Protein AF-A0A4R2JQ56-F1 (afdb_monomer)

Sequence (453 aa):
MMVLNYKTRNINIIDWEGIKMLSKKLISFILILTLTFNLNYVFAATRENGLLIKHDDTIAGQFDVSFNNKKIKIYYGTFKAHKNNAYVIIQNMGNSKIELYINGQKIYIPRDLDDENKDLKINIGPYVNEGENDIVVYSEKVPNKTRIIIPYLELRAGTPEEVGMLSETLNKIDKIVNDAINKGITPGAVVLVAKDGVIVKNTAYGYAQKYDMGKLLDEPRLMMTNTIFDLASVTKVMATTQAIMQLVSQGKLKVTDKVSKYIPDFAQNGKGDITIADLLTHTSGLSPWKPLYYHAKNADEVLEYICKLPLEYKTGTDRKYSDIGFMTLGFVIKAITGKDVDEYTRENIYSKLGMKDTMFNPLKDTRDLKWRIAATSWGNPFEYKMVAQPGWIYPIEEKLEDWNGWRNYTLVGEANDGNCFYANSGVAGHAGLFSTANDLAILGQAMLNGAFL

Secondary structure (DSSP, 8-state):
-----TT-S------TTGGGGS-HHHHHHHHHHHHHTT-TTGGGSSTTTT--EE-----TT-EEEE--S----EEEEEEEE-GGG-EEEEES-TT-EEEEEETTEEEP--S----TT--EEEE-GGGPPSEEEEEEEEEEE--TT-EEEE-----EE--TGGGT--HHHHHHHHHHHHHHHHTTS-SEEEEEEEETTEEEEEEEEEEEEEEETTEEEEEEEEP-TT-BEE-TTHHIIIIIHHHHHHHHHTTS--TTSBGGGT-GGGGTTTTTT-BHHHHHHT-S---S---GGGT-SSHHHHHHHHHHPPPSS-TTS-----HHHHHHHHHHHHHHHSS-HHHHHIIIIIHHHT-TT-EESGGGSTT--GGGBPEEEESSHHHHHHHHSTTSSS-----GGG------SEEESS-S-HIIIIISTT--SSS-EEE-HHHHHHHHHHHHTT---

Solvent-accessible surface area (backbone atoms only — not comparable to full-atom values): 25065 Å² total; per-residue (Å²): 139,87,84,87,68,96,83,58,102,70,82,79,86,78,71,78,74,67,63,80,76,57,54,74,69,55,52,54,50,50,49,53,50,39,64,63,65,74,54,91,78,65,78,74,73,27,74,84,73,57,40,47,72,51,75,66,91,55,33,33,15,26,41,78,50,74,40,74,86,63,83,59,38,38,36,49,51,62,32,38,36,41,44,93,64,28,51,38,37,35,32,39,48,55,91,41,47,73,46,42,26,32,68,72,42,76,57,89,72,86,85,86,56,91,50,57,83,54,72,44,75,43,82,41,23,92,51,49,45,76,44,72,33,44,40,37,43,35,38,88,48,75,51,75,62,23,33,44,31,30,61,60,69,63,77,38,82,54,56,31,62,83,69,76,40,58,59,76,64,59,56,51,51,58,54,56,54,51,51,36,37,76,71,64,76,38,64,42,50,66,51,66,43,70,52,96,48,27,33,48,38,77,45,48,38,60,23,31,32,48,57,52,71,88,38,75,46,96,76,52,40,65,35,47,62,74,35,27,33,75,42,44,63,53,18,29,65,74,39,38,47,47,50,52,51,25,35,36,71,70,66,75,46,55,55,81,38,39,48,28,80,65,40,62,66,40,30,39,62,84,38,46,79,37,26,45,44,27,33,77,68,22,16,45,21,53,52,40,65,74,78,48,49,82,75,14,77,33,54,67,45,43,51,54,51,60,23,67,44,61,57,80,46,65,62,74,77,55,74,49,77,30,45,54,36,27,37,49,52,21,52,46,47,20,63,76,67,78,34,53,59,56,60,45,35,40,64,71,43,30,59,74,71,64,29,85,62,51,42,48,48,48,72,77,43,93,83,67,46,68,92,42,32,27,53,77,41,60,28,42,62,67,61,51,47,45,43,67,37,60,54,76,83,46,79,64,88,71,56,53,87,82,56,85,84,72,54,88,47,58,33,58,50,57,41,72,54,55,48,21,33,56,11,25,75,18,57,41,17,31,23,20,33,28,30,22,60,63,45,53,47,51,55,50,47,39,52,75,46,51,37,56,88

Organism: NCBI:txid911092

Mean predicted aligned error: 10.95 Å

InterPro domains:
  IPR001466 Beta-lactamase-related [PF00144] (175-447)
  IPR012338 Beta-lactamase/transpeptidase-like [G3DSA:3.40.710.10] (150-453)
  IPR012338 Beta-lactamase/transpeptidase-like [SSF56601] (168-450)
  IPR050789 Diverse Enzymatic Activities [PTHR43283] (147-450)

Foldseek 3Di:
DDDDDPPDPDDDDDDPPVVVPDDPVVVVVVVLVCVLVVPPPPPPPCVVPQADADPPLDQAQKDKDADAVGPYFKYKDKHAAALVQWKKKKAQQAQWDKWKAKSSHTDDDDDPCNDSGDIDIGRCSVRDDHTMIMMMMGTPDGDHTIMIMTHHLAADEDALVVQPHDPVVVVVVVVVQVVCCVVVVDQWDWDWDDDRSYTNDTDITGALAQDKLPHGDPDTHGTDLLFKEFPFQVLLVLFLVLLVLLCVSVVLDDQQDQLCVLVVLLPPQPQRRAGNVLLNQQQRQAFQDALCLLQAQALVSLVVVNSHDHGNDHGPPDHHNHQSSQLSSQVSSCSSPVDGRQVSCVPPPCVSLVQPFKGFQCCPDPVNCQSRYGFDDQWQVPVLVCQCDAPPPHHYDDHSVSDPPTHRITDTSAKNDNCCVRRHVQGGRRTGMMHGPSSVVSVVSSVVSVRSD

Structure (mmCIF, N/CA/C/O backbone):
data_AF-A0A4R2JQ56-F1
#
_entry.id   AF-A0A4R2JQ56-F1
#
loop_
_atom_site.group_PDB
_atom_site.id
_atom_site.type_symbol
_atom_site.label_atom_id
_atom_site.label_alt_id
_atom_site.label_comp_id
_atom_site.label_asym_id
_atom_site.label_entity_id
_atom_site.label_seq_id
_atom_site.pdbx_PDB_ins_code
_atom_site.Cartn_x
_atom_site.Cartn_y
_atom_site.Cartn_z
_atom_site.occupancy
_atom_site.B_iso_or_equiv
_atom_site.auth_seq_id
_atom_site.auth_comp_id
_atom_site.auth_asym_id
_atom_site.auth_atom_id
_atom_site.pdbx_PDB_model_num
ATOM 1 N N . MET A 1 1 ? -45.608 -15.715 40.109 1.00 22.38 1 MET A N 1
ATOM 2 C CA . MET A 1 1 ? -44.630 -16.189 41.112 1.00 22.38 1 MET A CA 1
ATOM 3 C C . MET A 1 1 ? -43.729 -17.188 40.399 1.00 22.38 1 MET A C 1
ATOM 5 O O . MET A 1 1 ? -44.240 -18.198 39.940 1.00 22.38 1 MET A O 1
ATOM 9 N N . MET A 1 2 ? -42.461 -16.851 40.153 1.00 26.91 2 MET A N 1
ATOM 10 C CA . MET A 1 2 ? -41.539 -17.676 39.358 1.00 26.91 2 MET A CA 1
ATOM 11 C C . MET A 1 2 ? -40.592 -18.403 40.320 1.00 26.91 2 MET A C 1
ATOM 13 O O . MET A 1 2 ? -39.941 -17.746 41.128 1.00 26.91 2 MET A O 1
ATOM 17 N N . VAL A 1 3 ? -40.540 -19.736 40.264 1.00 22.28 3 VAL A N 1
ATOM 18 C CA . VAL A 1 3 ? -39.575 -20.545 41.025 1.00 22.28 3 VAL A CA 1
ATOM 19 C C . VAL A 1 3 ? -38.414 -20.884 40.091 1.00 22.28 3 VAL A C 1
ATOM 21 O O . VAL A 1 3 ? -38.584 -21.610 39.116 1.00 22.28 3 VAL A O 1
ATOM 24 N N . LEU A 1 4 ? -37.239 -20.324 40.380 1.00 26.25 4 LEU A N 1
ATOM 25 C CA . LEU A 1 4 ? -35.968 -20.660 39.738 1.00 26.25 4 LEU A CA 1
ATOM 26 C C . LEU A 1 4 ? -35.486 -22.018 40.259 1.00 26.25 4 LEU A C 1
ATOM 28 O O . LEU A 1 4 ? -35.210 -22.149 41.450 1.00 26.25 4 LEU A O 1
ATOM 32 N N . ASN A 1 5 ? -35.348 -23.015 39.382 1.00 23.47 5 ASN A N 1
ATOM 33 C CA . ASN A 1 5 ? -34.684 -24.271 39.727 1.00 23.47 5 ASN A CA 1
ATOM 34 C C . ASN A 1 5 ? -33.286 -24.312 39.089 1.00 23.47 5 ASN A C 1
ATOM 36 O O . ASN A 1 5 ? -33.139 -24.348 37.870 1.00 23.47 5 ASN A O 1
ATOM 40 N N . TYR A 1 6 ? -32.255 -24.272 39.932 1.00 29.08 6 TYR A N 1
ATOM 41 C CA . TYR A 1 6 ? -30.860 -23.966 39.583 1.00 29.08 6 TYR A CA 1
ATOM 42 C C . TYR A 1 6 ? -30.071 -25.107 38.905 1.00 29.08 6 TYR A C 1
ATOM 44 O O . TYR A 1 6 ? -28.856 -24.991 38.753 1.00 29.08 6 TYR A O 1
ATOM 52 N N . LYS A 1 7 ? -30.702 -26.225 38.512 1.00 27.39 7 LYS A N 1
ATOM 53 C CA . LYS A 1 7 ? -29.964 -27.445 38.113 1.00 27.39 7 LYS A CA 1
ATOM 54 C C . LYS A 1 7 ? -30.182 -27.978 36.697 1.00 27.39 7 LYS A C 1
ATOM 56 O O . LYS A 1 7 ? -29.499 -28.922 36.318 1.00 27.39 7 LYS A O 1
ATOM 61 N N . THR A 1 8 ? -31.021 -27.364 35.871 1.00 28.64 8 THR A N 1
ATOM 62 C CA . THR A 1 8 ? -31.179 -27.788 34.469 1.00 28.64 8 THR A CA 1
ATOM 63 C C . THR A 1 8 ? -31.259 -26.573 33.555 1.00 28.64 8 THR A C 1
ATOM 65 O O . THR A 1 8 ? -32.146 -25.744 33.721 1.00 28.64 8 THR A O 1
ATOM 68 N N . ARG A 1 9 ? -30.364 -26.478 32.561 1.00 30.66 9 ARG A N 1
ATOM 69 C CA . ARG A 1 9 ? -30.333 -25.441 31.502 1.00 30.66 9 ARG A CA 1
ATOM 70 C C . ARG A 1 9 ? -31.546 -25.466 30.545 1.00 30.66 9 ARG A C 1
ATOM 72 O O . ARG A 1 9 ? -31.453 -24.959 29.436 1.00 30.66 9 ARG A O 1
ATOM 79 N N . ASN A 1 10 ? -32.678 -26.029 30.956 1.00 26.44 10 ASN A N 1
ATOM 80 C CA . ASN A 1 10 ? -33.906 -26.046 30.171 1.00 26.44 10 ASN A CA 1
ATOM 81 C C . ASN A 1 10 ? -34.950 -25.182 30.875 1.00 26.44 10 ASN A C 1
ATOM 83 O O . ASN A 1 10 ? -35.425 -25.531 31.955 1.00 26.44 10 ASN A O 1
ATOM 87 N N . ILE A 1 11 ? -35.294 -24.052 30.257 1.00 33.69 11 ILE A N 1
ATOM 88 C CA . ILE A 1 11 ? -36.453 -23.246 30.639 1.00 33.69 11 ILE A CA 1
ATOM 89 C C . ILE A 1 11 ? -37.585 -23.612 29.679 1.00 33.69 11 ILE A C 1
ATOM 91 O O . ILE A 1 11 ? -37.430 -23.511 28.463 1.00 33.69 11 ILE A O 1
ATOM 95 N N . ASN A 1 12 ? -38.702 -24.073 30.244 1.00 27.39 12 ASN A N 1
ATOM 96 C CA . ASN A 1 12 ? -39.910 -24.414 29.502 1.00 27.39 12 ASN A CA 1
ATOM 97 C C . ASN A 1 12 ? -40.598 -23.165 28.932 1.00 27.39 12 ASN A C 1
ATOM 99 O O . ASN A 1 12 ? -40.564 -22.084 29.518 1.00 27.39 12 ASN A O 1
ATOM 103 N N . ILE A 1 13 ? -41.224 -23.391 27.778 1.00 28.61 13 ILE A N 1
ATOM 104 C CA . ILE A 1 13 ? -41.961 -22.467 26.910 1.00 28.61 13 ILE A CA 1
ATOM 105 C C . ILE A 1 13 ? -42.854 -21.515 27.720 1.00 28.61 13 ILE A C 1
ATOM 107 O O . ILE A 1 13 ? -43.688 -21.953 28.512 1.00 28.61 13 ILE A O 1
ATOM 111 N N . ILE A 1 14 ? -42.686 -20.209 27.492 1.00 32.97 14 ILE A N 1
ATOM 112 C CA . ILE A 1 14 ? -43.599 -19.175 27.987 1.00 32.97 14 ILE A CA 1
ATOM 113 C C . ILE A 1 14 ? -44.798 -19.111 27.037 1.00 32.97 14 ILE A C 1
ATOM 115 O O . ILE A 1 14 ? -44.630 -18.952 25.829 1.00 32.97 14 ILE A O 1
ATOM 119 N N . ASP A 1 15 ? -45.993 -19.241 27.607 1.00 30.52 15 ASP A N 1
ATOM 120 C CA . ASP A 1 15 ? -47.275 -19.077 26.927 1.00 30.52 15 ASP A CA 1
ATOM 121 C C . ASP A 1 15 ? -47.449 -17.629 26.421 1.00 30.52 15 ASP A C 1
ATOM 123 O O . ASP A 1 15 ? -47.256 -16.656 27.159 1.00 30.52 15 ASP A O 1
ATOM 127 N N . TRP A 1 16 ? -47.760 -17.492 25.130 1.00 36.62 16 TRP A N 1
ATOM 128 C CA . TRP A 1 16 ? -47.649 -16.254 24.348 1.00 36.62 16 TRP A CA 1
ATOM 129 C C . TRP A 1 16 ? -48.731 -15.212 24.663 1.00 36.62 16 TRP A C 1
ATOM 131 O O . TRP A 1 16 ? -48.540 -14.026 24.379 1.00 36.62 16 TRP A O 1
ATOM 141 N N . GLU A 1 17 ? -49.845 -15.597 25.287 1.00 32.56 17 GLU A N 1
ATOM 142 C CA . GLU A 1 17 ? -50.925 -14.651 25.602 1.00 32.56 17 GLU A CA 1
ATOM 143 C C . GLU A 1 17 ? -50.635 -13.768 26.829 1.00 32.56 17 GLU A C 1
ATOM 145 O O . GLU A 1 17 ? -51.102 -12.629 26.893 1.00 32.56 17 GLU A O 1
ATOM 150 N N . GLY A 1 18 ? -49.782 -14.211 27.759 1.00 34.03 18 GLY A N 1
ATOM 151 C CA . GLY A 1 18 ? -49.483 -13.473 28.996 1.00 34.03 18 GLY A CA 1
ATOM 152 C C . GLY A 1 18 ? -48.601 -12.226 28.821 1.00 34.03 18 GLY A C 1
ATOM 153 O O . GLY A 1 18 ? -48.622 -11.323 29.659 1.00 34.03 18 GLY A O 1
ATOM 154 N N . ILE A 1 19 ? -47.839 -12.130 27.725 1.00 38.41 19 ILE A N 1
ATOM 155 C CA . ILE A 1 19 ? -46.886 -11.027 27.483 1.00 38.41 19 ILE A CA 1
ATOM 156 C C . ILE A 1 19 ? -47.600 -9.738 27.036 1.00 38.41 19 ILE A C 1
ATOM 158 O O . ILE A 1 19 ? -47.110 -8.638 27.300 1.00 38.41 19 ILE A O 1
ATOM 162 N N . LYS A 1 20 ? -48.796 -9.840 26.437 1.00 36.47 20 LYS A N 1
ATOM 163 C CA . LYS A 1 20 ? -49.582 -8.677 25.976 1.00 36.47 20 LYS A CA 1
ATOM 164 C C . LYS A 1 20 ? -50.042 -7.748 27.108 1.00 36.47 20 LYS A C 1
ATOM 166 O O . LYS A 1 20 ? -50.362 -6.593 26.843 1.00 36.47 20 LYS A O 1
ATOM 171 N N . MET A 1 21 ? -50.043 -8.215 28.359 1.00 37.53 21 MET A N 1
ATOM 172 C CA . MET A 1 21 ? -50.443 -7.427 29.535 1.00 37.53 21 MET A CA 1
ATOM 173 C C . MET A 1 21 ? -49.285 -6.716 30.250 1.00 37.53 21 MET A C 1
ATOM 175 O O . MET A 1 21 ? -49.500 -6.051 31.265 1.00 37.53 21 MET A O 1
ATOM 179 N N . LEU A 1 22 ? -48.050 -6.829 29.757 1.00 40.28 22 LEU A N 1
ATOM 180 C CA . LEU A 1 22 ? -46.895 -6.241 30.429 1.00 40.28 22 LEU A CA 1
ATOM 181 C C . LEU A 1 22 ? -46.705 -4.768 30.043 1.00 40.28 22 LEU A C 1
ATOM 183 O O . LEU A 1 22 ? -46.738 -4.387 28.874 1.00 40.28 22 LEU A O 1
ATOM 187 N N . SER A 1 23 ? -46.474 -3.914 31.044 1.00 44.91 23 SER A N 1
ATOM 188 C CA . SER A 1 23 ? -46.180 -2.498 30.800 1.00 44.91 23 SER A CA 1
ATOM 189 C C . SER A 1 23 ? -44.890 -2.335 29.981 1.00 44.91 23 SER A C 1
ATOM 191 O O . SER A 1 23 ? -43.946 -3.114 30.128 1.00 44.91 23 SER A O 1
ATOM 193 N N . LYS A 1 24 ? -44.797 -1.274 29.165 1.00 45.09 24 LYS A N 1
ATOM 194 C CA . LYS A 1 24 ? -43.604 -0.973 28.343 1.00 45.09 24 LYS A CA 1
ATOM 195 C C . LYS A 1 24 ? -42.291 -0.982 29.143 1.00 45.09 24 LYS A C 1
ATOM 197 O O . LYS A 1 24 ? -41.271 -1.402 28.615 1.0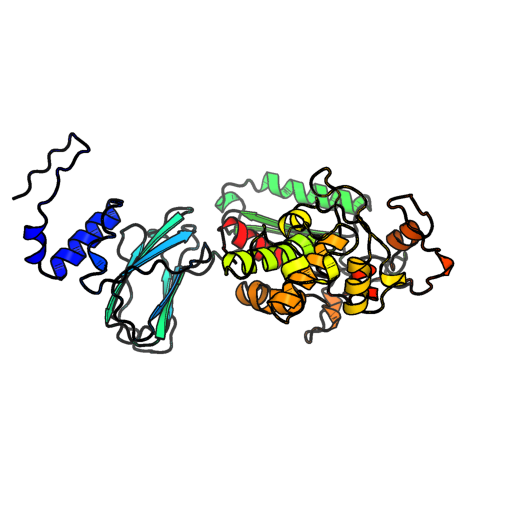0 45.09 24 LYS A O 1
ATOM 202 N N . LYS A 1 25 ? -42.322 -0.574 30.419 1.00 41.31 25 LYS A N 1
ATOM 203 C CA . LYS A 1 25 ? -41.155 -0.609 31.317 1.00 41.31 25 LYS A CA 1
ATOM 204 C C . LYS A 1 25 ? -40.703 -2.033 31.649 1.00 41.31 25 LYS A C 1
ATOM 206 O O . LYS A 1 25 ? -39.505 -2.274 31.731 1.00 41.31 25 LYS A O 1
ATOM 211 N N . LEU A 1 26 ? -41.640 -2.968 31.810 1.00 42.56 26 LEU A N 1
ATOM 212 C CA . LEU A 1 26 ? -41.326 -4.361 32.124 1.00 42.56 26 LEU A CA 1
ATOM 213 C C . LEU A 1 26 ? -40.769 -5.103 30.901 1.00 42.56 26 LEU A C 1
ATOM 215 O O . LEU A 1 26 ? -39.867 -5.915 31.051 1.00 42.56 26 LEU A O 1
ATOM 219 N N . ILE A 1 27 ? -41.232 -4.765 29.692 1.00 48.09 27 ILE A N 1
ATOM 220 C CA . ILE A 1 27 ? -40.682 -5.296 28.434 1.00 48.09 27 ILE A CA 1
ATOM 221 C C . ILE A 1 27 ? -39.241 -4.818 28.229 1.00 48.09 27 ILE A C 1
ATOM 223 O O . ILE A 1 27 ? -38.377 -5.638 27.938 1.00 48.09 27 ILE A O 1
ATOM 227 N N . SER A 1 28 ? -38.954 -3.528 28.445 1.00 44.47 28 SER A N 1
ATOM 228 C CA . SER A 1 28 ? -37.579 -3.009 28.405 1.00 44.47 28 SER A CA 1
ATOM 229 C C . SER A 1 28 ? -36.681 -3.684 29.445 1.00 44.47 28 SER A C 1
ATOM 231 O O . SER A 1 28 ? -35.545 -4.025 29.139 1.00 44.47 28 SER A O 1
ATOM 233 N N . PHE A 1 29 ? -37.194 -3.927 30.656 1.00 46.41 29 PHE A N 1
ATOM 234 C CA . PHE A 1 29 ? -36.453 -4.603 31.723 1.00 46.41 29 PHE A CA 1
ATOM 235 C C . PHE A 1 29 ? -36.164 -6.077 31.392 1.00 46.41 29 PHE A C 1
ATOM 237 O O . PHE A 1 29 ? -35.043 -6.538 31.581 1.00 46.41 29 PHE A O 1
ATOM 244 N N . ILE A 1 30 ? -37.143 -6.798 30.831 1.00 49.53 30 ILE A N 1
ATOM 245 C CA . ILE A 1 30 ? -36.976 -8.179 30.356 1.00 49.53 30 ILE A CA 1
ATOM 246 C C . ILE A 1 30 ? -35.988 -8.228 29.187 1.00 49.53 30 ILE A C 1
ATOM 248 O O . ILE A 1 30 ? -35.131 -9.104 29.197 1.00 49.53 30 ILE A O 1
ATOM 252 N N . LEU A 1 31 ? -36.040 -7.271 28.247 1.00 50.03 31 LEU A N 1
ATOM 253 C CA . LEU A 1 31 ? -35.093 -7.181 27.130 1.00 50.03 31 LEU A CA 1
ATOM 254 C C . LEU A 1 31 ? -33.654 -6.980 27.612 1.00 50.03 31 LEU A C 1
ATOM 256 O O . LEU A 1 31 ? -32.762 -7.700 27.167 1.00 50.03 31 LEU A O 1
ATOM 260 N N . ILE A 1 32 ? -33.450 -6.040 28.543 1.00 48.22 32 ILE A N 1
ATOM 261 C CA . ILE A 1 32 ? -32.152 -5.784 29.181 1.00 48.22 32 ILE A CA 1
ATOM 262 C C . ILE A 1 32 ? -31.657 -7.059 29.871 1.00 48.22 32 ILE A C 1
ATOM 264 O O . ILE A 1 32 ? -30.518 -7.456 29.645 1.00 48.22 32 ILE A O 1
ATOM 268 N N . LEU A 1 33 ? -32.513 -7.762 30.622 1.00 45.59 33 LEU A N 1
ATOM 269 C CA . LEU A 1 33 ? -32.165 -9.047 31.236 1.00 45.59 33 LEU A CA 1
ATOM 270 C C . LEU A 1 33 ? -31.778 -10.103 30.186 1.00 45.59 33 LEU A C 1
ATOM 272 O O . LEU A 1 33 ? -30.707 -10.688 30.291 1.00 45.59 33 LEU A O 1
ATOM 276 N N . THR A 1 34 ? -32.569 -10.324 29.136 1.00 50.53 34 THR A N 1
ATOM 277 C CA . THR A 1 34 ? -32.246 -11.317 28.090 1.00 50.53 34 THR A CA 1
ATOM 278 C C . THR A 1 34 ? -30.973 -10.998 27.306 1.00 50.53 34 THR A C 1
ATOM 280 O O . THR A 1 34 ? -30.250 -11.927 26.950 1.00 50.53 34 THR A O 1
ATOM 283 N N . LEU A 1 35 ? -30.674 -9.714 27.076 1.00 45.72 35 LEU A N 1
ATOM 284 C CA . LEU A 1 35 ? -29.434 -9.257 26.434 1.00 45.72 35 LEU A CA 1
ATOM 285 C C . LEU A 1 35 ? -28.225 -9.423 27.367 1.00 45.72 35 LEU A C 1
ATOM 287 O O . LEU A 1 35 ? -27.159 -9.817 26.915 1.00 45.72 35 LEU A O 1
ATOM 291 N N . THR A 1 36 ? -28.408 -9.228 28.678 1.00 42.56 36 THR A N 1
ATOM 292 C CA . THR A 1 36 ? -27.367 -9.477 29.697 1.00 42.56 36 THR A CA 1
ATOM 293 C C . THR A 1 36 ? -27.056 -10.976 29.853 1.00 42.56 36 THR A C 1
ATOM 295 O O . THR A 1 36 ? -25.958 -11.342 30.262 1.00 42.56 36 THR A O 1
ATOM 298 N N . PHE A 1 37 ? -28.004 -11.860 29.512 1.00 43.12 37 PHE A N 1
ATOM 299 C CA . PHE A 1 37 ? -27.881 -13.321 29.642 1.00 43.12 37 PHE A CA 1
ATOM 300 C C . PHE A 1 37 ? -27.670 -14.073 28.312 1.00 43.12 37 PHE A C 1
ATOM 302 O O . PHE A 1 37 ? -27.730 -15.302 28.301 1.00 43.12 37 PHE A O 1
ATOM 309 N N . ASN A 1 38 ? -27.381 -13.370 27.210 1.00 41.28 38 ASN A N 1
ATOM 310 C CA . ASN A 1 38 ? -27.013 -13.967 25.918 1.00 41.28 38 ASN A CA 1
ATOM 311 C C . ASN A 1 38 ? -28.074 -14.944 25.346 1.00 41.28 38 ASN A C 1
ATOM 313 O O . ASN A 1 38 ? -27.772 -16.041 24.869 1.00 41.28 38 ASN A O 1
ATOM 317 N N . LEU A 1 39 ? -29.359 -14.577 25.436 1.00 42.53 39 LEU A N 1
ATOM 318 C CA . LEU A 1 39 ? -30.475 -15.398 24.949 1.00 42.53 39 LEU A CA 1
ATOM 319 C C . LEU A 1 39 ? -30.858 -15.020 23.505 1.00 42.53 39 LEU A C 1
ATOM 321 O O . LEU A 1 39 ? -31.534 -14.022 23.271 1.00 42.53 39 LEU A O 1
ATOM 325 N N . ASN A 1 40 ? -30.505 -15.881 22.543 1.00 37.91 40 ASN A N 1
ATOM 326 C CA . ASN A 1 40 ? -30.739 -15.746 21.088 1.00 37.91 40 ASN A CA 1
ATOM 327 C C . ASN A 1 40 ? -32.213 -15.602 20.620 1.00 37.91 40 ASN A C 1
ATOM 329 O O . ASN A 1 40 ? -32.472 -15.529 19.421 1.00 37.91 40 ASN A O 1
ATOM 333 N N . TYR A 1 41 ? -33.204 -15.565 21.515 1.00 37.28 41 TYR A N 1
ATOM 334 C CA . TYR A 1 41 ? -34.622 -15.768 21.169 1.00 37.28 41 TYR A CA 1
ATOM 335 C C . TYR A 1 41 ? -35.487 -14.496 21.061 1.00 37.28 41 TYR A C 1
ATOM 337 O O . TYR A 1 41 ? -36.693 -14.588 20.848 1.00 37.28 41 TYR A O 1
ATOM 345 N N . VAL A 1 42 ? -34.915 -13.293 21.166 1.00 40.62 42 VAL A N 1
ATOM 346 C CA . VAL A 1 42 ? -35.708 -12.046 21.297 1.00 40.62 42 VAL A CA 1
ATOM 347 C C . VAL A 1 42 ? -36.102 -11.399 19.951 1.00 40.62 42 VAL A C 1
ATOM 349 O O . VAL A 1 42 ? -36.899 -10.462 19.907 1.00 40.62 42 VAL A O 1
ATOM 352 N N . PHE A 1 43 ? -35.628 -11.923 18.818 1.00 38.34 43 PHE A N 1
ATOM 353 C CA . PHE A 1 43 ? -35.766 -11.275 17.504 1.00 38.34 43 PHE A CA 1
ATOM 354 C C . PHE A 1 43 ? -37.203 -11.140 16.959 1.00 38.34 43 PHE A C 1
ATOM 356 O O . PHE A 1 43 ? -37.449 -10.264 16.131 1.00 38.34 43 PHE A O 1
ATOM 363 N N . ALA A 1 44 ? -38.166 -11.953 17.408 1.00 35.59 44 ALA A N 1
ATOM 364 C CA . ALA A 1 44 ? -39.518 -11.964 16.833 1.00 35.59 44 ALA A CA 1
ATOM 365 C C . ALA A 1 44 ? -40.478 -10.911 17.431 1.00 35.59 44 ALA A C 1
ATOM 367 O O . ALA A 1 44 ? -41.342 -10.397 16.724 1.00 35.59 44 ALA A O 1
ATOM 368 N N . ALA A 1 45 ? -40.320 -10.531 18.706 1.00 37.47 45 ALA A N 1
ATOM 369 C CA . ALA A 1 45 ? -41.290 -9.687 19.425 1.00 37.47 45 ALA A CA 1
ATOM 370 C C . ALA A 1 45 ? -41.180 -8.174 19.122 1.00 37.47 45 ALA A C 1
ATOM 372 O O . ALA A 1 45 ? -42.016 -7.370 19.545 1.00 37.47 45 ALA A O 1
ATOM 373 N N . THR A 1 46 ? -40.130 -7.757 18.416 1.00 41.25 46 THR A N 1
ATOM 374 C CA . THR A 1 46 ? -39.710 -6.352 18.310 1.00 41.25 46 THR A CA 1
ATOM 375 C C . THR A 1 46 ? -40.277 -5.638 17.072 1.00 41.25 46 THR A C 1
ATOM 377 O O . THR A 1 46 ? -40.514 -4.427 17.115 1.00 41.25 46 THR A O 1
ATOM 380 N N . ARG A 1 47 ? -40.630 -6.386 16.011 1.00 36.31 47 ARG A N 1
ATOM 381 C CA . ARG A 1 47 ? -41.263 -5.847 14.789 1.00 36.31 47 ARG A CA 1
ATOM 382 C C . ARG A 1 47 ? -42.693 -5.336 15.000 1.00 36.31 47 ARG A C 1
ATOM 384 O O . ARG A 1 47 ? -43.044 -4.322 14.404 1.00 36.31 47 ARG A O 1
ATOM 391 N N . GLU A 1 48 ? -43.493 -5.966 15.859 1.00 36.91 48 GLU A N 1
ATOM 392 C CA . GLU A 1 48 ? -44.906 -5.581 16.050 1.00 36.91 48 GLU A CA 1
ATOM 393 C C . GLU A 1 48 ? -45.105 -4.369 16.981 1.00 36.91 48 GLU A C 1
ATOM 395 O O . GLU A 1 48 ? -46.111 -3.674 16.877 1.00 36.91 48 GLU A O 1
ATOM 400 N N . ASN A 1 49 ? -44.127 -4.044 17.838 1.00 40.00 49 ASN A N 1
ATOM 401 C CA . ASN A 1 49 ? -44.230 -2.955 18.827 1.00 40.00 49 ASN A CA 1
ATOM 402 C C . ASN A 1 49 ? -43.398 -1.698 18.496 1.00 40.00 49 ASN A C 1
ATOM 404 O O . ASN A 1 49 ? -43.286 -0.787 19.323 1.00 40.00 49 ASN A O 1
ATOM 408 N N . GLY A 1 50 ? -42.799 -1.620 17.303 1.00 38.41 50 GLY A N 1
ATOM 409 C CA . GLY A 1 50 ? -41.979 -0.473 16.885 1.00 38.41 50 GLY A CA 1
ATOM 410 C C . GLY A 1 50 ? -40.608 -0.372 17.574 1.00 38.41 50 GLY A C 1
ATOM 411 O O . GLY A 1 50 ? -39.968 0.678 17.506 1.00 38.41 50 GLY A O 1
ATOM 412 N N . LEU A 1 51 ? -40.147 -1.445 18.223 1.00 43.78 51 LEU A N 1
ATOM 413 C CA . LEU A 1 51 ? -38.784 -1.590 18.739 1.00 43.78 51 LEU A CA 1
ATOM 414 C C . LEU A 1 51 ? -37.899 -2.090 17.593 1.00 43.78 51 LEU A C 1
ATOM 416 O O . LEU A 1 51 ? -37.721 -3.278 17.394 1.00 43.78 51 LEU A O 1
ATOM 420 N N . LEU A 1 52 ? -37.362 -1.192 16.776 1.00 45.75 52 LEU A N 1
ATOM 421 C CA . LEU A 1 52 ? -36.360 -1.591 15.786 1.00 45.75 52 LEU A CA 1
ATOM 422 C C . LEU A 1 52 ? -35.031 -1.866 16.502 1.00 45.75 52 LEU A C 1
ATOM 424 O O . LEU A 1 52 ? -34.454 -0.942 17.059 1.00 45.75 52 LEU A O 1
ATOM 428 N N . ILE A 1 53 ? -34.550 -3.109 16.477 1.00 49.94 53 ILE A N 1
ATOM 429 C CA . ILE A 1 53 ? -33.138 -3.420 16.733 1.00 49.94 53 ILE A CA 1
ATOM 430 C C . ILE A 1 53 ? -32.446 -3.261 15.383 1.00 49.94 53 ILE A C 1
ATOM 432 O O . ILE A 1 53 ? -32.643 -4.082 14.487 1.00 49.94 53 ILE A O 1
ATOM 436 N N . LYS A 1 54 ? -31.712 -2.162 15.196 1.00 47.78 54 LYS A N 1
ATOM 437 C CA . LYS A 1 54 ? -30.876 -1.985 14.009 1.00 47.78 54 LYS A CA 1
ATOM 438 C C . LYS A 1 54 ? -29.476 -2.484 14.350 1.00 47.78 54 LYS A C 1
ATOM 440 O O . LYS A 1 54 ? -28.809 -1.889 15.189 1.00 47.78 54 LYS A O 1
ATOM 445 N N . HIS A 1 55 ? -29.077 -3.575 13.708 1.00 47.88 55 HIS A N 1
ATOM 446 C CA . HIS A 1 55 ? -27.675 -3.929 13.549 1.00 47.88 55 HIS A CA 1
ATOM 447 C C . HIS A 1 55 ? -27.164 -3.013 12.433 1.00 47.88 55 HIS A C 1
ATOM 449 O O . HIS A 1 55 ? -27.485 -3.244 11.270 1.00 47.88 55 HIS A O 1
ATOM 455 N N . ASP A 1 56 ? -26.558 -1.877 12.785 1.00 44.31 56 ASP A N 1
ATOM 456 C CA . ASP A 1 56 ? -25.903 -1.048 11.770 1.00 44.31 56 ASP A CA 1
ATOM 457 C C . ASP A 1 56 ? -24.603 -1.731 11.349 1.00 44.31 56 ASP A C 1
ATOM 459 O O . ASP A 1 56 ? -23.980 -2.418 12.159 1.00 44.31 56 ASP A O 1
ATOM 463 N N . ASP A 1 57 ? -24.250 -1.577 10.076 1.00 40.91 57 ASP A N 1
ATOM 464 C CA . ASP A 1 57 ? -23.038 -2.116 9.464 1.00 40.91 57 ASP A CA 1
ATOM 465 C C . ASP A 1 57 ? -21.811 -1.502 10.157 1.00 40.91 57 ASP A C 1
ATOM 467 O O . ASP A 1 57 ? -21.297 -0.453 9.767 1.00 40.91 57 ASP A O 1
ATOM 471 N N . THR A 1 58 ? -21.388 -2.111 11.263 1.00 42.31 58 THR A N 1
ATOM 472 C CA . THR A 1 58 ? -20.211 -1.704 12.017 1.00 42.31 58 THR A CA 1
ATOM 473 C C . THR A 1 58 ? -18.971 -2.068 11.216 1.00 42.31 58 THR A C 1
ATOM 475 O O . THR A 1 58 ? -18.660 -3.235 10.979 1.00 42.31 58 THR A O 1
ATOM 478 N N . ILE A 1 59 ? -18.208 -1.049 10.830 1.00 45.81 59 ILE A N 1
ATOM 479 C CA . ILE A 1 59 ? -16.801 -1.235 10.497 1.00 45.81 59 ILE A CA 1
ATOM 480 C C . ILE A 1 59 ? -16.136 -1.704 11.795 1.00 45.81 59 ILE A C 1
ATOM 482 O O . ILE A 1 59 ? -16.167 -0.970 12.783 1.00 45.81 59 ILE A O 1
ATOM 486 N N . ALA A 1 60 ? -15.621 -2.939 11.868 1.00 44.09 60 ALA A N 1
ATOM 487 C CA . ALA A 1 60 ? -15.235 -3.473 13.175 1.00 44.09 60 ALA A CA 1
ATOM 488 C C . ALA A 1 60 ? -14.199 -2.588 13.894 1.00 44.09 60 ALA A C 1
ATOM 490 O O . ALA A 1 60 ? -13.209 -2.130 13.321 1.00 44.09 60 ALA A O 1
ATOM 491 N N . GLY A 1 61 ? -14.473 -2.318 15.169 1.00 50.47 61 GLY A N 1
ATOM 492 C CA . GLY A 1 61 ? -13.727 -1.343 15.964 1.00 50.47 61 GLY A CA 1
ATOM 493 C C . GLY A 1 61 ? -14.340 0.059 15.992 1.00 50.47 61 GLY A C 1
ATOM 494 O O . GLY A 1 61 ? -13.872 0.865 16.785 1.00 50.47 61 GLY A O 1
ATOM 495 N N . GLN A 1 62 ? -15.395 0.340 15.219 1.00 61.19 62 GLN A N 1
ATOM 496 C CA . GLN A 1 62 ? -16.188 1.562 15.334 1.00 61.19 62 GLN A CA 1
ATOM 497 C C . GLN A 1 62 ? -17.677 1.232 15.515 1.00 61.19 62 GLN A C 1
ATOM 499 O O . GLN A 1 62 ? -18.240 0.400 14.809 1.00 61.19 62 GLN A O 1
ATOM 504 N N . PHE A 1 63 ? -18.335 1.915 16.449 1.00 65.50 63 PHE A N 1
ATOM 505 C CA . PHE A 1 63 ? -19.797 1.945 16.560 1.00 65.50 63 PHE A CA 1
ATOM 506 C C . PHE A 1 63 ? -20.234 3.372 16.272 1.00 65.50 63 PHE A C 1
ATOM 508 O O . PHE A 1 63 ? -19.791 4.258 16.984 1.00 65.50 63 PHE A O 1
ATOM 515 N N . ASP A 1 64 ? -21.048 3.618 15.248 1.00 69.12 64 ASP A N 1
ATOM 516 C CA . ASP A 1 64 ? -21.498 4.967 14.884 1.00 69.12 64 ASP A CA 1
ATOM 517 C C . ASP A 1 64 ? -22.991 4.950 14.583 1.00 69.12 64 ASP A C 1
ATOM 519 O O . ASP A 1 64 ? -23.436 4.470 13.540 1.00 69.12 64 ASP A O 1
ATOM 523 N N . VAL A 1 65 ? -23.779 5.457 15.524 1.00 70.94 65 VAL A N 1
ATOM 524 C CA . VAL A 1 65 ? -25.232 5.513 15.383 1.00 70.94 65 VAL A CA 1
ATOM 525 C C . VAL A 1 65 ? -25.677 6.959 15.330 1.00 70.94 65 VAL A C 1
ATOM 527 O O . VAL A 1 65 ? -25.478 7.715 16.279 1.00 70.94 65 VAL A O 1
ATOM 530 N N . SER A 1 66 ? -26.330 7.319 14.223 1.00 68.31 66 SER A N 1
ATOM 531 C CA . SER A 1 66 ? -26.939 8.633 14.005 1.00 68.31 66 SER A CA 1
ATOM 532 C C . SER A 1 66 ? -28.462 8.556 14.101 1.00 68.31 66 SER A C 1
ATOM 534 O O . SER A 1 66 ? -29.112 7.739 13.439 1.00 68.31 66 SER A O 1
ATOM 536 N N . PHE A 1 67 ? -29.060 9.452 14.882 1.00 66.06 67 PHE A N 1
ATOM 537 C CA . PHE A 1 67 ? -30.508 9.500 15.080 1.00 66.06 67 PHE A CA 1
ATOM 538 C C . PHE A 1 67 ? -31.161 10.541 14.145 1.00 66.06 67 PHE A C 1
ATOM 540 O O . PHE A 1 67 ? -31.111 11.744 14.396 1.00 66.06 67 PHE A O 1
ATOM 547 N N . ASN A 1 68 ? -31.796 10.077 13.054 1.00 55.62 68 ASN A N 1
ATOM 548 C CA . ASN A 1 68 ? -32.418 10.930 12.019 1.00 55.62 68 ASN A CA 1
ATOM 549 C C . ASN A 1 68 ? -33.958 10.848 12.014 1.00 55.62 68 ASN A C 1
ATOM 551 O O . ASN A 1 68 ? -34.530 10.215 11.128 1.00 55.62 68 ASN A O 1
ATOM 555 N N . ASN A 1 69 ? -34.650 11.464 12.980 1.00 52.16 69 ASN A N 1
ATOM 556 C CA . ASN A 1 69 ? -36.127 11.522 13.064 1.00 52.16 69 ASN A CA 1
ATOM 557 C C . ASN A 1 69 ? -36.845 10.147 13.075 1.00 52.16 69 ASN A C 1
ATOM 559 O O . ASN A 1 69 ? -38.061 10.059 12.891 1.00 52.16 69 ASN A O 1
ATOM 563 N N . LYS A 1 70 ? -36.107 9.048 13.288 1.00 51.16 70 LYS A N 1
ATOM 564 C CA . LYS A 1 70 ? -36.639 7.677 13.323 1.00 51.16 70 LYS A CA 1
ATOM 565 C C . LYS A 1 70 ? -37.093 7.315 14.743 1.00 51.16 70 LYS A C 1
ATOM 567 O O . LYS A 1 70 ? -36.435 7.661 15.715 1.00 51.16 70 LYS A O 1
ATOM 572 N N . LYS A 1 71 ? -38.177 6.537 14.864 1.00 52.75 71 LYS A N 1
ATOM 573 C CA . LYS A 1 71 ? -38.787 6.062 16.133 1.00 52.75 71 LYS A CA 1
ATOM 574 C C . LYS A 1 71 ? -37.912 5.111 16.996 1.00 52.75 71 LYS A C 1
ATOM 576 O O . LYS A 1 71 ? -38.440 4.505 17.922 1.00 52.75 71 LYS A O 1
ATOM 581 N N . ILE A 1 72 ? -36.630 4.902 16.688 1.00 53.56 72 ILE A N 1
ATOM 582 C CA . ILE A 1 72 ? -35.856 3.721 17.130 1.00 53.56 72 ILE A CA 1
ATOM 583 C C . ILE A 1 72 ? -35.441 3.819 18.608 1.00 53.56 72 ILE A C 1
ATOM 585 O O . ILE A 1 72 ? -34.919 4.849 19.027 1.00 53.56 72 ILE A O 1
ATOM 589 N N . LYS A 1 73 ? -35.663 2.742 19.383 1.00 68.56 73 LYS A N 1
ATOM 590 C CA . LYS A 1 73 ? -35.511 2.733 20.850 1.00 68.56 73 LYS A CA 1
ATOM 591 C C . LYS A 1 73 ? -34.452 1.802 21.440 1.00 68.56 73 LYS A C 1
ATOM 593 O O . LYS A 1 73 ? -34.218 1.947 22.628 1.00 68.56 73 LYS A O 1
ATOM 598 N N . ILE A 1 74 ? -33.785 0.915 20.698 1.00 68.81 74 ILE A N 1
ATOM 599 C CA . ILE A 1 74 ? -32.612 0.164 21.199 1.00 68.81 74 ILE A CA 1
ATOM 600 C C . ILE A 1 74 ? -31.671 -0.130 20.026 1.00 68.81 74 ILE A C 1
ATOM 602 O O . ILE A 1 74 ? -32.110 -0.687 19.024 1.00 68.81 74 ILE A O 1
ATOM 606 N N . TYR A 1 75 ? -30.391 0.203 20.160 1.00 73.62 75 TYR A N 1
ATOM 607 C CA . TYR A 1 75 ? -29.321 -0.256 19.275 1.00 73.62 75 TYR A CA 1
ATOM 608 C C . TYR A 1 75 ? -28.442 -1.234 20.032 1.00 73.62 75 TYR A C 1
ATOM 610 O O . TYR A 1 75 ? -28.174 -1.030 21.214 1.00 73.62 75 TYR A O 1
ATOM 618 N N . TYR A 1 76 ? -28.001 -2.271 19.336 1.00 73.56 76 TYR A N 1
ATOM 619 C CA . TYR A 1 76 ? -27.037 -3.239 19.828 1.00 73.56 76 TYR A CA 1
ATOM 620 C C . TYR A 1 76 ? -25.952 -3.400 18.769 1.00 73.56 76 TYR A C 1
ATOM 622 O O . TYR A 1 76 ? -26.254 -3.405 17.574 1.00 73.56 76 TYR A O 1
ATOM 630 N N . GLY A 1 77 ? -24.712 -3.525 19.210 1.00 73.88 77 GLY A N 1
ATOM 631 C CA . GLY A 1 77 ? -23.589 -3.871 18.356 1.00 73.88 77 GLY A CA 1
ATOM 632 C C . GLY A 1 77 ? -22.438 -4.413 19.184 1.00 73.88 77 GLY A C 1
ATOM 633 O O . GLY A 1 77 ? -22.480 -4.380 20.415 1.00 73.88 77 GLY A O 1
ATOM 634 N N . THR A 1 78 ? -21.399 -4.870 18.495 1.00 74.94 78 THR A N 1
ATOM 635 C CA . THR A 1 78 ? -20.127 -5.220 19.118 1.00 74.94 78 THR A CA 1
ATOM 636 C C . THR A 1 78 ? -19.020 -4.293 18.629 1.00 74.94 78 THR A C 1
ATOM 638 O O . THR A 1 78 ? -19.091 -3.712 17.543 1.00 74.94 78 THR A O 1
ATOM 641 N N . PHE A 1 79 ? -18.000 -4.103 19.456 1.00 76.38 79 PHE A N 1
ATOM 642 C CA . PHE A 1 79 ? -16.808 -3.329 19.124 1.00 76.38 79 PHE A CA 1
ATOM 643 C C . PHE A 1 79 ? -15.579 -3.954 19.775 1.00 76.38 79 PHE A C 1
ATOM 645 O O . PHE A 1 79 ? -15.690 -4.670 20.769 1.00 76.38 79 PHE A O 1
ATOM 652 N N . LYS A 1 80 ? -14.392 -3.669 19.230 1.00 75.06 80 LYS A N 1
ATOM 653 C CA . LYS A 1 80 ? -13.138 -4.046 19.883 1.00 75.06 80 LYS A CA 1
ATOM 654 C C . LYS A 1 80 ? -12.577 -2.894 20.703 1.00 75.06 80 LYS A C 1
ATOM 656 O O . LYS A 1 80 ? -12.580 -1.759 20.236 1.00 75.06 80 LYS A O 1
ATOM 661 N N . ALA A 1 81 ? -12.070 -3.189 21.893 1.00 77.94 81 ALA A N 1
ATOM 662 C CA . ALA A 1 81 ? -11.420 -2.207 22.748 1.00 77.94 81 ALA A CA 1
ATOM 663 C C . ALA A 1 81 ? -10.323 -2.827 23.618 1.00 77.94 81 ALA A C 1
ATOM 665 O O . ALA A 1 81 ? -10.310 -4.028 23.879 1.00 77.94 81 ALA A O 1
ATOM 666 N N . HIS A 1 82 ? -9.426 -1.961 24.084 1.00 76.25 82 HIS A N 1
ATOM 667 C CA . HIS A 1 82 ? -8.454 -2.258 25.133 1.00 76.25 82 HIS A CA 1
ATOM 668 C C . HIS A 1 82 ? -8.760 -1.372 26.335 1.00 76.25 82 HIS A C 1
ATOM 670 O O . HIS A 1 82 ? -9.045 -0.180 26.164 1.00 76.25 82 HIS A O 1
ATOM 676 N N . LYS A 1 83 ? -8.673 -1.911 27.554 1.00 76.56 83 LYS A N 1
ATOM 677 C CA . LYS A 1 83 ? -9.093 -1.212 28.785 1.00 76.56 83 LYS A CA 1
ATOM 678 C C . LYS A 1 83 ? -8.424 0.147 28.964 1.00 76.56 83 LYS A C 1
ATOM 680 O O . LYS A 1 83 ? -9.044 1.086 29.455 1.00 76.56 83 LYS A O 1
ATOM 685 N N . ASN A 1 84 ? -7.177 0.264 28.521 1.00 69.81 84 ASN A N 1
ATOM 686 C CA . ASN A 1 84 ? -6.367 1.467 28.696 1.00 69.81 84 ASN A CA 1
ATOM 687 C C . ASN A 1 84 ? -6.659 2.572 27.665 1.00 69.81 84 ASN A C 1
ATOM 689 O O . ASN A 1 84 ? -6.124 3.670 27.801 1.00 69.81 84 ASN A O 1
ATOM 693 N N . ASN A 1 85 ? -7.466 2.307 26.630 1.00 71.50 85 ASN A N 1
ATOM 694 C CA . ASN A 1 85 ? -7.752 3.273 25.565 1.00 71.50 85 ASN A CA 1
ATOM 695 C C . ASN A 1 85 ? -9.161 3.094 24.970 1.00 71.50 85 ASN A C 1
ATOM 697 O O . ASN A 1 85 ? -9.332 3.033 23.755 1.00 71.50 85 ASN A O 1
ATOM 701 N N . ALA A 1 86 ? -10.178 2.979 25.827 1.00 82.44 86 ALA A N 1
ATOM 702 C CA . ALA A 1 86 ? -11.564 2.813 25.398 1.00 82.44 86 ALA A CA 1
ATOM 703 C C . ALA A 1 86 ? -12.410 4.025 25.792 1.00 82.44 86 ALA A C 1
ATOM 705 O O . ALA A 1 86 ? -12.517 4.373 26.971 1.00 82.44 86 ALA A O 1
ATOM 706 N N . TYR A 1 87 ? -13.042 4.665 24.811 1.00 85.56 87 TYR A N 1
ATOM 707 C CA . TYR A 1 87 ? -13.925 5.800 25.044 1.00 85.56 87 TYR A CA 1
ATOM 708 C C . TYR A 1 87 ? -15.114 5.817 24.082 1.00 85.56 87 TYR A C 1
ATOM 710 O O . TYR A 1 87 ? -15.054 5.279 22.981 1.00 85.56 87 TYR A O 1
ATOM 718 N N . VAL A 1 88 ? -16.195 6.458 24.515 1.00 88.19 88 VAL A N 1
ATOM 719 C CA . VAL A 1 88 ? -17.375 6.764 23.699 1.00 88.19 88 VAL A CA 1
ATOM 720 C C . VAL A 1 88 ? -17.457 8.274 23.538 1.00 88.19 88 VAL A C 1
ATOM 722 O O . VAL A 1 88 ? -17.306 9.009 24.512 1.00 88.19 88 VAL A O 1
ATOM 725 N N . ILE A 1 89 ? -17.698 8.741 22.320 1.00 85.94 89 ILE A N 1
ATOM 726 C CA . ILE A 1 89 ? -17.998 10.131 21.994 1.00 85.94 89 ILE A CA 1
ATOM 727 C C . ILE A 1 89 ? -19.502 10.247 21.749 1.00 85.94 89 ILE A C 1
ATOM 729 O O . ILE A 1 89 ? -20.069 9.502 20.951 1.00 85.94 89 ILE A O 1
ATOM 733 N N . ILE A 1 90 ? -20.152 11.197 22.411 1.00 83.38 90 ILE A N 1
ATOM 734 C CA . ILE A 1 90 ? -21.544 11.563 22.159 1.00 83.38 90 ILE A CA 1
ATOM 735 C C . ILE A 1 90 ? -21.554 12.978 21.583 1.00 83.38 90 ILE A C 1
ATOM 737 O O . ILE A 1 90 ? -21.165 13.923 22.267 1.00 83.38 90 ILE A O 1
ATOM 741 N N . GLN A 1 91 ? -21.990 13.122 20.332 1.00 82.19 91 GLN A N 1
ATOM 742 C CA . GLN A 1 91 ? -22.078 14.411 19.635 1.00 82.19 91 GLN A CA 1
ATOM 743 C C . GLN A 1 91 ? -23.527 14.897 19.589 1.00 82.19 91 GLN A C 1
ATOM 745 O O . GLN A 1 91 ? -24.444 14.082 19.439 1.00 82.19 91 GLN A O 1
ATOM 750 N N . ASN A 1 92 ? -23.737 16.216 19.650 1.00 76.19 92 ASN A N 1
ATOM 751 C CA . ASN A 1 92 ? -25.056 16.863 19.568 1.00 76.19 92 ASN A CA 1
ATOM 752 C C . ASN A 1 92 ? -26.072 16.259 20.560 1.00 76.19 92 ASN A C 1
ATOM 754 O O . ASN A 1 92 ? -27.181 15.864 20.182 1.00 76.19 92 ASN A O 1
ATOM 758 N N . MET A 1 93 ? -25.668 16.096 21.825 1.00 70.94 93 MET A N 1
ATOM 759 C CA . MET A 1 93 ? -26.496 15.431 22.835 1.00 70.94 93 MET A CA 1
ATOM 760 C C . MET A 1 93 ? -27.765 16.237 23.145 1.00 70.94 93 MET A C 1
ATOM 762 O O . MET A 1 93 ? -28.833 15.637 23.268 1.00 70.94 93 MET A O 1
ATOM 766 N N . GLY A 1 94 ? -27.681 17.572 23.216 1.00 68.88 94 GLY A N 1
ATOM 767 C CA . GLY A 1 94 ? -28.810 18.444 23.568 1.00 68.88 94 GLY A CA 1
ATOM 768 C C . GLY A 1 94 ? -29.605 17.899 24.765 1.00 68.88 94 GLY A C 1
ATOM 769 O O . GLY A 1 94 ? -29.037 17.373 25.716 1.00 68.88 94 GLY A O 1
ATOM 770 N N . ASN A 1 95 ? -30.939 17.899 24.668 1.00 66.50 95 ASN A N 1
ATOM 771 C CA . ASN A 1 95 ? -31.843 17.338 25.689 1.00 66.50 95 ASN A CA 1
ATOM 772 C C . ASN A 1 95 ? -32.109 15.817 25.553 1.00 66.50 95 ASN A C 1
ATOM 774 O O . ASN A 1 95 ? -33.176 15.326 25.947 1.00 66.50 95 ASN A O 1
ATOM 778 N N . SER A 1 96 ? -31.188 15.059 24.950 1.00 67.25 96 SER A N 1
ATOM 779 C CA . SER A 1 96 ? -31.318 13.602 24.803 1.00 67.25 96 SER A CA 1
ATOM 780 C C . SER A 1 96 ? -31.428 12.890 26.143 1.00 67.25 96 SER A C 1
ATOM 782 O O . SER A 1 96 ? -30.638 13.121 27.054 1.00 67.25 96 SER A O 1
ATOM 784 N N . LYS A 1 97 ? -32.325 11.902 26.227 1.00 74.00 97 LYS A N 1
ATOM 785 C CA . LYS A 1 97 ? -32.278 10.882 27.287 1.00 74.00 97 LYS A CA 1
ATOM 786 C C . LYS A 1 97 ? -31.713 9.593 26.715 1.00 74.00 97 LYS A C 1
ATOM 788 O O . LYS A 1 97 ? -32.475 8.744 26.250 1.00 74.00 97 LYS A O 1
ATOM 793 N N . ILE A 1 98 ? -30.388 9.487 26.701 1.00 78.19 98 ILE A N 1
ATOM 794 C CA . ILE A 1 98 ? -29.663 8.286 26.277 1.00 78.19 98 ILE A CA 1
ATOM 795 C C . ILE A 1 98 ? -29.271 7.475 27.510 1.00 78.19 98 ILE A C 1
ATOM 797 O O . ILE A 1 98 ? -28.808 8.020 28.510 1.00 78.19 98 ILE A O 1
ATOM 801 N N . GLU A 1 99 ? -29.439 6.164 27.418 1.00 84.75 99 GLU A N 1
ATOM 802 C CA . GLU A 1 99 ? -28.787 5.204 28.292 1.00 84.75 99 GLU A CA 1
ATOM 803 C C . GLU A 1 99 ? -27.828 4.362 27.460 1.00 84.75 99 GLU A C 1
ATOM 805 O O . GLU A 1 99 ? -28.191 3.848 26.402 1.00 84.75 99 GLU A O 1
ATOM 810 N N . LEU A 1 100 ? -26.604 4.230 27.950 1.00 86.44 100 LEU A N 1
ATOM 811 C CA . LEU A 1 100 ? -25.546 3.472 27.310 1.00 86.44 100 LEU A CA 1
ATOM 812 C C . LEU A 1 100 ? -25.148 2.329 28.236 1.00 86.44 100 LEU A C 1
ATOM 814 O O . LEU A 1 100 ? -24.952 2.550 29.431 1.00 86.44 100 LEU A O 1
ATOM 818 N N . TYR A 1 101 ? -25.023 1.131 27.684 1.00 88.19 101 TYR A N 1
ATOM 819 C CA . TYR A 1 101 ? -24.540 -0.043 28.394 1.00 88.19 101 TYR A CA 1
ATOM 820 C C . TYR A 1 101 ? -23.382 -0.656 27.616 1.00 88.19 101 TYR A C 1
ATOM 822 O O . TYR A 1 101 ? -23.478 -0.810 26.400 1.00 88.19 101 TYR A O 1
ATOM 830 N N . ILE A 1 102 ? -22.315 -1.022 28.319 1.00 87.62 102 ILE A N 1
ATOM 831 C CA . ILE A 1 102 ? -21.170 -1.749 27.768 1.00 87.62 102 ILE A CA 1
ATOM 832 C C . ILE A 1 102 ? -21.038 -3.052 28.549 1.00 87.62 102 ILE A C 1
ATOM 834 O O . ILE A 1 102 ? -21.001 -3.017 29.779 1.00 87.62 102 ILE A O 1
ATOM 838 N N . ASN A 1 103 ? -21.037 -4.196 27.861 1.00 85.81 103 ASN A N 1
ATOM 839 C CA . ASN A 1 103 ? -21.036 -5.530 28.483 1.00 85.81 103 ASN A CA 1
ATOM 840 C C . ASN A 1 103 ? -22.089 -5.674 29.606 1.00 85.81 103 ASN A C 1
ATOM 842 O O . ASN A 1 103 ? -21.815 -6.186 30.692 1.00 85.81 103 ASN A O 1
ATOM 846 N N . GLY A 1 104 ? -23.290 -5.129 29.377 1.00 82.50 104 GLY A N 1
ATOM 847 C CA . GLY A 1 104 ? -24.396 -5.117 30.344 1.00 82.50 104 GLY A CA 1
ATOM 848 C C . GLY A 1 104 ? -24.276 -4.091 31.482 1.00 82.50 104 GLY A C 1
ATOM 849 O O . GLY A 1 104 ? -25.230 -3.908 32.239 1.00 82.50 104 GLY A O 1
ATOM 850 N N . GLN A 1 105 ? -23.157 -3.374 31.605 1.00 88.62 105 GLN A N 1
ATOM 851 C CA . GLN A 1 105 ? -22.946 -2.365 32.644 1.00 88.62 105 GLN A CA 1
ATOM 852 C C . GLN A 1 105 ? -23.359 -0.971 32.166 1.00 88.62 105 GLN A C 1
ATOM 854 O O . GLN A 1 105 ? -22.928 -0.516 31.108 1.00 88.62 105 GLN A O 1
ATOM 859 N N . LYS A 1 106 ? -24.185 -0.272 32.955 1.00 89.62 106 LYS A N 1
ATOM 860 C CA . LYS A 1 106 ? -24.675 1.074 32.623 1.00 89.62 106 LYS A CA 1
ATOM 861 C C . LYS A 1 106 ? -23.565 2.116 32.755 1.00 89.62 106 LYS A C 1
ATOM 863 O O . LYS A 1 106 ? -22.977 2.260 33.824 1.00 89.62 106 LYS A O 1
ATOM 868 N N . ILE A 1 107 ? -23.351 2.893 31.699 1.00 90.00 107 ILE A N 1
ATOM 869 C CA . ILE A 1 107 ? -22.391 3.994 31.661 1.00 90.00 107 ILE A CA 1
ATOM 870 C C . ILE A 1 107 ? -23.043 5.271 32.186 1.00 90.00 107 ILE A C 1
ATOM 872 O O . ILE A 1 107 ? -24.155 5.637 31.795 1.00 90.00 107 ILE A O 1
ATOM 876 N N . TYR A 1 108 ? -22.330 5.969 33.067 1.00 86.94 108 TYR A N 1
ATOM 877 C CA . TYR A 1 108 ? -22.736 7.290 33.525 1.00 86.94 108 TYR A CA 1
ATOM 878 C C . TYR A 1 108 ? -22.469 8.342 32.441 1.00 86.94 108 TYR A C 1
ATOM 880 O O . TYR A 1 108 ? -21.336 8.518 32.000 1.00 86.94 108 TYR A O 1
ATOM 888 N N . ILE A 1 109 ? -23.521 9.058 32.045 1.00 83.12 109 ILE A N 1
ATOM 889 C CA . ILE A 1 109 ? -23.460 10.186 31.113 1.00 83.12 109 ILE A CA 1
ATOM 890 C C . ILE A 1 109 ? -23.752 11.459 31.926 1.00 83.12 109 ILE A C 1
ATOM 892 O O . ILE A 1 109 ? -24.870 11.589 32.439 1.00 83.12 109 ILE A O 1
ATOM 896 N N . PRO A 1 110 ? -22.779 12.377 32.087 1.00 76.50 110 PRO A N 1
ATOM 897 C CA . PRO A 1 110 ? -22.997 13.663 32.749 1.00 76.50 110 PRO A CA 1
ATOM 898 C C . PRO A 1 110 ? -24.149 14.445 32.097 1.00 76.50 110 PRO A C 1
ATOM 900 O O . PRO A 1 110 ? -24.221 14.524 30.873 1.00 76.50 110 PRO A O 1
ATOM 903 N N . ARG A 1 111 ? -25.056 15.008 32.910 1.00 62.53 111 ARG A N 1
ATOM 904 C CA . ARG A 1 111 ? -26.299 15.651 32.436 1.00 62.53 111 ARG A CA 1
ATOM 905 C C . ARG A 1 111 ? -26.200 17.162 32.197 1.00 62.53 111 ARG A C 1
ATOM 907 O O . ARG A 1 111 ? -27.100 17.703 31.570 1.00 62.53 111 ARG A O 1
ATOM 914 N N . ASP A 1 112 ? -25.119 17.810 32.625 1.00 56.97 112 ASP A N 1
ATOM 915 C CA . ASP A 1 112 ? -25.022 19.279 32.683 1.00 56.97 112 ASP A CA 1
ATOM 916 C C . ASP A 1 112 ? -24.251 19.889 31.499 1.00 56.97 112 ASP A C 1
ATOM 918 O O . ASP A 1 112 ? -23.433 20.793 31.664 1.00 56.97 112 ASP A O 1
ATOM 922 N N . LEU A 1 113 ? -24.469 19.379 30.287 1.00 53.53 113 LEU A N 1
ATOM 923 C CA . LEU A 1 113 ? -23.889 19.964 29.077 1.00 53.53 113 LEU A CA 1
ATOM 924 C C . LEU A 1 113 ? -24.976 20.736 28.333 1.00 53.53 113 LEU A C 1
ATOM 926 O O . LEU A 1 113 ? -25.518 20.260 27.341 1.00 53.53 113 LEU A O 1
ATOM 930 N N . ASP A 1 114 ? -25.263 21.943 28.819 1.00 49.97 114 ASP A N 1
ATOM 931 C CA . ASP A 1 114 ? -26.125 22.952 28.173 1.00 49.97 114 ASP A CA 1
ATOM 932 C C . ASP A 1 114 ? -25.547 23.496 26.845 1.00 49.97 114 ASP A C 1
ATOM 934 O O . ASP A 1 114 ? -26.054 24.462 26.278 1.00 49.97 114 ASP A O 1
ATOM 938 N N . ASP A 1 115 ? -24.482 22.887 26.324 1.00 55.06 115 ASP A N 1
ATOM 939 C CA . ASP A 1 115 ? -23.819 23.314 25.100 1.00 55.06 115 ASP A CA 1
ATOM 940 C C . ASP A 1 115 ? -24.125 22.314 23.980 1.00 55.06 115 ASP A C 1
ATOM 942 O O . ASP A 1 115 ? -23.504 21.251 23.876 1.00 55.06 115 ASP A O 1
ATOM 946 N N . GLU A 1 116 ? -25.110 22.648 23.138 1.00 54.06 116 GLU A N 1
ATOM 947 C CA . GLU A 1 116 ? -25.543 21.831 21.993 1.00 54.06 116 GLU A CA 1
ATOM 948 C C . GLU A 1 116 ? -24.395 21.485 21.019 1.00 54.06 116 GLU A C 1
ATOM 950 O O . GLU A 1 116 ? -24.553 20.572 20.208 1.00 54.06 116 GLU A O 1
ATOM 955 N N . ASN A 1 117 ? -23.234 22.145 21.132 1.00 54.31 117 ASN A N 1
ATOM 956 C CA . ASN A 1 117 ? -22.098 22.013 20.219 1.00 54.31 117 ASN A CA 1
ATOM 957 C C . ASN A 1 117 ? -20.860 21.298 20.792 1.00 54.31 117 ASN A C 1
ATOM 959 O O . ASN A 1 117 ? -19.843 21.234 20.098 1.00 54.31 117 ASN A O 1
ATOM 963 N N . LYS A 1 118 ? -20.887 20.766 22.024 1.00 67.44 118 LYS A N 1
ATOM 964 C CA . LYS A 1 118 ? -19.698 20.128 22.619 1.00 67.44 118 LYS A CA 1
ATOM 965 C C . LYS A 1 118 ? -19.779 18.601 22.618 1.00 67.44 118 LYS A C 1
ATOM 967 O O . LYS A 1 118 ? -20.642 18.008 23.261 1.00 67.44 118 LYS A O 1
ATOM 972 N N . ASP A 1 119 ? -18.823 17.967 21.943 1.00 78.81 119 ASP A N 1
ATOM 973 C CA . ASP A 1 119 ? -18.636 16.516 21.964 1.00 78.81 119 ASP A CA 1
ATOM 974 C C . ASP A 1 119 ? -18.304 16.025 23.383 1.00 78.81 119 ASP A C 1
ATOM 976 O O . ASP A 1 119 ? -17.329 16.458 24.006 1.00 78.81 119 ASP A O 1
ATOM 980 N N . LEU A 1 120 ? -19.099 15.086 23.895 1.00 84.06 120 LEU A N 1
ATOM 981 C CA . LEU A 1 120 ? -18.878 14.454 25.191 1.00 84.06 120 LEU A CA 1
ATOM 982 C C . LEU A 1 120 ? -18.064 13.170 25.017 1.00 84.06 120 LEU A C 1
ATOM 984 O O . LEU A 1 120 ? -18.581 12.167 24.534 1.00 84.06 120 LEU A O 1
ATOM 988 N N . LYS A 1 121 ? -16.804 13.184 25.459 1.00 86.81 121 LYS A N 1
ATOM 989 C CA . LYS A 1 121 ? -15.915 12.012 25.475 1.00 86.81 121 LYS A CA 1
ATOM 990 C C . LYS A 1 121 ? -15.937 11.340 26.854 1.00 86.81 121 LYS A C 1
ATOM 992 O O . LYS A 1 121 ? -15.518 11.940 27.841 1.00 86.81 121 LYS A O 1
ATOM 997 N N . ILE A 1 122 ? -16.406 10.096 26.921 1.00 88.44 122 ILE A N 1
ATOM 998 C CA . ILE A 1 122 ? -16.554 9.298 28.149 1.00 88.44 122 ILE A CA 1
ATOM 999 C C . ILE A 1 122 ? -15.560 8.138 28.122 1.00 88.44 122 ILE A C 1
ATOM 1001 O O . ILE A 1 122 ? -15.577 7.343 27.187 1.00 88.44 122 ILE A O 1
ATOM 1005 N N . ASN A 1 123 ? -14.723 8.009 29.155 1.00 88.31 123 ASN A N 1
ATOM 1006 C CA . ASN A 1 123 ? -13.856 6.842 29.331 1.00 88.31 123 ASN A CA 1
ATOM 1007 C C . ASN A 1 123 ? -14.703 5.611 29.701 1.00 88.31 123 ASN A C 1
ATOM 1009 O O . ASN A 1 123 ? -15.363 5.606 30.742 1.00 88.31 123 ASN A O 1
ATOM 1013 N N . ILE A 1 124 ? -14.666 4.577 28.860 1.00 90.19 124 ILE A N 1
ATOM 1014 C CA . ILE A 1 124 ? -15.357 3.299 29.083 1.00 90.19 124 ILE A CA 1
ATOM 1015 C C . ILE A 1 124 ? -14.395 2.150 29.425 1.00 90.19 124 ILE A C 1
ATOM 1017 O O . ILE A 1 124 ? -14.836 1.015 29.569 1.00 90.19 124 ILE A O 1
ATOM 1021 N N . GLY A 1 125 ? -13.105 2.436 29.620 1.00 88.25 125 GLY A N 1
ATOM 1022 C CA . GLY A 1 125 ? -12.068 1.480 30.027 1.00 88.25 125 GLY A CA 1
ATOM 1023 C C . GLY A 1 125 ? -12.459 0.536 31.175 1.00 88.25 125 GLY A C 1
ATOM 1024 O O . GLY A 1 125 ? -12.254 -0.670 31.051 1.00 88.25 125 GLY A O 1
ATOM 1025 N N . PRO A 1 126 ? -13.089 1.026 32.261 1.00 91.56 126 PRO A N 1
ATOM 1026 C CA . PRO A 1 126 ? -13.547 0.168 33.359 1.00 91.56 126 PRO A CA 1
ATOM 1027 C C . PRO A 1 126 ? -14.651 -0.837 32.992 1.00 91.56 126 PRO A C 1
ATOM 1029 O O . PRO A 1 126 ? -14.872 -1.786 33.740 1.00 91.56 126 PRO A O 1
ATOM 1032 N N . TYR A 1 127 ? -15.349 -0.628 31.873 1.00 90.12 127 TYR A N 1
ATOM 1033 C CA . TYR A 1 127 ? -16.534 -1.390 31.469 1.00 90.12 127 TYR A CA 1
ATOM 1034 C C . TYR A 1 127 ? -16.256 -2.359 30.308 1.00 90.12 127 TYR A C 1
ATOM 1036 O O . TYR A 1 127 ? -17.113 -3.180 29.978 1.00 90.12 127 TYR A O 1
ATOM 1044 N N . VAL A 1 128 ? -15.072 -2.281 29.688 1.00 87.69 128 VAL A N 1
ATOM 1045 C CA . VAL A 1 128 ? -14.679 -3.129 28.553 1.00 87.69 128 VAL A CA 1
ATOM 1046 C C . VAL A 1 128 ? -13.812 -4.320 28.974 1.00 87.69 128 VAL A C 1
ATOM 1048 O O . VAL A 1 128 ? -13.037 -4.263 29.929 1.00 87.69 128 VAL A O 1
ATOM 1051 N N . ASN A 1 129 ? -13.922 -5.406 28.221 1.00 84.69 129 ASN A N 1
ATOM 1052 C CA . ASN A 1 129 ? -12.974 -6.503 28.142 1.00 84.69 129 ASN A CA 1
ATOM 1053 C C . ASN A 1 129 ? -11.908 -6.192 27.082 1.00 84.69 129 ASN A C 1
ATOM 1055 O O . ASN A 1 129 ? -12.137 -5.394 26.174 1.00 84.69 129 ASN A O 1
ATOM 1059 N N . GLU A 1 130 ? -10.757 -6.854 27.183 1.00 80.69 130 GLU A N 1
ATOM 1060 C CA . GLU A 1 130 ? -9.785 -6.864 26.087 1.00 80.69 130 GLU A CA 1
ATOM 1061 C C . GLU A 1 130 ? -10.384 -7.598 24.880 1.00 80.69 130 GLU A C 1
ATOM 1063 O O . GLU A 1 130 ? -10.886 -8.716 25.020 1.00 80.69 130 GLU A O 1
ATOM 1068 N N . GLY A 1 131 ? -10.326 -6.986 23.697 1.00 76.25 131 GLY A N 1
ATOM 1069 C CA . GLY A 1 131 ? -10.906 -7.556 22.483 1.00 76.25 131 GLY A CA 1
ATOM 1070 C C . GLY A 1 131 ? -12.373 -7.173 22.316 1.00 76.25 131 GLY A C 1
ATOM 1071 O O . GLY A 1 131 ? -12.691 -5.989 22.328 1.00 76.25 131 GLY A O 1
ATOM 1072 N N . GLU A 1 132 ? -13.251 -8.146 22.076 1.00 79.38 132 GLU A N 1
ATOM 1073 C CA . GLU A 1 132 ? -14.653 -7.904 21.707 1.00 79.38 132 GLU A CA 1
ATOM 1074 C C . GLU A 1 132 ? -15.535 -7.525 22.908 1.00 79.38 132 GLU A C 1
ATOM 1076 O O . GLU A 1 132 ? -15.407 -8.068 24.007 1.00 79.38 132 GLU A O 1
ATOM 1081 N N . ASN A 1 133 ? -16.423 -6.560 22.684 1.00 81.81 133 ASN A N 1
ATOM 1082 C CA . ASN A 1 133 ? -17.289 -5.941 23.676 1.00 81.81 133 ASN A CA 1
ATOM 1083 C C . ASN A 1 133 ? -18.676 -5.691 23.098 1.00 81.81 133 ASN A C 1
ATOM 1085 O O . ASN A 1 133 ? -18.794 -5.268 21.950 1.00 81.81 133 ASN A O 1
ATOM 1089 N N . ASP A 1 134 ? -19.704 -5.848 23.924 1.00 83.62 134 ASP A N 1
ATOM 1090 C CA . ASP A 1 134 ? -21.077 -5.495 23.579 1.00 83.62 134 ASP A CA 1
ATOM 1091 C C . ASP A 1 134 ? -21.364 -4.031 23.921 1.00 83.62 134 ASP A C 1
ATOM 1093 O O . ASP A 1 134 ? -21.013 -3.554 25.005 1.00 83.62 134 ASP A O 1
ATOM 1097 N N . ILE A 1 135 ? -22.078 -3.333 23.042 1.00 82.62 135 ILE A N 1
ATOM 1098 C CA . ILE A 1 135 ? -22.664 -2.016 23.303 1.00 82.62 135 ILE A CA 1
ATOM 1099 C C . ILE A 1 135 ? -24.175 -2.069 23.092 1.00 82.62 135 ILE A C 1
ATOM 1101 O O . ILE A 1 135 ? -24.666 -2.549 22.072 1.00 82.62 135 ILE A O 1
ATOM 1105 N N . VAL A 1 136 ? -24.923 -1.515 24.047 1.00 83.31 136 VAL A N 1
ATOM 1106 C CA . VAL A 1 136 ? -26.354 -1.238 23.910 1.00 83.31 136 VAL A CA 1
ATOM 1107 C C . VAL A 1 136 ? -26.602 0.245 24.125 1.00 83.31 136 VAL A C 1
ATOM 1109 O O . VAL A 1 136 ? -26.228 0.811 25.152 1.00 83.31 136 VAL A O 1
ATOM 1112 N N . VAL A 1 137 ? -27.299 0.865 23.180 1.00 80.00 137 VAL A N 1
ATOM 1113 C CA . VAL A 1 137 ? -27.784 2.239 23.301 1.00 80.00 137 VAL A CA 1
ATOM 1114 C C . VAL A 1 137 ? -29.301 2.225 23.343 1.00 80.00 137 VAL A C 1
ATOM 1116 O O . VAL A 1 137 ? -29.958 1.843 22.376 1.00 80.00 137 VAL A O 1
ATOM 1119 N N . TYR A 1 138 ? -29.872 2.709 24.436 1.00 78.25 138 TYR A N 1
ATOM 1120 C CA . TYR A 1 138 ? -31.301 2.953 24.578 1.00 78.25 138 TYR A CA 1
ATOM 1121 C C . TYR A 1 138 ? -31.575 4.453 24.582 1.00 78.25 138 TYR A C 1
ATOM 1123 O O . TYR A 1 138 ? -30.825 5.236 25.163 1.00 78.25 138 TYR A O 1
ATOM 1131 N N . SER A 1 139 ? -32.685 4.871 23.975 1.00 71.75 139 SER A N 1
ATOM 1132 C CA . SER A 1 139 ? -33.173 6.228 24.190 1.00 71.75 139 SER A CA 1
ATOM 1133 C C . SER A 1 139 ? -34.690 6.341 24.139 1.00 71.75 139 SER A C 1
ATOM 1135 O O . SER A 1 139 ? -35.363 5.774 23.278 1.00 71.75 139 SER A O 1
ATOM 1137 N N . GLU A 1 140 ? -35.236 7.127 25.070 1.00 63.28 140 GLU A N 1
ATOM 1138 C CA . GLU A 1 140 ? -36.663 7.455 25.115 1.00 63.28 140 GLU A CA 1
ATOM 1139 C C . GLU A 1 140 ? -37.045 8.595 24.171 1.00 63.28 140 GLU A C 1
ATOM 1141 O O . GLU A 1 140 ? -38.170 8.602 23.658 1.00 63.28 140 GLU A O 1
ATOM 1146 N N . LYS A 1 141 ? -36.125 9.547 23.972 1.00 62.66 141 LYS A N 1
ATOM 1147 C CA . LYS A 1 141 ? -36.293 10.772 23.187 1.00 62.66 141 LYS A CA 1
ATOM 1148 C C . LYS A 1 141 ? -34.909 11.244 22.735 1.00 62.66 141 LYS A C 1
ATOM 1150 O O . LYS A 1 141 ? -34.100 11.634 23.579 1.00 62.66 141 LYS A O 1
ATOM 1155 N N . VAL A 1 142 ? -34.667 11.212 21.426 1.00 59.47 142 VAL A N 1
ATOM 1156 C CA . VAL A 1 142 ? -33.408 11.665 20.823 1.00 59.47 142 VAL A CA 1
ATOM 1157 C C . VAL A 1 142 ? -33.702 12.879 19.941 1.00 59.47 142 VAL A C 1
ATOM 1159 O O . VAL A 1 142 ? -34.596 12.790 19.094 1.00 59.47 142 VAL A O 1
ATOM 1162 N N . PRO A 1 143 ? -33.023 14.017 20.137 1.00 58.16 143 PRO A N 1
ATOM 1163 C CA . PRO A 1 143 ? -32.974 15.108 19.183 1.00 58.16 143 PRO A CA 1
ATOM 1164 C C . PRO A 1 143 ? -32.532 14.611 17.808 1.00 58.16 143 PRO A C 1
ATOM 1166 O O . PRO A 1 143 ? -31.775 13.650 17.669 1.00 58.16 143 PRO A O 1
ATOM 1169 N N . ASN A 1 144 ? -32.976 15.307 16.769 1.00 59.72 144 ASN A N 1
ATOM 1170 C CA . ASN A 1 144 ? -32.422 15.090 15.443 1.00 59.72 144 ASN A CA 1
ATOM 1171 C C . ASN A 1 144 ? -30.940 15.456 15.470 1.00 59.72 144 ASN A C 1
ATOM 1173 O O . ASN A 1 144 ? -30.630 16.589 15.827 1.00 59.72 144 ASN A O 1
ATOM 1177 N N . LYS A 1 145 ? -30.074 14.531 15.030 1.00 68.69 145 LYS A N 1
ATOM 1178 C CA . LYS A 1 145 ? -28.609 14.674 14.861 1.00 68.69 145 LYS A CA 1
ATOM 1179 C C . LYS A 1 145 ? -27.713 14.223 16.020 1.00 68.69 145 LYS A C 1
ATOM 1181 O O . LYS A 1 145 ? -26.496 14.362 15.884 1.00 68.69 145 LYS A O 1
ATOM 1186 N N . THR A 1 146 ? -28.236 13.660 17.112 1.00 74.44 146 THR A N 1
ATOM 1187 C CA . THR A 1 146 ? -27.345 13.039 18.110 1.00 74.44 146 THR A CA 1
ATOM 1188 C C . THR A 1 146 ? -26.579 11.881 17.472 1.00 74.44 146 THR A C 1
ATOM 1190 O O . THR A 1 146 ? -27.139 11.142 16.653 1.00 74.44 146 THR A O 1
ATOM 1193 N N . ARG A 1 147 ? -25.299 11.735 17.823 1.00 78.69 147 ARG A N 1
ATOM 1194 C CA . ARG A 1 147 ? -24.452 10.618 17.386 1.00 78.69 147 ARG A CA 1
ATOM 1195 C C . ARG A 1 147 ? -23.755 9.985 18.570 1.00 78.69 147 ARG A C 1
ATOM 1197 O O . ARG A 1 147 ? -23.286 10.700 19.450 1.00 78.69 147 ARG A O 1
ATOM 1204 N N . ILE A 1 148 ? -23.678 8.661 18.578 1.00 80.56 148 ILE A N 1
ATOM 1205 C CA . ILE A 1 148 ? -22.875 7.910 19.544 1.00 80.56 148 ILE A CA 1
ATOM 1206 C C . ILE A 1 148 ? -21.812 7.165 18.771 1.00 80.56 148 ILE A C 1
ATOM 1208 O O . ILE A 1 148 ? -22.138 6.372 17.890 1.00 80.56 148 ILE A O 1
ATOM 1212 N N . ILE A 1 149 ? -20.564 7.459 19.114 1.00 80.69 149 ILE A N 1
ATOM 1213 C CA . ILE A 1 149 ? -19.387 7.025 18.385 1.00 80.69 149 ILE A CA 1
ATOM 1214 C C . ILE A 1 149 ? -18.453 6.303 19.357 1.00 80.69 149 ILE A C 1
ATOM 1216 O O . ILE A 1 149 ? -17.942 6.911 20.291 1.00 80.69 149 ILE A O 1
ATOM 1220 N N . ILE A 1 150 ? -18.192 5.021 19.139 1.00 79.56 150 ILE A N 1
ATOM 1221 C CA . ILE A 1 150 ? -16.960 4.384 19.613 1.00 79.56 150 ILE A CA 1
ATOM 1222 C C . ILE A 1 150 ? -15.979 4.524 18.462 1.00 79.56 150 ILE A C 1
ATOM 1224 O O . ILE A 1 150 ? -16.269 3.966 17.408 1.00 79.56 150 ILE A O 1
ATOM 1228 N N . PRO A 1 151 ? -14.891 5.292 18.595 1.00 73.06 151 PRO A N 1
ATOM 1229 C CA . PRO A 1 151 ? -13.907 5.399 17.533 1.00 73.06 151 PRO A CA 1
ATOM 1230 C C . PRO A 1 151 ? -13.061 4.133 17.461 1.00 73.06 151 PRO A C 1
ATOM 1232 O O . PRO A 1 151 ? -12.999 3.358 18.415 1.00 73.06 151 PRO A O 1
ATOM 1235 N N . TYR A 1 152 ? -12.350 3.977 16.346 1.00 69.56 152 TYR A N 1
ATOM 1236 C CA . TYR A 1 152 ? -11.287 2.986 16.266 1.00 69.56 152 TYR A CA 1
ATOM 1237 C C . TYR A 1 152 ? -10.296 3.176 17.404 1.00 69.56 152 TYR A C 1
ATOM 1239 O O . TYR A 1 152 ? -9.999 4.299 17.814 1.00 69.56 152 TYR A O 1
ATOM 1247 N N . LEU A 1 153 ? -9.738 2.062 17.866 1.00 68.94 153 LEU A N 1
ATOM 1248 C CA . LEU A 1 153 ? -8.574 2.103 18.726 1.00 68.94 153 LEU A CA 1
ATOM 1249 C C . LEU A 1 153 ? -7.448 2.861 18.012 1.00 68.94 153 LEU A C 1
ATOM 1251 O O . LEU A 1 153 ? -6.889 2.386 17.021 1.00 68.94 153 LEU A O 1
ATOM 1255 N N . GLU A 1 154 ? -7.124 4.036 18.535 1.00 75.31 154 GLU A N 1
ATOM 1256 C CA . GLU A 1 154 ? -6.014 4.843 18.053 1.00 75.31 154 GLU A CA 1
ATOM 1257 C C . GLU A 1 154 ? -4.694 4.300 18.598 1.00 75.31 154 GLU A C 1
ATOM 1259 O O . GLU A 1 154 ? -4.604 3.863 19.751 1.00 75.31 154 GLU A O 1
ATOM 1264 N N . LEU A 1 155 ? -3.654 4.364 17.767 1.00 86.81 155 LEU A N 1
ATOM 1265 C CA . LEU A 1 155 ? -2.301 4.067 18.205 1.00 86.81 155 LEU A CA 1
ATOM 1266 C C . LEU A 1 155 ? -1.809 5.151 19.169 1.00 86.81 155 LEU A C 1
ATOM 1268 O O . LEU A 1 155 ? -1.893 6.343 18.873 1.00 86.81 155 LEU A O 1
ATOM 1272 N N . ARG A 1 156 ? -1.231 4.736 20.296 1.00 89.25 156 ARG A N 1
ATOM 1273 C CA . ARG A 1 156 ? -0.554 5.628 21.250 1.00 89.25 156 ARG A CA 1
ATOM 1274 C C . ARG A 1 156 ? 0.867 5.163 21.521 1.00 89.25 156 ARG A C 1
ATOM 1276 O O . ARG A 1 156 ? 1.151 3.976 21.436 1.00 89.25 156 ARG A O 1
ATOM 1283 N N . ALA A 1 157 ? 1.751 6.073 21.909 1.00 93.19 157 ALA A N 1
ATOM 1284 C CA . ALA A 1 157 ? 3.051 5.681 22.447 1.00 93.19 157 ALA A CA 1
ATOM 1285 C C . ALA A 1 157 ? 2.899 5.024 23.834 1.00 93.19 157 ALA A C 1
ATOM 1287 O O . ALA A 1 157 ? 1.982 5.360 24.594 1.00 93.19 157 ALA A O 1
ATOM 1288 N N . GLY A 1 158 ? 3.803 4.105 24.164 1.00 92.69 158 GLY A N 1
ATOM 1289 C CA . GLY A 1 158 ? 3.902 3.476 25.482 1.00 92.69 158 GLY A CA 1
ATOM 1290 C C . GLY A 1 158 ? 5.155 2.614 25.600 1.00 92.69 158 GLY A C 1
ATOM 1291 O O . GLY A 1 158 ? 6.020 2.646 24.719 1.00 92.69 158 GLY A O 1
ATOM 1292 N N . THR A 1 159 ? 5.269 1.858 26.689 1.00 94.44 159 THR A N 1
ATOM 1293 C CA . THR A 1 159 ? 6.417 0.966 26.905 1.00 94.44 159 THR A CA 1
ATOM 1294 C C . THR A 1 159 ? 6.147 -0.466 26.434 1.00 94.44 159 THR A C 1
ATOM 1296 O O . THR A 1 159 ? 4.995 -0.904 26.391 1.00 94.44 159 THR A O 1
ATOM 1299 N N . PRO A 1 160 ? 7.197 -1.241 26.106 1.00 95.56 160 PRO A N 1
ATOM 1300 C CA . PRO A 1 160 ? 7.068 -2.673 25.839 1.00 95.56 160 PRO A CA 1
ATOM 1301 C C . PRO A 1 160 ? 6.353 -3.435 26.964 1.00 95.56 160 PRO A C 1
ATOM 1303 O O . PRO A 1 160 ? 5.506 -4.290 26.695 1.00 95.56 160 PRO A O 1
ATOM 1306 N N . GLU A 1 161 ? 6.647 -3.099 28.219 1.00 95.81 161 GLU A N 1
ATOM 1307 C CA . GLU A 1 161 ? 6.124 -3.789 29.399 1.00 95.81 161 GLU A CA 1
ATOM 1308 C C . GLU A 1 161 ? 4.607 -3.614 29.555 1.00 95.81 161 GLU A C 1
ATOM 1310 O O . GLU A 1 161 ? 3.937 -4.553 29.987 1.00 95.81 161 GLU A O 1
ATOM 1315 N N . GLU A 1 162 ? 4.043 -2.470 29.144 1.00 90.00 162 GLU A N 1
ATOM 1316 C CA . GLU A 1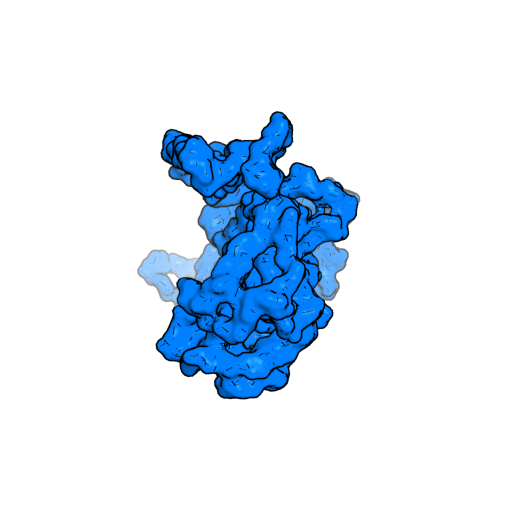 162 ? 2.590 -2.217 29.169 1.00 90.00 162 GLU A CA 1
ATOM 1317 C C . GLU A 1 162 ? 1.787 -3.263 28.388 1.00 90.00 162 GLU A C 1
ATOM 1319 O O . GLU A 1 162 ? 0.638 -3.544 28.725 1.00 90.00 162 GLU A O 1
ATOM 1324 N N . VAL A 1 163 ? 2.390 -3.839 27.349 1.00 89.69 163 VAL A N 1
ATOM 1325 C CA . VAL A 1 163 ? 1.763 -4.834 26.468 1.00 89.69 163 VAL A CA 1
ATOM 1326 C C . VAL A 1 163 ? 2.417 -6.208 26.602 1.00 89.69 163 VAL A C 1
ATOM 1328 O O . VAL A 1 163 ? 2.305 -7.058 25.716 1.00 89.69 163 VAL A O 1
ATOM 1331 N N . GLY A 1 164 ? 3.119 -6.454 27.711 1.00 93.00 164 GLY A N 1
ATOM 1332 C CA . GLY A 1 164 ? 3.742 -7.745 28.011 1.00 93.00 164 GLY A CA 1
ATOM 1333 C C . GLY A 1 164 ? 4.883 -8.121 27.062 1.00 93.00 164 GLY A C 1
ATOM 1334 O O . GLY A 1 164 ? 5.119 -9.306 26.825 1.00 93.00 164 GLY A O 1
ATOM 1335 N N . MET A 1 165 ? 5.561 -7.135 26.475 1.00 95.31 165 MET A N 1
ATOM 1336 C CA . MET A 1 165 ? 6.790 -7.321 25.704 1.00 95.31 165 MET A CA 1
ATOM 1337 C C . MET A 1 165 ? 8.015 -6.961 26.552 1.00 95.31 165 MET A C 1
ATOM 1339 O O . MET A 1 165 ? 7.932 -6.178 27.493 1.00 95.31 165 MET A O 1
ATOM 1343 N N . LEU A 1 166 ? 9.170 -7.533 26.209 1.00 96.12 166 LEU A N 1
ATOM 1344 C CA . LEU A 1 166 ? 10.431 -7.281 26.910 1.00 96.12 166 LEU A CA 1
ATOM 1345 C C . LEU A 1 166 ? 11.257 -6.233 26.160 1.00 96.12 166 LEU A C 1
ATOM 1347 O O . LEU A 1 166 ? 11.685 -6.497 25.028 1.00 96.12 166 LEU A O 1
ATOM 1351 N N . SER A 1 167 ? 11.556 -5.098 26.801 1.00 94.62 167 SER A N 1
ATOM 1352 C CA . SER A 1 167 ? 12.430 -4.056 26.233 1.00 94.62 167 SER A CA 1
ATOM 1353 C C . SER A 1 167 ? 13.772 -4.608 25.744 1.00 94.62 167 SER A C 1
ATOM 1355 O O . SER A 1 167 ? 14.214 -4.287 24.643 1.00 94.62 167 SER A O 1
ATOM 1357 N N . GLU A 1 168 ? 14.391 -5.522 26.500 1.00 94.12 168 GLU A N 1
ATOM 1358 C CA . GLU A 1 168 ? 15.669 -6.147 26.127 1.00 94.12 168 GLU A CA 1
ATOM 1359 C C . GLU A 1 168 ? 15.601 -6.872 24.771 1.00 94.12 168 GLU A C 1
ATOM 1361 O O . GLU A 1 168 ? 16.547 -6.830 23.985 1.00 94.12 168 GLU A O 1
ATOM 1366 N N . THR A 1 169 ? 14.469 -7.512 24.459 1.00 93.94 169 THR A N 1
ATOM 1367 C CA . THR A 1 169 ? 14.292 -8.197 23.171 1.00 93.94 169 THR A CA 1
ATOM 1368 C C . THR A 1 169 ? 14.135 -7.195 22.033 1.00 93.94 169 THR A C 1
ATOM 1370 O O . THR A 1 169 ? 14.750 -7.374 20.983 1.00 93.94 169 THR A O 1
ATOM 1373 N N . LEU A 1 170 ? 13.372 -6.118 22.238 1.00 93.50 170 LEU A N 1
ATOM 1374 C CA . LEU A 1 170 ? 13.191 -5.075 21.224 1.00 93.50 170 LEU A CA 1
ATOM 1375 C C . LEU A 1 170 ? 14.485 -4.309 20.934 1.00 93.50 170 LEU A C 1
ATOM 1377 O O . LEU A 1 170 ? 14.741 -3.977 19.778 1.00 93.50 170 LEU A O 1
ATOM 1381 N N . ASN A 1 171 ? 15.346 -4.112 21.932 1.00 92.69 171 ASN A N 1
ATOM 1382 C CA . ASN A 1 171 ? 16.649 -3.464 21.750 1.00 92.69 171 ASN A CA 1
ATOM 1383 C C . ASN A 1 171 ? 17.583 -4.257 20.813 1.00 92.69 171 ASN A C 1
ATOM 1385 O O . ASN A 1 171 ? 18.463 -3.679 20.177 1.00 92.69 171 ASN A O 1
ATOM 1389 N N . LYS A 1 172 ? 17.375 -5.573 20.638 1.00 96.81 172 LYS A N 1
ATOM 1390 C CA . LYS A 1 172 ? 18.148 -6.379 19.668 1.00 96.81 172 LYS A CA 1
ATOM 1391 C C . LYS A 1 172 ? 17.900 -5.950 18.218 1.00 96.81 172 LYS A C 1
ATOM 1393 O O . LYS A 1 172 ? 18.780 -6.134 17.378 1.00 96.81 172 LYS A O 1
ATOM 1398 N N . ILE A 1 173 ? 16.745 -5.346 17.926 1.00 97.12 173 ILE A N 1
ATOM 1399 C CA . ILE A 1 173 ? 16.416 -4.809 16.598 1.00 97.12 173 ILE A CA 1
ATOM 1400 C C . ILE A 1 173 ? 17.406 -3.707 16.208 1.00 97.12 173 ILE A C 1
ATOM 1402 O O . ILE A 1 173 ? 17.866 -3.689 15.068 1.00 97.12 173 ILE A O 1
ATOM 1406 N N . ASP A 1 174 ? 17.794 -2.843 17.152 1.00 96.81 174 ASP A N 1
ATOM 1407 C CA . ASP A 1 174 ? 18.729 -1.739 16.893 1.00 96.81 174 ASP A CA 1
ATOM 1408 C C . ASP A 1 174 ? 20.051 -2.259 16.343 1.00 96.81 174 ASP A C 1
ATOM 1410 O O . ASP A 1 174 ? 20.587 -1.726 15.373 1.00 96.81 174 ASP A O 1
ATOM 1414 N N . LYS A 1 175 ? 20.558 -3.344 16.935 1.00 96.50 175 LYS A N 1
ATOM 1415 C CA . LYS A 1 175 ? 21.786 -3.982 16.474 1.00 96.50 175 LYS A CA 1
ATOM 1416 C C . LYS A 1 175 ? 21.637 -4.539 15.060 1.00 96.50 175 LYS A C 1
ATOM 1418 O O . LYS A 1 175 ? 22.514 -4.304 14.238 1.00 96.50 175 LYS A O 1
ATOM 1423 N N . ILE A 1 176 ? 20.542 -5.240 14.763 1.00 97.81 176 ILE A N 1
ATOM 1424 C CA . ILE A 1 176 ? 20.307 -5.832 13.434 1.00 97.81 176 ILE A CA 1
ATOM 1425 C C . ILE A 1 176 ? 20.262 -4.743 12.355 1.00 97.81 176 ILE A C 1
ATOM 1427 O O . ILE A 1 176 ? 20.915 -4.877 11.319 1.00 97.81 176 ILE A O 1
ATOM 1431 N N . VAL A 1 177 ? 19.528 -3.654 12.604 1.00 98.12 177 VAL A N 1
ATOM 1432 C CA . VAL A 1 177 ? 19.394 -2.548 11.646 1.00 98.12 177 VAL A CA 1
ATOM 1433 C C . VAL A 1 177 ? 20.726 -1.821 11.459 1.00 98.12 177 VAL A C 1
ATOM 1435 O O . VAL A 1 177 ? 21.154 -1.616 10.323 1.00 98.12 177 VAL A O 1
ATOM 1438 N N . ASN A 1 178 ? 21.424 -1.489 12.549 1.00 98.12 178 ASN A N 1
ATOM 1439 C CA . ASN A 1 178 ? 22.728 -0.830 12.466 1.00 98.12 178 ASN A CA 1
ATOM 1440 C C . ASN A 1 178 ? 23.782 -1.716 11.787 1.00 98.12 178 ASN A C 1
ATOM 1442 O O . ASN A 1 178 ? 24.560 -1.218 10.978 1.00 98.12 178 ASN A O 1
ATOM 1446 N N . ASP A 1 179 ? 23.786 -3.028 12.037 1.00 98.12 179 ASP A N 1
ATOM 1447 C CA . ASP A 1 179 ? 24.689 -3.963 11.359 1.00 98.12 179 ASP A CA 1
ATOM 1448 C C . ASP A 1 179 ? 24.409 -4.010 9.844 1.00 98.12 179 ASP A C 1
ATOM 1450 O O . ASP A 1 179 ? 25.352 -4.060 9.052 1.00 98.12 179 ASP A O 1
ATOM 1454 N N . ALA A 1 180 ? 23.140 -3.957 9.417 1.00 98.00 180 ALA A N 1
ATOM 1455 C CA . ALA A 1 180 ? 22.778 -3.891 7.998 1.00 98.00 180 ALA A CA 1
ATOM 1456 C C . ALA A 1 180 ? 23.238 -2.579 7.338 1.00 98.00 180 ALA A C 1
ATOM 1458 O O . ALA A 1 180 ? 23.766 -2.607 6.223 1.00 98.00 180 ALA A O 1
ATOM 1459 N N . ILE A 1 181 ? 23.101 -1.448 8.038 1.00 98.12 181 ILE A N 1
ATOM 1460 C CA . ILE A 1 181 ? 23.576 -0.135 7.572 1.00 98.12 181 ILE A CA 1
ATOM 1461 C C . ILE A 1 181 ? 25.106 -0.113 7.469 1.00 98.12 181 ILE A C 1
ATOM 1463 O O . ILE A 1 181 ? 25.651 0.290 6.441 1.00 98.12 181 ILE A O 1
ATOM 1467 N N . ASN A 1 182 ? 25.808 -0.606 8.493 1.00 97.62 182 ASN A N 1
ATOM 1468 C CA . ASN A 1 182 ? 27.272 -0.662 8.532 1.00 97.62 182 ASN A CA 1
ATOM 1469 C C . ASN A 1 182 ? 27.851 -1.561 7.430 1.00 97.62 182 ASN A C 1
ATOM 1471 O O . ASN A 1 182 ? 28.912 -1.266 6.887 1.00 97.62 182 ASN A O 1
ATOM 1475 N N . LYS A 1 183 ? 27.140 -2.635 7.065 1.00 97.69 183 LYS A N 1
ATOM 1476 C CA . LYS A 1 183 ? 27.493 -3.522 5.943 1.00 97.69 183 LYS A CA 1
ATOM 1477 C C . LYS A 1 183 ? 27.103 -2.966 4.568 1.00 97.69 183 LYS A C 1
ATOM 1479 O O . LYS A 1 183 ? 27.385 -3.612 3.565 1.00 97.69 183 LYS A O 1
ATOM 1484 N N . GLY A 1 184 ? 26.445 -1.807 4.505 1.00 94.50 184 GLY A N 1
ATOM 1485 C CA . GLY A 1 184 ? 26.015 -1.186 3.251 1.00 94.50 184 GLY A CA 1
ATOM 1486 C C . GLY A 1 184 ? 24.823 -1.867 2.572 1.00 94.50 184 GLY A C 1
ATOM 1487 O O . GLY A 1 184 ? 24.602 -1.633 1.390 1.00 94.50 184 GLY A O 1
ATOM 1488 N N . ILE A 1 185 ? 24.050 -2.691 3.292 1.00 95.56 185 ILE A N 1
ATOM 1489 C CA . ILE A 1 185 ? 22.861 -3.377 2.747 1.00 95.56 185 ILE A CA 1
ATOM 1490 C C . ILE A 1 185 ? 21.728 -2.375 2.479 1.00 95.56 185 ILE A C 1
ATOM 1492 O O . ILE A 1 185 ? 21.010 -2.491 1.492 1.00 95.56 185 ILE A O 1
ATOM 1496 N N . THR A 1 186 ? 21.571 -1.384 3.357 1.00 94.81 186 THR A N 1
ATOM 1497 C CA . THR A 1 186 ? 20.607 -0.284 3.219 1.00 94.81 186 THR A CA 1
ATOM 1498 C C . THR A 1 186 ? 21.211 1.012 3.773 1.00 94.81 186 THR A C 1
ATOM 1500 O O . THR A 1 186 ? 21.972 0.946 4.741 1.00 94.81 186 THR A O 1
ATOM 1503 N N . PRO A 1 187 ? 20.916 2.202 3.212 1.00 96.38 187 PRO A N 1
ATOM 1504 C CA . PRO A 1 187 ? 21.400 3.470 3.765 1.00 96.38 187 PRO A CA 1
ATOM 1505 C C . PRO A 1 187 ? 20.715 3.869 5.081 1.00 96.38 187 PRO A C 1
ATOM 1507 O O . PRO A 1 187 ? 21.278 4.660 5.840 1.00 96.38 187 PRO A O 1
ATOM 1510 N N . GLY A 1 188 ? 19.518 3.349 5.355 1.00 97.75 188 GLY A N 1
ATOM 1511 C CA . GLY A 1 188 ? 18.724 3.708 6.525 1.00 97.75 188 GLY A CA 1
ATOM 1512 C C . GLY A 1 188 ? 17.406 2.942 6.596 1.00 97.75 188 GLY A C 1
ATOM 1513 O O . GLY A 1 188 ? 17.050 2.202 5.679 1.00 97.75 188 GLY A O 1
ATOM 1514 N N . ALA A 1 189 ? 16.687 3.105 7.702 1.00 98.31 189 ALA A N 1
ATOM 1515 C CA . ALA A 1 189 ? 15.387 2.477 7.923 1.00 98.31 189 ALA A CA 1
ATOM 1516 C C . ALA A 1 189 ? 14.575 3.232 8.982 1.00 98.31 189 ALA A C 1
ATOM 1518 O O . ALA A 1 189 ? 15.139 3.907 9.842 1.00 98.31 189 ALA A O 1
ATOM 1519 N N . VAL A 1 190 ? 13.257 3.048 8.969 1.00 98.62 190 VAL A N 1
ATOM 1520 C CA . VAL A 1 190 ? 12.382 3.346 10.110 1.00 98.62 190 VAL A CA 1
ATOM 1521 C C . VAL A 1 190 ? 11.760 2.034 10.564 1.00 98.62 190 VAL A C 1
ATOM 1523 O O . VAL A 1 190 ? 11.215 1.297 9.744 1.00 98.62 190 VAL A O 1
ATOM 1526 N N . VAL A 1 191 ? 11.847 1.733 11.859 1.00 98.31 191 VAL A N 1
ATOM 1527 C CA . VAL A 1 191 ? 11.217 0.550 12.453 1.00 98.31 191 VAL A CA 1
ATOM 1528 C C . VAL A 1 191 ? 10.175 0.983 13.467 1.00 98.31 191 VAL A C 1
ATOM 1530 O O . VAL A 1 191 ? 10.500 1.650 14.452 1.00 98.31 191 VAL A O 1
ATOM 1533 N N . LEU A 1 192 ? 8.937 0.548 13.236 1.00 98.06 192 LEU A N 1
ATOM 1534 C CA . LEU A 1 192 ? 7.817 0.722 14.147 1.00 98.06 192 LEU A CA 1
ATOM 1535 C C . LEU A 1 192 ? 7.302 -0.649 14.593 1.00 98.06 192 LEU A C 1
ATOM 1537 O O . LEU A 1 192 ? 7.069 -1.527 13.765 1.00 98.06 192 LEU A O 1
ATOM 1541 N N . VAL A 1 193 ? 7.130 -0.827 15.902 1.00 97.38 193 VAL A N 1
ATOM 1542 C CA . VAL A 1 193 ? 6.489 -2.005 16.496 1.00 97.38 193 VAL A CA 1
ATOM 1543 C C . VAL A 1 193 ? 5.323 -1.528 17.344 1.00 97.38 193 VAL A C 1
ATOM 1545 O O . VAL A 1 193 ? 5.506 -0.705 18.244 1.00 97.38 193 VAL A O 1
ATOM 1548 N N . ALA A 1 194 ? 4.137 -2.053 17.053 1.00 94.00 194 ALA A N 1
ATOM 1549 C CA . ALA A 1 194 ? 2.934 -1.807 17.826 1.00 94.00 194 ALA A CA 1
ATOM 1550 C C . ALA A 1 194 ? 2.278 -3.129 18.228 1.00 94.00 194 ALA A C 1
ATOM 1552 O O . ALA A 1 194 ? 2.303 -4.101 17.470 1.00 94.00 194 ALA A O 1
ATOM 1553 N N . LYS A 1 195 ? 1.698 -3.154 19.423 1.00 89.31 195 LYS A N 1
ATOM 1554 C CA . LYS A 1 195 ? 0.904 -4.266 19.945 1.00 89.31 195 LYS A CA 1
ATOM 1555 C C . LYS A 1 195 ? -0.230 -3.686 20.782 1.00 89.31 195 LYS A C 1
ATOM 1557 O O . LYS A 1 195 ? 0.002 -2.740 21.524 1.00 89.31 195 LYS A O 1
ATOM 1562 N N . ASP A 1 196 ? -1.439 -4.228 20.647 1.00 81.69 196 ASP A N 1
ATOM 1563 C CA . ASP A 1 196 ? -2.608 -3.836 21.451 1.00 81.69 196 ASP A CA 1
ATOM 1564 C C . ASP A 1 196 ? -2.872 -2.311 21.451 1.00 81.69 196 ASP A C 1
ATOM 1566 O O . ASP A 1 196 ? -3.175 -1.700 22.475 1.00 81.69 196 ASP A O 1
ATOM 1570 N N . GLY A 1 197 ? -2.684 -1.660 20.294 1.00 84.44 197 GLY A N 1
ATOM 1571 C CA . GLY A 1 197 ? -2.827 -0.207 20.151 1.00 84.44 197 GLY A CA 1
ATOM 1572 C C . GLY A 1 197 ? -1.671 0.631 20.712 1.00 84.44 197 GLY A C 1
ATOM 1573 O O . GLY A 1 197 ? -1.729 1.859 20.664 1.00 84.44 197 GLY A O 1
ATOM 1574 N N . VAL A 1 198 ? -0.618 0.008 21.242 1.00 89.94 198 VAL A N 1
ATOM 1575 C CA . VAL A 1 198 ? 0.541 0.691 21.826 1.00 89.94 198 VAL A CA 1
ATOM 1576 C C . VAL A 1 198 ? 1.747 0.550 20.907 1.00 89.94 198 VAL A C 1
ATOM 1578 O O . VAL A 1 198 ? 2.232 -0.551 20.658 1.00 89.94 198 VAL A O 1
ATOM 1581 N N . ILE A 1 199 ? 2.256 1.676 20.416 1.00 95.88 199 ILE A N 1
ATOM 1582 C CA . ILE A 1 199 ? 3.549 1.779 19.745 1.00 95.88 199 ILE A CA 1
ATOM 1583 C C . ILE A 1 199 ? 4.631 1.689 20.821 1.00 95.88 199 ILE A C 1
ATOM 1585 O O . ILE A 1 199 ? 4.849 2.634 21.581 1.00 95.88 199 ILE A O 1
ATOM 1589 N N . VAL A 1 200 ? 5.312 0.548 20.858 1.00 96.81 200 VAL A N 1
ATOM 1590 C CA . VAL A 1 200 ? 6.381 0.234 21.820 1.00 96.81 200 VAL A CA 1
ATOM 1591 C C . VAL A 1 200 ? 7.776 0.502 21.259 1.00 96.81 200 VAL A C 1
ATOM 1593 O O . VAL A 1 200 ? 8.766 0.490 21.987 1.00 96.81 200 VAL A O 1
ATOM 1596 N N . LYS A 1 201 ? 7.869 0.737 19.945 1.00 97.12 201 LYS A N 1
ATOM 1597 C CA . LYS A 1 201 ? 9.081 1.184 19.260 1.00 97.12 201 LYS A CA 1
ATOM 1598 C C . LYS A 1 201 ? 8.708 2.018 18.043 1.00 97.12 201 LYS A C 1
ATOM 1600 O O . LYS A 1 201 ? 7.863 1.600 17.261 1.00 97.12 201 LYS A O 1
ATOM 1605 N N . ASN A 1 202 ? 9.373 3.153 17.863 1.00 97.38 202 ASN A N 1
ATOM 1606 C CA . ASN A 1 202 ? 9.352 3.944 16.634 1.00 97.38 202 ASN A CA 1
ATOM 1607 C C . ASN A 1 202 ? 10.708 4.646 16.502 1.00 97.38 202 ASN A C 1
ATOM 1609 O O . ASN A 1 202 ? 10.965 5.644 17.174 1.00 97.38 202 ASN A O 1
ATOM 1613 N N . THR A 1 203 ? 11.614 4.070 15.718 1.00 97.94 203 THR A N 1
ATOM 1614 C CA . THR A 1 203 ? 13.014 4.508 15.652 1.00 97.94 203 THR A CA 1
ATOM 1615 C C . THR A 1 203 ? 13.457 4.648 14.202 1.00 97.94 203 THR A C 1
ATOM 1617 O O . THR A 1 203 ? 13.184 3.775 13.380 1.00 97.94 203 THR A O 1
ATOM 1620 N N . ALA A 1 204 ? 14.153 5.744 13.900 1.00 98.56 204 ALA A N 1
ATOM 1621 C CA . ALA A 1 204 ? 14.789 5.993 12.614 1.00 98.56 204 ALA A CA 1
ATOM 1622 C C . ALA A 1 204 ? 16.302 5.749 12.707 1.00 98.56 204 ALA A C 1
ATOM 1624 O O . ALA A 1 204 ? 16.927 6.088 13.712 1.00 98.56 204 ALA A O 1
ATOM 1625 N N . TYR A 1 205 ? 16.880 5.176 11.654 1.00 98.69 205 TYR A N 1
ATOM 1626 C CA . TYR A 1 205 ? 18.288 4.797 11.570 1.00 98.69 205 TYR A CA 1
ATOM 1627 C C . TYR A 1 205 ? 18.877 5.249 10.237 1.00 98.69 205 TYR A C 1
ATOM 1629 O O . TYR A 1 205 ? 18.224 5.141 9.196 1.00 98.69 205 TYR A O 1
ATOM 1637 N N . GLY A 1 206 ? 20.138 5.677 10.254 1.00 98.38 206 GLY A N 1
ATOM 1638 C CA . GLY A 1 206 ? 20.879 6.030 9.046 1.00 98.38 206 GLY A CA 1
ATOM 1639 C C . GLY A 1 206 ? 20.284 7.229 8.307 1.00 98.38 206 GLY A C 1
ATOM 1640 O O . GLY A 1 206 ? 19.945 8.248 8.911 1.00 98.38 206 GLY A O 1
ATOM 1641 N N . TYR A 1 207 ? 20.184 7.113 6.985 1.00 98.31 207 TYR A N 1
ATOM 1642 C CA . TYR A 1 207 ? 19.936 8.241 6.091 1.00 98.31 207 TYR A CA 1
ATOM 1643 C C . TYR A 1 207 ? 18.720 8.010 5.195 1.00 98.31 207 TYR A C 1
ATOM 1645 O O . TYR A 1 207 ? 18.596 6.959 4.568 1.00 98.31 207 TYR A O 1
ATOM 1653 N N . ALA A 1 208 ? 17.868 9.030 5.074 1.00 98.06 208 ALA A N 1
ATOM 1654 C CA . ALA A 1 208 ? 16.828 9.105 4.050 1.00 98.06 208 ALA A CA 1
ATOM 1655 C C . ALA A 1 208 ? 17.427 9.347 2.655 1.00 98.06 208 ALA A C 1
ATOM 1657 O O . ALA A 1 208 ? 16.828 8.971 1.651 1.00 98.06 208 ALA A O 1
ATOM 1658 N N . GLN A 1 209 ? 18.611 9.965 2.582 1.00 97.38 209 GLN A N 1
ATOM 1659 C CA . GLN A 1 209 ? 19.379 10.099 1.348 1.00 97.38 209 GLN A CA 1
ATOM 1660 C C . GLN A 1 209 ? 20.868 10.213 1.667 1.00 97.38 209 GLN A C 1
ATOM 1662 O O . GLN A 1 209 ? 21.337 11.237 2.158 1.00 97.38 209 GLN A O 1
ATOM 1667 N N . LYS A 1 210 ? 21.611 9.142 1.383 1.00 96.62 210 LYS A N 1
ATOM 1668 C CA . LYS A 1 210 ? 23.065 9.084 1.591 1.00 96.62 210 LYS A CA 1
ATOM 1669 C C . LYS A 1 210 ? 23.862 9.430 0.334 1.00 96.62 210 LYS A C 1
ATOM 1671 O O . LYS A 1 210 ? 24.960 9.970 0.426 1.00 96.62 210 LYS A O 1
ATOM 1676 N N . TYR A 1 211 ? 23.301 9.109 -0.826 1.00 95.44 211 TYR A N 1
ATOM 1677 C CA . TYR A 1 211 ? 23.969 9.218 -2.113 1.00 95.44 211 TYR A CA 1
ATOM 1678 C C . TYR A 1 211 ? 23.117 10.018 -3.093 1.00 95.44 211 TYR A C 1
ATOM 1680 O O . TYR A 1 211 ? 21.886 9.996 -3.007 1.00 95.44 211 TYR A O 1
ATOM 1688 N N . ASP A 1 212 ? 23.780 10.645 -4.056 1.00 95.44 212 ASP A N 1
ATOM 1689 C CA . ASP A 1 212 ? 23.175 11.156 -5.278 1.00 95.44 212 ASP A CA 1
ATOM 1690 C C . ASP A 1 212 ? 23.924 10.576 -6.480 1.00 95.44 212 ASP A C 1
ATOM 1692 O O . ASP A 1 212 ? 25.134 10.761 -6.613 1.00 95.44 212 ASP A O 1
ATOM 1696 N N . MET A 1 213 ? 23.222 9.795 -7.305 1.00 93.69 213 MET A N 1
ATOM 1697 C CA . MET A 1 213 ? 23.779 9.141 -8.495 1.00 93.69 213 MET A CA 1
ATOM 1698 C C . MET A 1 213 ? 25.098 8.389 -8.236 1.00 93.69 213 MET A C 1
ATOM 1700 O O . MET A 1 213 ? 26.054 8.481 -9.000 1.00 93.69 213 MET A O 1
ATOM 1704 N N . GLY A 1 214 ? 25.182 7.654 -7.127 1.00 88.69 214 GLY A N 1
ATOM 1705 C CA . GLY A 1 214 ? 26.383 6.893 -6.759 1.00 88.69 214 GLY A CA 1
ATOM 1706 C C . GLY A 1 214 ? 27.415 7.650 -5.955 1.00 88.69 214 GLY A C 1
ATOM 1707 O O . GLY A 1 214 ? 28.245 7.027 -5.291 1.00 88.69 214 GLY A O 1
ATOM 1708 N N . LYS A 1 215 ? 27.338 8.976 -5.933 1.00 95.25 215 LYS A N 1
ATOM 1709 C CA . LYS A 1 215 ? 28.266 9.812 -5.187 1.00 95.25 215 LYS A CA 1
ATOM 1710 C C . LYS A 1 215 ? 27.764 10.016 -3.762 1.00 95.25 215 LYS A C 1
ATOM 1712 O O . LYS A 1 215 ? 26.589 10.298 -3.545 1.00 95.25 215 LYS A O 1
ATOM 1717 N N . LEU A 1 216 ? 28.658 9.871 -2.784 1.00 96.44 216 LEU A N 1
ATOM 1718 C CA . LEU A 1 216 ? 28.371 10.246 -1.400 1.00 96.44 216 LEU A CA 1
ATOM 1719 C C . LEU A 1 216 ? 28.106 11.757 -1.333 1.00 96.44 216 LEU A C 1
ATOM 1721 O O . LEU A 1 216 ? 28.863 12.536 -1.910 1.00 96.44 216 LEU A O 1
ATOM 1725 N N . LEU A 1 217 ? 27.030 12.149 -0.653 1.00 97.06 217 LEU A N 1
ATOM 1726 C CA . LEU A 1 217 ? 26.718 13.557 -0.422 1.00 97.06 217 LEU A CA 1
ATOM 1727 C C . LEU A 1 217 ? 27.662 14.161 0.622 1.00 97.06 217 LEU A C 1
ATOM 1729 O O . LEU A 1 217 ? 28.003 13.488 1.594 1.00 97.06 217 LEU A O 1
ATOM 1733 N N . ASP A 1 218 ? 28.009 15.438 0.448 1.00 97.31 218 ASP A N 1
ATOM 1734 C CA . ASP A 1 218 ? 28.750 16.204 1.460 1.00 97.31 218 ASP A CA 1
ATOM 1735 C C . ASP A 1 218 ? 27.908 16.362 2.739 1.00 97.31 218 ASP A C 1
ATOM 1737 O O . ASP A 1 218 ? 28.415 16.227 3.851 1.00 97.31 218 ASP A O 1
ATOM 1741 N N . GLU A 1 219 ? 26.591 16.533 2.570 1.00 96.50 219 GLU A N 1
ATOM 1742 C CA . GLU A 1 219 ? 25.603 16.593 3.649 1.00 96.50 219 GLU A CA 1
ATOM 1743 C C . GLU A 1 219 ? 24.491 15.543 3.440 1.00 96.50 219 GLU A C 1
ATOM 1745 O O . GLU A 1 219 ? 23.425 15.839 2.890 1.00 96.50 219 GLU A O 1
ATOM 1750 N N . PRO A 1 220 ? 24.715 14.278 3.843 1.00 96.81 220 PRO A N 1
ATOM 1751 C CA . PRO A 1 220 ? 23.690 13.240 3.786 1.00 96.81 220 PRO A CA 1
ATOM 1752 C C . PRO A 1 220 ? 22.462 13.586 4.638 1.00 96.81 220 PRO A C 1
ATOM 1754 O O . PRO A 1 220 ? 22.580 13.956 5.808 1.00 96.81 220 PRO A O 1
ATOM 1757 N N . ARG A 1 221 ? 21.257 13.375 4.097 1.00 97.12 221 ARG A N 1
ATOM 1758 C CA . ARG A 1 221 ? 20.011 13.638 4.829 1.00 97.12 221 ARG A CA 1
ATOM 1759 C C . ARG A 1 221 ? 19.678 12.483 5.764 1.00 97.12 221 ARG A C 1
ATOM 1761 O O . ARG A 1 221 ? 19.464 11.354 5.312 1.00 97.12 221 ARG A O 1
ATOM 1768 N N . LEU A 1 222 ? 19.598 12.780 7.058 1.00 98.06 222 LEU A N 1
ATOM 1769 C CA . LEU A 1 222 ? 19.253 11.814 8.100 1.00 98.06 222 LEU A CA 1
ATOM 1770 C C . LEU A 1 222 ? 17.834 11.264 7.934 1.00 98.06 222 LEU A C 1
ATOM 1772 O O . LEU A 1 222 ? 16.929 11.942 7.446 1.00 98.06 222 LEU A O 1
ATOM 1776 N N . MET A 1 223 ? 17.659 10.011 8.345 1.00 98.38 223 MET A N 1
ATOM 1777 C CA . MET A 1 223 ? 16.350 9.378 8.435 1.00 98.38 223 MET A CA 1
ATOM 1778 C C . MET A 1 223 ? 15.560 9.955 9.613 1.00 98.38 223 MET A C 1
ATOM 1780 O O . MET A 1 223 ? 16.114 10.161 10.692 1.00 98.38 223 MET A O 1
ATOM 1784 N N . MET A 1 224 ? 14.256 10.161 9.436 1.00 98.38 224 MET A N 1
ATOM 1785 C CA . MET A 1 224 ? 13.338 10.577 10.499 1.00 98.38 224 MET A CA 1
ATOM 1786 C C . MET A 1 224 ? 12.168 9.597 10.598 1.00 98.38 224 MET A C 1
ATOM 1788 O O . MET A 1 224 ? 11.811 8.934 9.629 1.00 98.38 224 MET A O 1
ATOM 1792 N N . THR A 1 225 ? 11.527 9.499 11.764 1.00 98.12 225 THR A N 1
ATOM 1793 C CA . THR A 1 225 ? 10.382 8.585 11.963 1.00 98.12 225 THR A CA 1
ATOM 1794 C C . THR A 1 225 ? 9.165 8.957 11.111 1.00 98.12 225 THR A C 1
ATOM 1796 O O . THR A 1 225 ? 8.308 8.117 10.854 1.00 98.12 225 THR A O 1
ATOM 1799 N N . ASN A 1 226 ? 9.108 10.202 10.636 1.00 97.31 226 ASN A N 1
ATOM 1800 C CA . ASN A 1 226 ? 8.097 10.717 9.717 1.00 97.31 226 ASN A CA 1
ATOM 1801 C C . ASN A 1 226 ? 8.580 10.782 8.253 1.00 97.31 226 ASN A C 1
ATOM 1803 O O . ASN A 1 226 ? 7.945 11.476 7.447 1.00 97.31 226 ASN A O 1
ATOM 1807 N N . THR A 1 227 ? 9.697 10.122 7.920 1.00 98.62 227 THR A N 1
ATOM 1808 C CA . THR A 1 227 ? 10.160 9.977 6.537 1.00 98.62 227 THR A CA 1
ATOM 1809 C C . THR A 1 227 ? 9.136 9.180 5.731 1.00 98.62 227 THR A C 1
ATOM 1811 O O . THR A 1 227 ? 8.650 8.137 6.169 1.00 98.62 227 THR A O 1
ATOM 1814 N N . ILE A 1 228 ? 8.806 9.703 4.554 1.00 98.75 228 ILE A N 1
ATOM 1815 C CA . ILE A 1 228 ? 7.872 9.124 3.594 1.00 98.75 228 ILE A CA 1
ATOM 1816 C C . ILE A 1 228 ? 8.670 8.264 2.608 1.00 98.75 228 ILE A C 1
ATOM 1818 O O . ILE A 1 228 ? 9.694 8.704 2.087 1.00 98.75 228 ILE A O 1
ATOM 1822 N N . PHE A 1 229 ? 8.206 7.053 2.333 1.00 98.69 229 PHE A N 1
ATOM 1823 C CA . PHE A 1 229 ? 8.863 6.095 1.445 1.00 98.69 229 PHE A CA 1
ATOM 1824 C C . PHE A 1 229 ? 7.970 5.768 0.256 1.00 98.69 229 PHE A C 1
ATOM 1826 O O . PHE A 1 229 ? 6.757 5.669 0.426 1.00 98.69 229 PHE A O 1
ATOM 1833 N N . ASP A 1 230 ? 8.576 5.550 -0.913 1.00 98.44 230 ASP A N 1
ATOM 1834 C CA . ASP A 1 230 ? 7.928 4.804 -1.995 1.00 98.44 230 ASP A CA 1
ATOM 1835 C C . ASP A 1 230 ? 7.690 3.371 -1.508 1.00 98.44 230 ASP A C 1
ATOM 1837 O O . ASP A 1 230 ? 8.624 2.683 -1.090 1.00 98.44 230 ASP A O 1
ATOM 1841 N N . LEU A 1 231 ? 6.435 2.932 -1.515 1.00 98.44 231 LEU A N 1
ATOM 1842 C CA . LEU A 1 231 ? 6.049 1.627 -0.993 1.00 98.44 231 LEU A CA 1
ATOM 1843 C C . LEU A 1 231 ? 6.189 0.499 -2.013 1.00 98.44 231 LEU A C 1
ATOM 1845 O O . LEU A 1 231 ? 6.009 -0.669 -1.646 1.00 98.44 231 LEU A O 1
ATOM 1849 N N . ALA A 1 232 ? 6.467 0.811 -3.282 1.00 97.50 232 ALA A N 1
ATOM 1850 C CA . ALA A 1 232 ? 6.495 -0.165 -4.364 1.00 97.50 232 ALA A CA 1
ATOM 1851 C C . ALA A 1 232 ? 5.278 -1.114 -4.273 1.00 97.50 232 ALA A C 1
ATOM 1853 O O . ALA A 1 232 ? 4.131 -0.676 -4.154 1.00 97.50 232 ALA A O 1
ATOM 1854 N N . SER A 1 233 ? 5.513 -2.426 -4.247 1.00 97.94 233 SER A N 1
ATOM 1855 C CA . SER A 1 233 ? 4.466 -3.451 -4.208 1.00 97.94 233 SER A CA 1
ATOM 1856 C C . SER A 1 233 ? 3.627 -3.512 -2.925 1.00 97.94 233 SER A C 1
ATOM 1858 O O . SER A 1 233 ? 2.562 -4.131 -2.944 1.00 97.94 233 SER A O 1
ATOM 1860 N N . VAL A 1 234 ? 4.021 -2.853 -1.829 1.00 98.50 234 VAL A N 1
ATOM 1861 C CA . VAL A 1 234 ? 3.147 -2.721 -0.645 1.00 98.50 234 VAL A CA 1
ATOM 1862 C C . VAL A 1 234 ? 1.871 -1.931 -0.996 1.00 98.50 234 VAL A C 1
ATOM 1864 O O . VAL A 1 234 ? 0.827 -2.159 -0.386 1.00 98.50 234 VAL A O 1
ATOM 1867 N N . THR A 1 235 ? 1.895 -1.126 -2.069 1.00 98.81 235 THR A N 1
ATOM 1868 C CA . THR A 1 235 ? 0.708 -0.499 -2.686 1.00 98.81 235 THR A CA 1
ATOM 1869 C C . THR A 1 235 ? -0.428 -1.492 -2.931 1.00 98.81 235 THR A C 1
ATOM 1871 O O . THR A 1 235 ? -1.583 -1.183 -2.648 1.00 98.81 235 THR A O 1
ATOM 1874 N N . LYS A 1 236 ? -0.124 -2.714 -3.390 1.00 98.75 236 LYS A N 1
ATOM 1875 C CA . LYS A 1 236 ? -1.136 -3.752 -3.644 1.00 98.75 236 LYS A CA 1
ATOM 1876 C C . LYS A 1 236 ? -2.000 -4.004 -2.417 1.00 98.75 236 LYS A C 1
ATOM 1878 O O . LYS A 1 236 ? -3.221 -4.011 -2.510 1.00 98.75 236 LYS A O 1
ATOM 1883 N N . VAL A 1 237 ? -1.357 -4.174 -1.264 1.00 96.75 237 VAL A N 1
ATOM 1884 C CA . VAL A 1 237 ? -2.030 -4.520 -0.009 1.00 96.75 237 VAL A CA 1
ATOM 1885 C C . VAL A 1 237 ? -2.635 -3.291 0.658 1.00 96.75 237 VAL A C 1
ATOM 1887 O O . VAL A 1 237 ? -3.716 -3.404 1.223 1.00 96.75 237 VAL A O 1
ATOM 1890 N N . MET A 1 238 ? -1.974 -2.133 0.585 1.00 97.00 238 MET A N 1
ATOM 1891 C CA . MET A 1 238 ? -2.367 -0.931 1.336 1.00 97.00 238 MET A CA 1
ATOM 1892 C C . MET A 1 238 ? -3.311 0.005 0.572 1.00 97.00 238 MET A C 1
ATOM 1894 O O . MET A 1 238 ? -3.958 0.845 1.194 1.00 97.00 238 MET A O 1
ATOM 1898 N N . ALA A 1 239 ? -3.421 -0.135 -0.751 1.00 98.44 239 ALA A N 1
ATOM 1899 C CA . ALA A 1 239 ? -4.363 0.606 -1.591 1.00 98.44 239 ALA A CA 1
ATOM 1900 C C . ALA A 1 239 ? -5.372 -0.338 -2.246 1.00 98.44 239 ALA A C 1
ATOM 1902 O O . ALA A 1 239 ? -6.533 -0.395 -1.846 1.00 98.44 239 ALA A O 1
ATOM 1903 N N . THR A 1 240 ? -4.926 -1.107 -3.236 1.00 98.69 240 THR A N 1
ATOM 1904 C CA . THR A 1 240 ? -5.818 -1.794 -4.180 1.00 98.69 240 THR A CA 1
ATOM 1905 C C . THR A 1 240 ? -6.640 -2.890 -3.523 1.00 98.69 240 THR A C 1
ATOM 1907 O O . THR A 1 240 ? -7.857 -2.918 -3.689 1.00 98.69 240 THR A O 1
ATOM 1910 N N . THR A 1 241 ? -6.021 -3.756 -2.720 1.00 98.19 241 THR A N 1
ATOM 1911 C CA . THR A 1 241 ? -6.747 -4.784 -1.966 1.00 98.19 241 THR A CA 1
ATOM 1912 C C . THR A 1 241 ? -7.741 -4.147 -1.003 1.00 98.19 241 THR A C 1
ATOM 1914 O O . THR A 1 241 ? -8.876 -4.608 -0.939 1.00 98.19 241 THR A O 1
ATOM 1917 N N . GLN A 1 242 ? -7.368 -3.069 -0.303 1.00 95.81 242 GLN A N 1
ATOM 1918 C CA . GLN A 1 242 ? -8.296 -2.396 0.613 1.00 95.81 242 GLN A CA 1
ATOM 1919 C C . GLN A 1 242 ? -9.493 -1.810 -0.134 1.00 95.81 242 GLN A C 1
ATOM 1921 O O . GLN A 1 242 ? -10.628 -2.021 0.275 1.00 95.81 242 GLN A O 1
ATOM 1926 N N . ALA A 1 243 ? -9.259 -1.139 -1.262 1.00 97.94 243 ALA A N 1
ATOM 1927 C CA . ALA A 1 243 ? -10.324 -0.577 -2.082 1.00 97.94 243 ALA A CA 1
ATOM 1928 C C . ALA A 1 243 ? -11.262 -1.659 -2.638 1.00 97.94 243 ALA A C 1
ATOM 1930 O O . ALA A 1 243 ? -12.481 -1.525 -2.551 1.00 97.94 243 ALA A O 1
ATOM 1931 N N . ILE A 1 244 ? -10.715 -2.764 -3.155 1.00 98.56 244 ILE A N 1
ATOM 193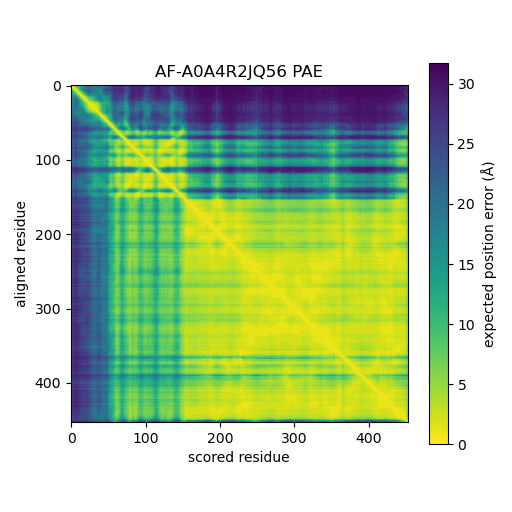2 C CA . ILE A 1 244 ? -11.516 -3.894 -3.641 1.00 98.56 244 ILE A CA 1
ATOM 1933 C C . ILE A 1 244 ? -12.338 -4.503 -2.503 1.00 98.56 244 ILE A C 1
ATOM 1935 O O . ILE A 1 244 ? -13.543 -4.691 -2.662 1.00 98.56 244 ILE A O 1
ATOM 1939 N N . MET A 1 245 ? -11.725 -4.773 -1.349 1.00 95.75 245 MET A N 1
ATOM 1940 C CA . MET A 1 245 ? -12.427 -5.374 -0.211 1.00 95.75 245 MET A CA 1
ATOM 1941 C C . MET A 1 245 ? -13.467 -4.430 0.404 1.00 95.75 245 MET A C 1
ATOM 1943 O O . MET A 1 245 ? -14.517 -4.904 0.832 1.00 95.75 245 MET A O 1
ATOM 1947 N N . GLN A 1 246 ? -13.247 -3.116 0.354 1.00 93.12 246 GLN A N 1
ATOM 1948 C CA . GLN A 1 246 ? -14.242 -2.113 0.734 1.00 93.12 246 GLN A CA 1
ATOM 1949 C C . GLN A 1 246 ? -15.425 -2.074 -0.244 1.00 93.12 246 GLN A C 1
ATOM 1951 O O . GLN A 1 246 ? -16.585 -1.956 0.146 1.00 93.12 246 GLN A O 1
ATOM 1956 N N . LEU A 1 247 ? -15.187 -2.224 -1.545 1.00 95.75 247 LEU A N 1
ATOM 1957 C CA . LEU A 1 247 ? -16.287 -2.349 -2.503 1.00 95.75 247 LEU A CA 1
ATOM 1958 C C . LEU A 1 247 ? -17.051 -3.677 -2.337 1.00 95.75 247 LEU A C 1
ATOM 1960 O O . LEU A 1 247 ? -18.259 -3.711 -2.587 1.00 95.75 247 LEU A O 1
ATOM 1964 N N . VAL A 1 248 ? -16.381 -4.747 -1.888 1.00 95.06 248 VAL A N 1
ATOM 1965 C CA . VAL A 1 248 ? -17.026 -6.018 -1.510 1.00 95.06 248 VAL A CA 1
ATOM 1966 C C . VAL A 1 248 ? -17.897 -5.846 -0.271 1.00 95.06 248 VAL A C 1
ATOM 1968 O O . VAL A 1 248 ? -19.052 -6.272 -0.295 1.00 95.06 248 VAL A O 1
ATOM 1971 N N . SER A 1 249 ? -17.387 -5.202 0.785 1.00 85.19 249 SER A N 1
ATOM 1972 C CA . SER A 1 249 ? -18.143 -4.944 2.021 1.00 85.19 249 SER A CA 1
ATOM 1973 C C . SER A 1 249 ? -19.403 -4.114 1.740 1.00 85.19 249 SER A C 1
ATOM 1975 O O . SER A 1 249 ? -20.472 -4.398 2.271 1.00 85.19 249 SER A O 1
ATOM 1977 N N . GLN A 1 250 ? -19.314 -3.169 0.800 1.00 86.25 250 GLN A N 1
ATOM 1978 C CA . GLN A 1 250 ? -20.431 -2.343 0.325 1.00 86.25 250 GLN A CA 1
ATOM 1979 C C . GLN A 1 250 ? -21.388 -3.065 -0.642 1.00 86.25 250 GLN A C 1
ATOM 1981 O O . GLN A 1 250 ? -22.339 -2.452 -1.131 1.00 86.25 250 GLN A O 1
ATOM 1986 N N . GLY A 1 251 ? -21.129 -4.329 -0.990 1.00 91.31 251 GLY A N 1
ATOM 1987 C CA . GLY A 1 251 ? -21.936 -5.102 -1.938 1.00 91.31 251 GLY A CA 1
ATOM 1988 C C . GLY A 1 251 ? -21.879 -4.606 -3.389 1.00 91.31 251 GLY A C 1
ATOM 1989 O O . GLY A 1 251 ? -22.702 -5.022 -4.205 1.00 91.31 251 GLY A O 1
ATOM 1990 N N . LYS A 1 252 ? -20.928 -3.727 -3.734 1.00 95.19 252 LYS A N 1
ATOM 1991 C CA . LYS A 1 252 ? -20.759 -3.168 -5.091 1.00 95.19 252 LYS A CA 1
ATOM 1992 C C . LYS A 1 252 ? -20.053 -4.130 -6.045 1.00 95.19 252 LYS A C 1
ATOM 1994 O O . LYS A 1 252 ? -20.245 -4.050 -7.260 1.00 95.19 252 LYS A O 1
ATOM 1999 N N . LEU A 1 253 ? -19.255 -5.048 -5.507 1.00 96.31 253 LEU A N 1
ATOM 2000 C CA . LEU A 1 253 ? -18.660 -6.148 -6.260 1.00 96.31 253 LEU A CA 1
ATOM 2001 C C . LEU A 1 253 ? -18.583 -7.418 -5.420 1.00 96.31 253 LEU A C 1
ATOM 2003 O O . LEU A 1 253 ? -18.602 -7.372 -4.193 1.00 96.31 253 LEU A O 1
ATOM 2007 N N . LYS A 1 254 ? -18.487 -8.566 -6.082 1.00 98.38 254 LYS A N 1
ATOM 2008 C CA . LYS A 1 254 ? -18.162 -9.848 -5.452 1.00 98.38 254 LYS A CA 1
ATOM 2009 C C . LYS A 1 254 ? -16.796 -10.302 -5.932 1.00 98.38 254 LYS A C 1
ATOM 2011 O O . LYS A 1 254 ? -16.461 -10.134 -7.098 1.00 98.38 254 LYS A O 1
ATOM 2016 N N . VAL A 1 255 ? -16.030 -10.962 -5.066 1.00 98.50 255 VAL A N 1
ATOM 2017 C CA . VAL A 1 255 ? -14.740 -11.548 -5.478 1.00 98.50 255 VAL A CA 1
ATOM 2018 C C . VAL A 1 255 ? -14.905 -12.622 -6.566 1.00 98.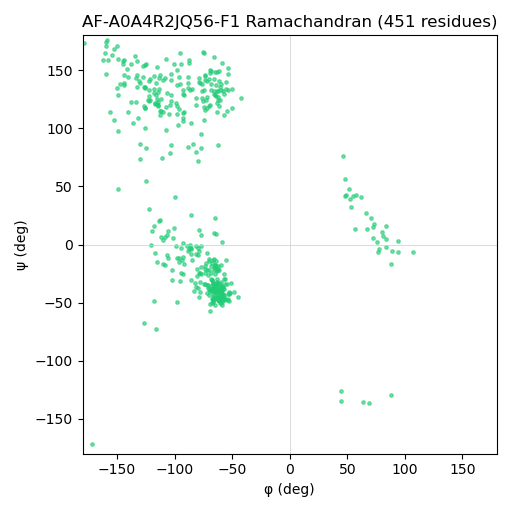50 255 VAL A C 1
ATOM 2020 O O . VAL A 1 255 ? -13.978 -12.881 -7.321 1.00 98.50 255 VAL A O 1
ATOM 2023 N N . THR A 1 256 ? -16.097 -13.211 -6.686 1.00 98.62 256 THR A N 1
ATOM 2024 C CA . THR A 1 256 ? -16.456 -14.176 -7.735 1.00 98.62 256 THR A CA 1
ATOM 2025 C C . THR A 1 256 ? -16.982 -13.533 -9.018 1.00 98.62 256 THR A C 1
ATOM 2027 O O . THR A 1 256 ? -17.264 -14.248 -9.978 1.00 98.62 256 THR A O 1
ATOM 2030 N N . ASP A 1 257 ? -17.147 -12.207 -9.057 1.00 98.81 257 ASP A N 1
ATOM 2031 C CA . ASP A 1 257 ? -17.514 -11.531 -10.296 1.00 98.81 257 ASP A CA 1
ATOM 2032 C C . ASP A 1 257 ? -16.380 -11.666 -11.316 1.00 98.81 257 ASP A C 1
ATOM 2034 O O . ASP A 1 257 ? -15.196 -11.598 -10.976 1.00 98.81 257 ASP A O 1
ATOM 2038 N N . LYS A 1 258 ? -16.756 -11.832 -12.585 1.00 98.88 258 LYS A N 1
ATOM 2039 C CA . LYS A 1 258 ? -15.814 -11.801 -13.704 1.00 98.88 258 LYS A CA 1
ATOM 2040 C C . LYS A 1 258 ? -15.304 -10.378 -13.905 1.00 98.88 258 LYS A C 1
ATOM 2042 O O . LYS A 1 258 ? -16.087 -9.433 -13.837 1.00 98.88 258 LYS A O 1
ATOM 2047 N N . VAL A 1 259 ? -14.029 -10.217 -14.243 1.00 98.88 259 VAL A N 1
ATOM 2048 C CA . VAL A 1 259 ? -13.450 -8.902 -14.583 1.00 98.88 259 VAL A CA 1
ATOM 2049 C C . VAL A 1 259 ? -14.186 -8.278 -15.776 1.00 98.88 259 VAL A C 1
ATOM 2051 O O . VAL A 1 259 ? -14.507 -7.090 -15.767 1.00 98.88 259 VAL A O 1
ATOM 2054 N N . SER A 1 260 ? -14.552 -9.111 -16.755 1.00 98.75 260 SER A N 1
ATOM 2055 C CA . SER A 1 260 ? -15.294 -8.733 -17.966 1.00 98.75 260 SER A CA 1
ATOM 2056 C C . SER A 1 260 ? -16.676 -8.122 -17.704 1.00 98.75 260 SER A C 1
ATOM 2058 O O . SER A 1 260 ? -17.216 -7.431 -18.563 1.00 98.75 260 SER A O 1
ATOM 2060 N N . LYS A 1 261 ? -17.241 -8.310 -16.505 1.00 98.69 261 LYS A N 1
ATOM 2061 C CA . LYS A 1 261 ? -18.466 -7.624 -16.065 1.00 98.69 261 LYS A CA 1
ATOM 2062 C C . LYS A 1 261 ? -18.273 -6.108 -15.964 1.00 98.69 261 LYS A C 1
ATOM 2064 O O . LYS A 1 261 ? -19.219 -5.363 -16.196 1.00 98.69 261 LYS A O 1
ATOM 2069 N N . TYR A 1 262 ? -17.076 -5.671 -15.579 1.00 98.69 262 TYR A N 1
ATOM 2070 C CA . TYR A 1 262 ? -16.735 -4.264 -15.348 1.00 98.69 262 TYR A CA 1
ATOM 2071 C C . TYR A 1 262 ? -15.938 -3.666 -16.506 1.00 98.69 262 TYR A C 1
ATOM 2073 O O . TYR A 1 262 ? -16.053 -2.477 -16.781 1.00 98.69 262 TYR A O 1
ATOM 2081 N N . ILE A 1 263 ? -15.148 -4.495 -17.190 1.00 98.69 263 ILE A N 1
ATOM 2082 C CA . ILE A 1 263 ? -14.307 -4.109 -18.324 1.00 98.69 263 ILE A CA 1
ATOM 2083 C C . ILE A 1 263 ? -14.574 -5.108 -19.462 1.00 98.69 263 ILE A C 1
ATOM 2085 O O . ILE A 1 263 ? -13.868 -6.113 -19.552 1.00 98.69 263 ILE A O 1
ATOM 2089 N N . PRO A 1 264 ? -15.595 -4.896 -20.314 1.00 98.50 264 PRO A N 1
ATOM 2090 C CA . PRO A 1 264 ? -16.016 -5.885 -21.315 1.00 98.50 264 PRO A CA 1
ATOM 2091 C C . PRO A 1 264 ? -14.893 -6.379 -22.236 1.00 98.50 264 PRO A C 1
ATOM 2093 O O . PRO A 1 264 ? -14.751 -7.587 -22.443 1.00 98.50 264 PRO A O 1
ATOM 2096 N N . ASP A 1 265 ? -14.032 -5.471 -22.702 1.00 98.31 265 ASP A N 1
ATOM 2097 C CA . ASP A 1 265 ? -12.911 -5.792 -23.594 1.00 98.31 265 ASP A CA 1
ATOM 2098 C C . ASP A 1 265 ? -11.849 -6.688 -22.947 1.00 98.31 265 ASP A C 1
ATOM 2100 O O . ASP A 1 265 ? -11.097 -7.367 -23.649 1.00 98.31 265 ASP A O 1
ATOM 2104 N N . PHE A 1 266 ? -11.834 -6.793 -21.616 1.00 98.62 266 PHE A N 1
ATOM 2105 C CA . PHE A 1 266 ? -10.948 -7.715 -20.918 1.00 98.62 266 PHE A CA 1
ATOM 2106 C C . PHE A 1 266 ? -11.231 -9.178 -21.281 1.00 98.62 266 PHE A C 1
ATOM 2108 O O . PHE A 1 266 ? -10.342 -10.005 -21.133 1.00 98.62 266 PHE A O 1
ATOM 2115 N N . ALA A 1 267 ? -12.421 -9.527 -21.787 1.00 98.19 267 ALA A N 1
ATOM 2116 C CA . ALA A 1 267 ? -12.770 -10.909 -22.132 1.00 98.19 267 ALA A CA 1
ATOM 2117 C C . ALA A 1 267 ? -11.963 -11.509 -23.302 1.00 98.19 267 ALA A C 1
ATOM 2119 O O . ALA A 1 267 ? -12.002 -12.725 -23.517 1.00 98.19 267 ALA A O 1
ATOM 2120 N N . GLN A 1 268 ? -11.230 -10.682 -24.049 1.00 97.31 268 GLN A N 1
ATOM 2121 C CA . GLN A 1 268 ? -10.411 -11.102 -25.183 1.00 97.31 268 GLN A CA 1
ATOM 2122 C C . GLN A 1 268 ? -9.334 -12.128 -24.780 1.00 97.31 268 GLN A C 1
ATOM 2124 O O . GLN A 1 268 ? -8.888 -12.190 -23.633 1.00 97.31 268 GLN A O 1
ATOM 2129 N N . ASN A 1 269 ? -8.872 -12.930 -25.742 1.00 96.56 269 ASN A N 1
ATOM 2130 C CA . ASN A 1 269 ? -7.724 -13.840 -25.592 1.00 96.56 269 ASN A CA 1
ATOM 2131 C C . ASN A 1 269 ? -7.827 -14.822 -24.408 1.00 96.56 269 ASN A C 1
ATOM 2133 O O . ASN A 1 269 ? -6.857 -15.054 -23.690 1.00 96.56 269 ASN A O 1
ATOM 2137 N N . GLY A 1 270 ? -9.019 -15.394 -24.198 1.00 94.88 270 GLY A N 1
ATOM 2138 C CA . GLY A 1 270 ? -9.254 -16.440 -23.193 1.00 94.88 270 GLY A CA 1
ATOM 2139 C C . GLY A 1 270 ? -9.438 -15.934 -21.759 1.00 94.88 270 GLY A C 1
ATOM 2140 O O . GLY A 1 270 ? -9.530 -16.741 -20.840 1.00 94.88 270 GLY A O 1
ATOM 2141 N N . LYS A 1 271 ? -9.527 -14.615 -21.556 1.00 97.94 271 LYS A N 1
ATOM 2142 C CA . LYS A 1 271 ? -9.628 -13.981 -20.231 1.00 97.94 271 LYS A CA 1
ATOM 2143 C C . LYS A 1 271 ? -11.063 -13.808 -19.711 1.00 97.94 271 LYS A C 1
ATOM 2145 O O . LYS A 1 271 ? -11.263 -13.312 -18.605 1.00 97.94 271 LYS A O 1
ATOM 2150 N N . GLY A 1 272 ? -12.068 -14.216 -20.491 1.00 97.50 272 GLY A N 1
ATOM 2151 C CA . GLY A 1 272 ? -13.490 -13.980 -20.210 1.00 97.50 272 GLY A CA 1
ATOM 2152 C C . GLY A 1 272 ? -14.000 -14.499 -18.866 1.00 97.50 272 GLY A C 1
ATOM 2153 O O . GLY A 1 272 ? -14.906 -13.883 -18.307 1.00 97.50 272 GLY A O 1
ATOM 2154 N N . ASP A 1 273 ? -13.413 -15.578 -18.342 1.00 97.75 273 ASP A N 1
ATOM 2155 C CA . ASP A 1 273 ? -13.845 -16.236 -17.101 1.00 97.75 273 ASP A CA 1
ATOM 2156 C C . ASP A 1 273 ? -13.025 -15.856 -15.861 1.00 97.75 273 ASP A C 1
ATOM 2158 O O . ASP A 1 273 ? -13.345 -16.311 -14.765 1.00 97.75 273 ASP A O 1
ATOM 2162 N N . ILE A 1 274 ? -12.007 -15.003 -16.006 1.00 98.75 274 ILE A N 1
ATOM 2163 C CA . ILE A 1 274 ? -11.169 -14.563 -14.885 1.00 98.75 274 ILE A CA 1
ATOM 2164 C C . ILE A 1 274 ? -12.008 -13.749 -13.907 1.00 98.75 274 ILE A C 1
ATOM 2166 O O . ILE A 1 274 ? -12.680 -12.780 -14.284 1.00 98.75 274 ILE A O 1
ATOM 2170 N N . THR A 1 275 ? -11.931 -14.123 -12.638 1.00 98.88 275 THR A N 1
ATOM 2171 C CA . THR A 1 275 ? -12.621 -13.458 -11.538 1.00 98.88 275 THR A CA 1
ATOM 2172 C C . THR A 1 275 ? -11.737 -12.429 -10.841 1.00 98.88 275 THR A C 1
ATOM 2174 O O . THR A 1 275 ? -10.509 -12.426 -10.966 1.00 98.88 275 THR A O 1
ATOM 2177 N N . ILE A 1 276 ? -12.359 -11.557 -10.047 1.00 98.88 276 ILE A N 1
ATOM 2178 C CA . ILE A 1 276 ? -11.642 -10.643 -9.147 1.00 98.88 276 ILE A CA 1
ATOM 2179 C C . ILE A 1 276 ? -10.735 -11.422 -8.175 1.00 98.88 276 ILE A C 1
ATOM 2181 O O . ILE A 1 276 ? -9.606 -11.001 -7.917 1.00 98.88 276 ILE A O 1
ATOM 2185 N N . ALA A 1 277 ? -11.184 -12.577 -7.671 1.00 98.75 277 ALA A N 1
ATOM 2186 C CA . ALA A 1 277 ? -10.398 -13.447 -6.798 1.00 98.75 277 ALA A CA 1
ATOM 2187 C C . ALA A 1 277 ? -9.134 -13.981 -7.487 1.00 98.75 277 ALA A C 1
ATOM 2189 O O . ALA A 1 277 ? -8.076 -14.035 -6.858 1.00 98.75 277 ALA A O 1
ATOM 2190 N N . ASP A 1 278 ? -9.208 -14.321 -8.775 1.00 98.81 278 ASP A N 1
ATOM 2191 C CA . ASP A 1 278 ? -8.045 -14.809 -9.523 1.00 98.81 278 ASP A CA 1
ATOM 2192 C C . ASP A 1 278 ? -6.963 -13.725 -9.651 1.00 98.81 278 ASP A C 1
ATOM 2194 O O . ASP A 1 278 ? -5.767 -14.009 -9.543 1.00 98.81 278 ASP A O 1
ATOM 2198 N N . LEU A 1 279 ? -7.367 -12.458 -9.815 1.00 98.81 279 LEU A N 1
ATOM 2199 C CA . LEU A 1 279 ? -6.443 -11.319 -9.799 1.00 98.81 279 LEU A CA 1
ATOM 2200 C C . LEU A 1 279 ? -5.829 -11.107 -8.406 1.00 98.81 279 LEU A C 1
ATOM 2202 O O . LEU A 1 279 ? -4.605 -11.035 -8.286 1.00 98.81 279 LEU A O 1
ATOM 2206 N N . LEU A 1 280 ? -6.656 -11.061 -7.353 1.00 98.75 280 LEU A N 1
ATOM 2207 C CA . LEU A 1 280 ? -6.215 -10.851 -5.963 1.00 98.75 280 LEU A CA 1
ATOM 2208 C C . LEU A 1 280 ? -5.253 -11.942 -5.473 1.00 98.75 280 LEU A C 1
ATOM 2210 O O . LEU A 1 280 ? -4.357 -11.675 -4.674 1.00 98.75 280 LEU A O 1
ATOM 2214 N N . THR A 1 281 ? -5.445 -13.179 -5.933 1.00 98.44 281 THR A N 1
ATOM 2215 C CA . THR A 1 281 ? -4.657 -14.345 -5.503 1.00 98.44 281 THR A CA 1
ATOM 2216 C C . THR A 1 281 ? -3.471 -14.654 -6.414 1.00 98.44 281 THR A C 1
ATOM 2218 O O . THR A 1 281 ? -2.671 -15.535 -6.080 1.00 98.44 281 THR A O 1
ATOM 2221 N N . HIS A 1 282 ? -3.305 -13.895 -7.504 1.00 98.56 282 HIS A N 1
ATOM 2222 C CA . HIS A 1 282 ? -2.267 -14.090 -8.517 1.00 98.56 282 HIS A CA 1
ATOM 2223 C C . HIS A 1 282 ? -2.358 -15.440 -9.252 1.00 98.56 282 HIS A C 1
ATOM 2225 O O . HIS A 1 282 ? -1.343 -16.085 -9.504 1.00 98.56 282 HIS A O 1
ATOM 2231 N N . THR A 1 283 ? -3.574 -15.873 -9.587 1.00 98.62 283 THR A N 1
ATOM 2232 C CA . THR A 1 283 ? -3.867 -17.151 -10.269 1.00 98.62 283 THR A CA 1
ATOM 2233 C C . THR A 1 283 ? -4.562 -16.956 -11.623 1.00 98.62 283 THR A C 1
ATOM 2235 O O . THR A 1 283 ? -5.048 -17.904 -12.238 1.00 98.62 283 THR A O 1
ATOM 2238 N N . SER A 1 284 ? -4.596 -15.719 -12.126 1.00 98.31 284 SER A N 1
ATOM 2239 C CA . SER A 1 284 ? -5.349 -15.337 -13.324 1.00 98.31 284 SER A CA 1
ATOM 2240 C C . SER A 1 284 ? -4.804 -15.885 -14.642 1.00 98.31 284 SER A C 1
ATOM 2242 O O . SER A 1 284 ? -5.559 -15.967 -15.608 1.00 98.31 284 SER A O 1
ATOM 2244 N N . GLY A 1 285 ? -3.523 -16.254 -14.705 1.00 98.00 285 GLY A N 1
ATOM 2245 C CA . GLY A 1 285 ? -2.843 -16.562 -15.967 1.00 98.00 285 GLY A CA 1
ATOM 2246 C C . GLY A 1 285 ? -2.187 -15.353 -16.643 1.00 98.00 285 GLY A C 1
ATOM 2247 O O . GLY A 1 285 ? -1.501 -15.527 -17.649 1.00 98.00 285 GLY A O 1
ATOM 2248 N N . LEU A 1 286 ? -2.382 -14.135 -16.119 1.00 97.81 286 LEU A N 1
ATOM 2249 C CA . LEU A 1 286 ? -1.756 -12.920 -16.653 1.00 97.81 286 LEU A CA 1
ATOM 2250 C C . LEU A 1 286 ? -0.242 -12.927 -16.428 1.00 97.81 286 LEU A C 1
ATOM 2252 O O . LEU A 1 286 ? 0.242 -13.447 -15.417 1.00 97.81 286 LEU A O 1
ATOM 2256 N N . SER A 1 287 ? 0.492 -12.284 -17.340 1.00 96.00 287 SER A N 1
ATOM 2257 C CA . SER A 1 287 ? 1.938 -12.128 -17.205 1.00 96.00 287 SER A CA 1
ATOM 2258 C C . SER A 1 287 ? 2.315 -11.470 -15.872 1.00 96.00 287 SER A C 1
ATOM 2260 O O . SER A 1 287 ? 1.653 -10.514 -15.443 1.00 96.00 287 SER A O 1
ATOM 2262 N N . PRO A 1 288 ? 3.387 -11.943 -15.211 1.00 96.44 288 PRO A N 1
ATOM 2263 C CA . PRO A 1 288 ? 3.920 -11.314 -14.011 1.00 96.44 288 PRO A CA 1
ATOM 2264 C C . PRO A 1 288 ? 4.222 -9.826 -14.204 1.00 96.44 288 PRO A C 1
ATOM 2266 O O . PRO A 1 288 ? 3.822 -8.988 -13.399 1.00 96.44 288 PRO A O 1
ATOM 2269 N N . TRP A 1 289 ? 4.886 -9.509 -15.316 1.00 96.94 289 TRP A N 1
ATOM 2270 C CA . TRP A 1 289 ? 5.342 -8.174 -15.668 1.00 96.94 289 TRP A CA 1
ATOM 2271 C C . TRP A 1 289 ? 5.607 -8.086 -17.176 1.00 96.94 289 TRP A C 1
ATOM 2273 O O . TRP A 1 289 ? 6.048 -9.055 -17.798 1.00 96.94 289 TRP A O 1
ATOM 2283 N N . LYS A 1 290 ? 5.358 -6.908 -17.746 1.00 96.19 290 LYS A N 1
ATOM 2284 C CA . LYS A 1 290 ? 5.746 -6.482 -19.099 1.00 96.19 290 LYS A CA 1
ATOM 2285 C C . LYS A 1 290 ? 6.163 -5.007 -19.027 1.00 96.19 290 LYS A C 1
ATOM 2287 O O . LYS A 1 290 ? 5.629 -4.304 -18.164 1.00 96.19 290 LYS A O 1
ATOM 2292 N N . PRO A 1 291 ? 7.067 -4.512 -19.888 1.00 96.81 291 PRO A N 1
ATOM 2293 C CA . PRO A 1 291 ? 7.456 -3.105 -19.903 1.00 96.81 291 PRO A CA 1
ATOM 2294 C C . PRO A 1 291 ? 6.398 -2.272 -20.650 1.00 96.81 291 PRO A C 1
ATOM 2296 O O . PRO A 1 291 ? 6.602 -1.815 -21.770 1.00 96.81 291 PRO A O 1
ATOM 2299 N N . LE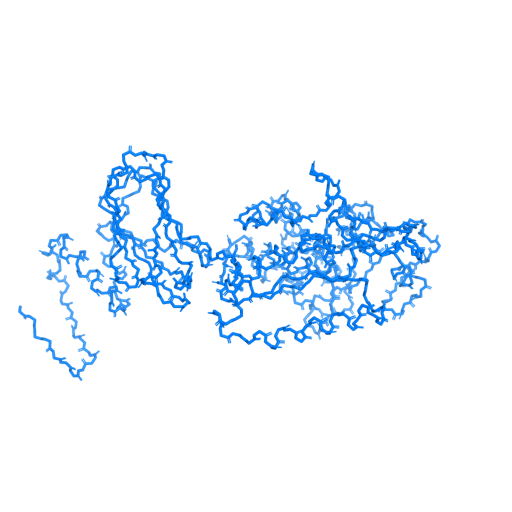U A 1 292 ? 5.227 -2.088 -20.035 1.00 97.25 292 LEU A N 1
ATOM 2300 C CA . LEU A 1 292 ? 4.045 -1.447 -20.630 1.00 97.25 292 LEU A CA 1
ATOM 2301 C C . LEU A 1 292 ? 4.314 -0.028 -21.139 1.00 97.25 292 LEU A C 1
ATOM 2303 O O . LEU A 1 292 ? 3.651 0.417 -22.068 1.00 97.25 292 LEU A O 1
ATOM 2307 N N . TYR A 1 293 ? 5.303 0.666 -20.578 1.00 97.19 293 TYR A N 1
ATOM 2308 C CA . TYR A 1 293 ? 5.723 1.994 -21.031 1.00 97.19 293 TYR A CA 1
ATOM 2309 C C . TYR A 1 293 ? 6.296 2.028 -22.458 1.00 97.19 293 TYR A C 1
ATOM 2311 O O . TYR A 1 293 ? 6.362 3.102 -23.046 1.00 97.19 293 TYR A O 1
ATOM 2319 N N . TYR A 1 294 ? 6.637 0.880 -23.054 1.00 97.50 294 TYR A N 1
ATOM 2320 C CA . TYR A 1 294 ? 6.938 0.787 -24.491 1.00 97.50 294 TYR A CA 1
ATOM 2321 C C . TYR A 1 294 ? 5.685 0.889 -25.368 1.00 97.50 294 TYR A C 1
ATOM 2323 O O . TYR A 1 294 ? 5.775 1.266 -26.534 1.00 97.50 294 TYR A O 1
ATOM 2331 N N . HIS A 1 295 ? 4.518 0.553 -24.817 1.00 97.25 295 HIS A N 1
ATOM 2332 C CA . HIS A 1 295 ? 3.272 0.383 -25.570 1.00 97.25 295 HIS A CA 1
ATOM 2333 C C . HIS A 1 295 ? 2.195 1.396 -25.207 1.00 97.25 295 HIS A C 1
ATOM 2335 O O . HIS A 1 295 ? 1.214 1.518 -25.935 1.00 97.25 295 HIS A O 1
ATOM 2341 N N . ALA A 1 296 ? 2.360 2.095 -24.086 1.00 97.44 296 ALA A N 1
ATOM 2342 C CA . ALA A 1 296 ? 1.350 2.977 -23.532 1.00 97.44 296 ALA A CA 1
ATOM 2343 C C . ALA A 1 296 ? 1.967 4.219 -22.885 1.00 97.44 296 ALA A C 1
ATOM 2345 O O . ALA A 1 296 ? 2.957 4.147 -22.153 1.00 97.44 296 ALA A O 1
ATOM 2346 N N . LYS A 1 297 ? 1.328 5.364 -23.120 1.00 95.44 297 LYS A N 1
ATOM 2347 C CA . LYS A 1 297 ? 1.700 6.684 -22.587 1.00 95.44 297 LYS A CA 1
ATOM 2348 C C . LYS A 1 297 ? 0.772 7.163 -21.473 1.00 95.44 297 LYS A C 1
ATOM 2350 O O . LYS A 1 297 ? 1.047 8.177 -20.838 1.00 95.44 297 LYS A O 1
ATOM 2355 N N . ASN A 1 298 ? -0.355 6.488 -21.283 1.00 97.31 298 ASN A N 1
ATOM 2356 C CA . ASN A 1 298 ? -1.368 6.824 -20.293 1.00 97.31 298 ASN A CA 1
ATOM 2357 C C . ASN A 1 298 ? -2.143 5.566 -19.867 1.00 97.31 298 ASN A C 1
ATOM 2359 O O . ASN A 1 298 ? -2.034 4.506 -20.485 1.00 97.31 298 ASN A O 1
ATOM 2363 N N . ALA A 1 299 ? -2.931 5.702 -18.800 1.00 97.44 299 ALA A N 1
ATOM 2364 C CA . ALA A 1 299 ? -3.641 4.589 -18.182 1.00 97.44 299 ALA A CA 1
ATOM 2365 C C . ALA A 1 299 ? -4.680 3.935 -19.118 1.00 97.44 299 ALA A C 1
ATOM 2367 O O . ALA A 1 299 ? -4.900 2.728 -19.029 1.00 97.44 299 ALA A O 1
ATOM 2368 N N . ASP A 1 300 ? -5.276 4.693 -20.043 1.00 97.88 300 ASP A N 1
ATOM 2369 C CA . ASP A 1 300 ? -6.247 4.150 -21.000 1.00 97.88 300 ASP A CA 1
ATOM 2370 C C . ASP A 1 300 ? -5.551 3.242 -22.029 1.00 97.88 300 ASP A C 1
ATOM 2372 O O . ASP A 1 300 ? -5.996 2.120 -22.270 1.00 97.88 300 ASP A O 1
ATOM 2376 N N . GLU A 1 301 ? -4.397 3.666 -22.555 1.00 98.56 301 GLU A N 1
ATOM 2377 C CA . GLU A 1 301 ? -3.551 2.838 -23.430 1.00 98.56 301 GLU A CA 1
ATOM 2378 C C . GLU A 1 301 ? -3.001 1.603 -22.693 1.00 98.56 301 GLU A C 1
ATOM 2380 O O . GLU A 1 301 ? -2.905 0.517 -23.271 1.00 98.56 301 GLU A O 1
ATOM 2385 N N . VAL A 1 302 ? -2.690 1.727 -21.395 1.00 98.62 302 VAL A N 1
ATOM 2386 C CA . VAL A 1 302 ? -2.307 0.581 -20.553 1.00 98.62 302 VAL A CA 1
ATOM 2387 C C . VAL A 1 302 ? -3.447 -0.430 -20.485 1.00 98.62 302 VAL A C 1
ATOM 2389 O O . VAL A 1 302 ? -3.218 -1.623 -20.691 1.00 98.62 302 VAL A O 1
ATOM 2392 N N . LEU A 1 303 ? -4.671 0.021 -20.207 1.00 98.69 303 LEU A N 1
ATOM 2393 C CA . LEU A 1 303 ? -5.835 -0.856 -20.147 1.00 98.69 303 LEU A CA 1
ATOM 2394 C C . LEU A 1 303 ? -6.079 -1.552 -21.492 1.00 98.69 303 LEU A C 1
ATOM 2396 O O . LEU A 1 303 ? -6.305 -2.766 -21.518 1.00 98.69 303 LEU A O 1
ATOM 2400 N N . GLU A 1 304 ? -5.987 -0.815 -22.599 1.00 98.56 304 GLU A N 1
ATOM 2401 C CA . GLU A 1 304 ? -6.121 -1.367 -23.949 1.00 98.56 304 GLU A CA 1
ATOM 2402 C C . GLU A 1 304 ? -5.089 -2.474 -24.207 1.00 98.56 304 GLU A C 1
ATOM 2404 O O . GLU A 1 304 ? -5.443 -3.564 -24.673 1.00 98.56 304 GLU A O 1
ATOM 2409 N N . TYR A 1 305 ? -3.824 -2.236 -23.853 1.00 98.31 305 TYR A N 1
ATOM 2410 C CA . TYR A 1 305 ? -2.766 -3.233 -23.987 1.00 98.31 305 TYR A CA 1
ATOM 2411 C C . TYR A 1 305 ? -3.043 -4.476 -23.130 1.00 98.31 305 TYR A C 1
ATOM 2413 O O . TYR A 1 305 ? -2.970 -5.602 -23.626 1.00 98.31 305 TYR A O 1
ATOM 2421 N N . ILE A 1 306 ? -3.442 -4.298 -21.866 1.00 98.38 306 ILE A N 1
ATOM 2422 C CA . ILE A 1 306 ? -3.791 -5.405 -20.959 1.00 98.38 306 ILE A CA 1
ATOM 2423 C C . ILE A 1 306 ? -4.944 -6.245 -21.521 1.00 98.38 306 ILE A C 1
ATOM 2425 O O . ILE A 1 306 ? -4.902 -7.478 -21.455 1.00 98.38 306 ILE A O 1
ATOM 2429 N N . CYS A 1 307 ? -5.959 -5.614 -22.114 1.00 98.44 307 CYS A N 1
ATOM 2430 C CA . CYS A 1 307 ? -7.079 -6.329 -22.728 1.00 98.44 307 CYS A CA 1
ATOM 2431 C C . CYS A 1 307 ? -6.621 -7.205 -23.903 1.00 98.44 307 CYS A C 1
ATOM 2433 O O . CYS A 1 307 ? -7.146 -8.305 -24.082 1.00 98.44 307 CYS A O 1
ATOM 2435 N N . LYS A 1 308 ? -5.588 -6.793 -24.642 1.00 97.81 308 LYS A N 1
ATOM 2436 C CA . LYS A 1 308 ? -5.020 -7.551 -25.769 1.00 97.81 308 LYS A CA 1
ATOM 2437 C C . LYS A 1 308 ? -3.991 -8.606 -25.357 1.00 97.81 308 LYS A C 1
ATOM 2439 O O . LYS A 1 308 ? -3.690 -9.483 -26.163 1.00 97.81 308 LYS A O 1
ATOM 2444 N N . LEU A 1 309 ? -3.485 -8.604 -24.125 1.00 95.69 309 LEU A N 1
ATOM 2445 C CA . LEU A 1 309 ? -2.509 -9.611 -23.696 1.00 95.69 309 LEU A CA 1
ATOM 2446 C C . LEU A 1 309 ? -3.102 -11.034 -23.688 1.00 95.69 309 LEU A C 1
ATOM 2448 O O . LEU A 1 309 ? -4.234 -11.224 -23.222 1.00 95.69 309 LEU A O 1
ATOM 2452 N N . PRO A 1 310 ? -2.365 -12.048 -24.175 1.00 95.62 310 PRO A N 1
ATOM 2453 C CA . PRO A 1 310 ? -2.737 -13.444 -23.993 1.00 95.62 310 PRO A CA 1
ATOM 2454 C C . PRO A 1 310 ? -2.457 -13.912 -22.558 1.00 95.62 310 PRO A C 1
ATOM 2456 O O . PRO A 1 310 ? -1.730 -13.270 -21.798 1.00 95.62 310 PRO A O 1
ATOM 2459 N N . LEU A 1 311 ? -3.024 -15.062 -22.196 1.00 96.94 311 LEU A N 1
ATOM 2460 C CA . LEU A 1 311 ? -2.660 -15.768 -20.971 1.00 96.94 311 LEU A CA 1
ATOM 2461 C C . LEU A 1 311 ? -1.350 -16.542 -21.148 1.00 96.94 311 LEU A C 1
ATOM 2463 O O . LEU A 1 311 ? -1.141 -17.186 -22.173 1.00 96.94 311 LEU A O 1
ATOM 2467 N N . GLU A 1 312 ? -0.498 -16.536 -20.123 1.00 95.75 312 GLU A N 1
ATOM 2468 C CA . GLU A 1 312 ? 0.700 -17.386 -20.068 1.00 95.75 312 GLU A CA 1
ATOM 2469 C C . GLU A 1 312 ? 0.386 -18.819 -19.634 1.00 95.75 312 GLU A C 1
ATOM 2471 O O . GLU A 1 312 ? 1.133 -19.748 -19.934 1.00 95.75 312 GLU A O 1
ATOM 2476 N N . TYR A 1 313 ? -0.688 -18.994 -18.869 1.00 96.44 313 TYR A N 1
ATOM 2477 C CA . TYR A 1 313 ? -1.149 -20.281 -18.366 1.00 96.44 313 TYR A CA 1
ATOM 2478 C C . TYR A 1 313 ? -2.654 -20.228 -18.108 1.00 96.44 313 TYR A C 1
ATOM 2480 O O . TYR A 1 313 ? -3.256 -19.157 -18.022 1.00 96.44 313 TYR A O 1
ATOM 2488 N N . LYS A 1 314 ? -3.279 -21.399 -17.989 1.00 97.31 314 LYS A N 1
ATOM 2489 C CA . LYS A 1 314 ? -4.713 -21.493 -17.720 1.00 97.31 314 LYS A CA 1
ATOM 2490 C C . LYS A 1 314 ? -5.031 -20.936 -16.327 1.00 97.31 314 LYS A C 1
ATOM 2492 O O . LYS A 1 314 ? -4.400 -21.309 -15.343 1.00 97.31 314 LYS A O 1
ATOM 2497 N N . THR A 1 315 ? -6.047 -20.083 -16.232 1.00 97.81 315 THR A N 1
ATOM 2498 C CA . THR A 1 315 ? -6.524 -19.535 -14.955 1.00 97.81 315 THR A CA 1
ATOM 2499 C C . THR A 1 315 ? -6.770 -20.642 -13.923 1.00 97.81 315 THR A C 1
ATOM 2501 O O . THR A 1 315 ? -7.361 -21.679 -14.235 1.00 97.81 315 THR A O 1
ATOM 2504 N N . GLY A 1 316 ? -6.286 -20.430 -12.700 1.00 96.75 316 GLY A N 1
ATOM 2505 C CA . GLY A 1 316 ? -6.438 -21.343 -11.567 1.00 96.75 316 GLY A CA 1
ATOM 2506 C C . GLY A 1 316 ? -5.519 -22.570 -11.564 1.00 96.75 316 GLY A C 1
ATOM 2507 O O . GLY A 1 316 ? -5.552 -23.322 -10.593 1.00 96.75 316 GLY A O 1
ATOM 2508 N N . THR A 1 317 ? -4.699 -22.807 -12.598 1.00 97.44 317 THR A N 1
ATOM 2509 C CA . THR A 1 317 ? -3.802 -23.984 -12.634 1.00 97.44 317 THR A CA 1
ATOM 2510 C C . THR A 1 317 ? -2.395 -23.721 -12.106 1.00 97.44 317 THR A C 1
ATOM 2512 O O . THR A 1 317 ? -1.648 -24.670 -11.896 1.00 97.44 317 THR A O 1
ATOM 2515 N N . ASP A 1 318 ? -2.019 -22.456 -11.925 1.00 97.50 318 ASP A N 1
ATOM 2516 C CA . ASP A 1 318 ? -0.723 -22.029 -11.390 1.00 97.50 318 ASP A CA 1
ATOM 2517 C C . ASP A 1 318 ? -0.886 -20.689 -10.643 1.00 97.50 318 ASP A C 1
ATOM 2519 O O . ASP A 1 318 ? -1.953 -20.065 -10.693 1.00 97.50 318 ASP A O 1
ATOM 2523 N N . ARG A 1 319 ? 0.153 -20.246 -9.931 1.00 97.44 319 ARG A N 1
ATOM 2524 C CA . ARG A 1 319 ? 0.185 -18.975 -9.203 1.00 97.44 319 ARG A CA 1
ATOM 2525 C C . ARG A 1 319 ? 1.470 -18.212 -9.506 1.00 97.44 319 ARG A C 1
ATOM 2527 O O . ARG A 1 319 ? 2.532 -18.543 -8.983 1.00 97.44 319 ARG A O 1
ATOM 2534 N N . LYS A 1 320 ? 1.356 -17.121 -10.266 1.00 97.12 320 LYS A N 1
ATOM 2535 C CA . LYS A 1 320 ? 2.481 -16.222 -10.569 1.00 97.12 320 LYS A CA 1
ATOM 2536 C C . LYS A 1 320 ? 2.182 -14.796 -10.130 1.00 97.12 320 LYS A C 1
ATOM 2538 O O . LYS A 1 320 ? 1.204 -14.208 -10.586 1.00 97.12 320 LYS A O 1
ATOM 2543 N N . TYR A 1 321 ? 3.044 -14.237 -9.279 1.00 97.44 321 TYR A N 1
ATOM 2544 C CA . TYR A 1 321 ? 2.942 -12.854 -8.807 1.00 97.44 321 TYR A CA 1
ATOM 2545 C C . TYR A 1 321 ? 2.882 -11.881 -9.991 1.00 97.44 321 TYR A C 1
ATOM 2547 O O . TYR A 1 321 ? 3.831 -11.803 -10.761 1.00 97.44 321 TYR A O 1
ATOM 2555 N N . SER A 1 322 ? 1.755 -11.183 -10.146 1.00 98.00 322 SER A N 1
ATOM 2556 C CA . SER A 1 322 ? 1.450 -10.378 -11.333 1.00 98.00 322 SER A CA 1
ATOM 2557 C C . SER A 1 322 ? 1.078 -8.946 -10.986 1.00 98.00 322 SER A C 1
ATOM 2559 O O . SER A 1 322 ? 0.075 -8.690 -10.311 1.00 98.00 322 SER A O 1
ATOM 2561 N N . ASP A 1 323 ? 1.882 -8.020 -11.501 1.00 98.12 323 ASP A N 1
ATOM 2562 C CA . ASP A 1 323 ? 1.625 -6.584 -11.469 1.00 98.12 323 ASP A CA 1
ATOM 2563 C C . A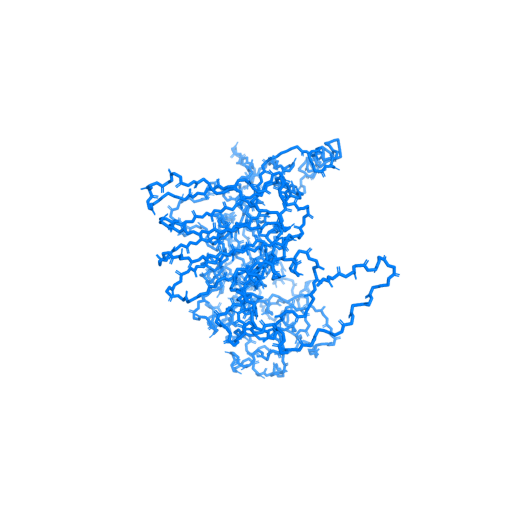SP A 1 323 ? 0.452 -6.222 -12.374 1.00 98.12 323 ASP A C 1
ATOM 2565 O O . ASP A 1 323 ? -0.422 -5.457 -11.973 1.00 98.12 323 ASP A O 1
ATOM 2569 N N . ILE A 1 324 ? 0.370 -6.851 -13.549 1.00 98.50 324 ILE A N 1
ATOM 2570 C CA . ILE A 1 324 ? -0.708 -6.637 -14.523 1.00 98.50 324 ILE A CA 1
ATOM 2571 C C . ILE A 1 324 ? -2.072 -6.970 -13.911 1.00 98.50 324 ILE A C 1
ATOM 2573 O O . ILE A 1 324 ? -3.044 -6.234 -14.102 1.00 98.50 324 ILE A O 1
ATOM 2577 N N . GLY A 1 325 ? -2.149 -8.038 -13.111 1.00 98.62 325 GLY A N 1
ATOM 2578 C CA . GLY A 1 325 ? -3.372 -8.377 -12.388 1.00 98.62 325 GLY A CA 1
ATOM 2579 C C . GLY A 1 325 ? -3.814 -7.280 -11.416 1.00 98.62 325 GLY A C 1
ATOM 2580 O O . GLY A 1 325 ? -4.997 -6.949 -11.356 1.00 98.62 325 GLY A O 1
ATOM 2581 N N . PHE A 1 326 ? -2.875 -6.650 -10.709 1.00 98.81 326 PHE A N 1
ATOM 2582 C CA . PHE A 1 326 ? -3.189 -5.563 -9.779 1.00 98.81 326 PHE A CA 1
ATOM 2583 C C . PHE A 1 326 ? -3.452 -4.220 -10.466 1.00 98.81 326 PHE A C 1
ATOM 2585 O O . PHE A 1 326 ? -4.313 -3.477 -10.001 1.00 98.81 326 PHE A O 1
ATOM 2592 N N . MET A 1 327 ? -2.806 -3.919 -11.596 1.00 98.88 327 MET A N 1
ATOM 2593 C CA . MET A 1 327 ? -3.207 -2.789 -12.447 1.00 98.88 327 MET A CA 1
ATOM 2594 C C . MET A 1 327 ? -4.656 -2.955 -12.920 1.00 98.88 327 MET A C 1
ATOM 2596 O O . MET A 1 327 ? -5.450 -2.025 -12.807 1.00 98.88 327 MET A O 1
ATOM 2600 N N . THR A 1 328 ? -5.027 -4.169 -13.348 1.00 98.88 328 THR A N 1
ATOM 2601 C CA . THR A 1 328 ? -6.402 -4.511 -13.755 1.00 98.88 328 THR A CA 1
ATOM 2602 C C . THR A 1 328 ? -7.406 -4.251 -12.630 1.00 98.88 328 THR A C 1
ATOM 2604 O O . THR A 1 328 ? -8.456 -3.660 -12.872 1.00 98.88 328 THR A O 1
ATOM 2607 N N . LEU A 1 329 ? -7.082 -4.616 -11.383 1.00 98.94 329 LEU A N 1
ATOM 2608 C CA . LEU A 1 329 ? -7.923 -4.288 -10.221 1.00 98.94 329 LEU A CA 1
ATOM 2609 C C . LEU A 1 329 ? -8.081 -2.772 -10.017 1.00 98.94 329 LEU A C 1
ATOM 2611 O O . LEU A 1 329 ? -9.172 -2.323 -9.673 1.00 98.94 329 LEU A O 1
ATOM 2615 N N . GLY A 1 330 ? -7.035 -1.982 -10.282 1.00 98.75 330 GLY A N 1
ATOM 2616 C CA . GLY A 1 330 ? -7.114 -0.517 -10.318 1.00 98.75 330 GLY A CA 1
ATOM 2617 C C . GLY A 1 330 ? -8.165 -0.009 -11.311 1.00 98.75 330 GLY A C 1
ATOM 2618 O O . GLY A 1 330 ? -9.019 0.802 -10.951 1.00 98.75 330 GLY A O 1
ATOM 2619 N N . PHE A 1 331 ? -8.180 -0.552 -12.530 1.00 98.88 331 PHE A N 1
ATOM 2620 C CA . PHE A 1 331 ? -9.190 -0.206 -13.538 1.00 98.88 331 PHE A CA 1
ATOM 2621 C C . PHE A 1 331 ? -10.601 -0.664 -13.158 1.00 98.88 331 PHE A C 1
ATOM 2623 O O . PHE A 1 331 ? -11.565 0.046 -13.436 1.00 98.88 331 PHE A O 1
ATOM 2630 N N . VAL A 1 332 ? -10.748 -1.803 -12.473 1.00 98.94 332 VAL A N 1
ATOM 2631 C CA . VAL A 1 332 ? -12.051 -2.244 -11.942 1.00 98.94 332 VAL A CA 1
ATOM 2632 C C . VAL A 1 332 ? -12.581 -1.255 -10.899 1.00 98.94 332 VAL A C 1
ATOM 2634 O O . VAL A 1 332 ? -13.763 -0.911 -10.936 1.00 98.94 332 VAL A O 1
ATOM 2637 N N . ILE A 1 333 ? -11.724 -0.749 -10.002 1.00 98.88 333 ILE A N 1
ATOM 2638 C CA . ILE A 1 333 ? -12.105 0.300 -9.039 1.00 98.88 333 ILE A CA 1
ATOM 2639 C C . ILE A 1 333 ? -12.622 1.532 -9.791 1.00 98.88 333 ILE A C 1
ATOM 2641 O O . ILE A 1 333 ? -13.714 2.017 -9.480 1.00 98.88 333 ILE A O 1
ATOM 2645 N N . LYS A 1 334 ? -11.900 1.992 -10.821 1.00 98.75 334 LYS A N 1
ATOM 2646 C CA . LYS A 1 334 ? -12.321 3.128 -11.654 1.00 98.75 334 LYS A CA 1
ATOM 2647 C C . LYS A 1 334 ? -13.647 2.878 -12.358 1.00 98.75 334 LYS A C 1
ATOM 2649 O O . LYS A 1 334 ? -14.534 3.722 -12.283 1.00 98.75 334 LYS A O 1
ATOM 2654 N N . ALA A 1 335 ? -13.830 1.711 -12.968 1.00 98.75 335 ALA A N 1
ATOM 2655 C CA . ALA A 1 335 ? -15.062 1.357 -13.672 1.00 98.75 335 ALA A CA 1
ATOM 2656 C C . ALA A 1 335 ? -16.294 1.363 -12.749 1.00 98.75 335 ALA A C 1
ATOM 2658 O O . ALA A 1 335 ? -17.377 1.776 -13.158 1.00 98.75 335 ALA A O 1
ATOM 2659 N N . ILE A 1 336 ? -16.139 0.933 -11.493 1.00 98.56 336 ILE A N 1
ATOM 2660 C CA . ILE A 1 336 ? -17.237 0.885 -10.516 1.00 98.56 336 ILE A CA 1
ATOM 2661 C C . ILE A 1 336 ? -17.524 2.262 -9.910 1.00 98.56 336 ILE A C 1
ATOM 2663 O O . ILE A 1 336 ? -18.673 2.577 -9.597 1.00 98.56 336 ILE A O 1
ATOM 2667 N N . THR A 1 337 ? -16.484 3.060 -9.670 1.00 98.38 337 THR A N 1
ATOM 2668 C CA . THR A 1 337 ? -16.575 4.249 -8.806 1.00 98.38 337 THR A CA 1
ATOM 2669 C C . THR A 1 337 ? -16.481 5.572 -9.557 1.00 98.38 337 THR A C 1
ATOM 2671 O O . THR A 1 337 ? -16.829 6.608 -8.992 1.00 98.38 337 THR A O 1
ATOM 2674 N N . GLY A 1 338 ? -16.005 5.548 -10.802 1.00 98.38 338 GLY A N 1
ATOM 2675 C CA . GLY A 1 338 ? -15.635 6.730 -11.577 1.00 98.38 338 GLY A CA 1
ATOM 2676 C C . GLY A 1 338 ? -14.341 7.407 -11.114 1.00 98.38 338 GLY A C 1
ATOM 2677 O O . GLY A 1 338 ? -14.032 8.479 -11.623 1.00 98.38 338 GLY A O 1
ATOM 2678 N N . LYS A 1 339 ? -13.607 6.822 -10.158 1.00 98.38 339 LYS A N 1
ATOM 2679 C CA . LYS A 1 339 ? -12.413 7.412 -9.534 1.00 98.38 339 LYS A CA 1
ATOM 2680 C C . LYS A 1 339 ? -11.199 6.518 -9.694 1.00 98.38 339 LYS A C 1
ATOM 2682 O O . LYS A 1 339 ? -11.302 5.300 -9.544 1.00 98.38 339 LYS A O 1
ATOM 2687 N N . ASP A 1 340 ? -10.048 7.128 -9.942 1.00 98.00 340 ASP A N 1
ATOM 2688 C CA . ASP A 1 340 ? -8.777 6.413 -9.915 1.00 98.00 340 ASP A CA 1
ATOM 2689 C C . ASP A 1 340 ? -8.457 5.917 -8.490 1.00 98.00 340 ASP A C 1
ATOM 2691 O O . ASP A 1 340 ? -9.052 6.344 -7.491 1.00 98.00 340 ASP A O 1
ATOM 2695 N N . VAL A 1 341 ? -7.551 4.938 -8.390 1.00 98.12 341 VAL A N 1
ATOM 2696 C CA . VAL A 1 341 ? -7.248 4.266 -7.114 1.00 98.12 341 VAL A CA 1
ATOM 2697 C C . VAL A 1 341 ? -6.730 5.243 -6.055 1.00 98.12 341 VAL A C 1
ATOM 2699 O O . VAL A 1 341 ? -7.025 5.069 -4.871 1.00 98.12 341 VAL A O 1
ATOM 2702 N N . ASP A 1 342 ? -6.011 6.288 -6.456 1.00 98.12 342 ASP A N 1
ATOM 2703 C CA . ASP A 1 342 ? -5.495 7.324 -5.564 1.00 98.12 342 ASP A CA 1
ATOM 2704 C C . ASP A 1 342 ? -6.616 8.165 -4.947 1.00 98.12 342 ASP A C 1
ATOM 2706 O O . ASP A 1 342 ? -6.679 8.311 -3.725 1.00 98.12 342 ASP A O 1
ATOM 2710 N N . GLU A 1 343 ? -7.544 8.666 -5.760 1.00 98.19 343 GLU A N 1
ATOM 2711 C CA . GLU A 1 343 ? -8.699 9.433 -5.299 1.00 98.19 343 GLU A CA 1
ATOM 2712 C C . GLU A 1 343 ? -9.599 8.587 -4.404 1.00 98.19 343 GLU A C 1
ATOM 2714 O O . GLU A 1 343 ? -9.962 9.008 -3.300 1.00 98.19 343 GLU A O 1
ATOM 2719 N N . TYR A 1 344 ? -9.921 7.369 -4.848 1.00 98.38 344 TYR A N 1
ATOM 2720 C CA . TYR A 1 344 ? -10.800 6.481 -4.102 1.00 98.38 344 TYR A CA 1
ATOM 2721 C C . TYR A 1 344 ? -10.227 6.144 -2.722 1.00 98.38 344 TYR A C 1
ATOM 2723 O O . TYR A 1 344 ? -10.926 6.304 -1.718 1.00 98.38 344 TYR A O 1
ATOM 2731 N N . THR A 1 345 ? -8.964 5.712 -2.649 1.00 97.81 345 THR A N 1
ATOM 2732 C CA . THR A 1 345 ? -8.325 5.318 -1.381 1.00 97.81 345 THR A CA 1
ATOM 2733 C C . THR A 1 345 ? -8.080 6.513 -0.464 1.00 97.81 345 THR A C 1
ATOM 2735 O O . THR A 1 345 ? -8.349 6.418 0.737 1.00 97.81 345 THR A O 1
ATOM 2738 N N . ARG A 1 346 ? -7.679 7.673 -1.003 1.00 96.44 346 ARG A N 1
ATOM 2739 C CA . ARG A 1 346 ? -7.517 8.907 -0.221 1.00 96.44 346 ARG A CA 1
ATOM 2740 C C . ARG A 1 346 ? -8.808 9.301 0.479 1.00 96.44 346 ARG A C 1
ATOM 2742 O O . ARG A 1 346 ? -8.779 9.596 1.673 1.00 96.44 346 ARG A O 1
ATOM 2749 N N . GLU A 1 347 ? -9.926 9.312 -0.238 1.00 93.56 347 GLU A N 1
ATOM 2750 C CA . GLU A 1 347 ? -11.213 9.766 0.296 1.00 93.56 347 GLU A CA 1
ATOM 2751 C C . GLU A 1 347 ? -11.898 8.728 1.185 1.00 93.56 347 GLU A C 1
ATOM 2753 O O . GLU A 1 347 ? -12.483 9.073 2.215 1.00 93.56 347 GLU A O 1
ATOM 2758 N N . ASN A 1 348 ? -11.853 7.454 0.795 1.00 89.38 348 ASN A N 1
ATOM 2759 C CA . ASN A 1 348 ? -12.665 6.424 1.438 1.00 89.38 348 ASN A CA 1
ATOM 2760 C C . ASN A 1 348 ? -11.929 5.643 2.519 1.00 89.38 348 ASN A C 1
ATOM 2762 O O . ASN A 1 348 ? -12.601 4.986 3.315 1.00 89.38 348 ASN A O 1
ATOM 2766 N N . ILE A 1 349 ? -10.598 5.734 2.568 1.00 91.62 349 ILE A N 1
ATOM 2767 C CA . ILE A 1 349 ? -9.761 4.975 3.498 1.00 91.62 349 ILE A CA 1
ATOM 2768 C C . ILE A 1 349 ? -8.853 5.929 4.272 1.00 91.62 349 ILE A C 1
ATOM 2770 O O . ILE A 1 349 ? -9.058 6.142 5.466 1.00 91.62 349 ILE A O 1
ATOM 2774 N N . TYR A 1 350 ? -7.889 6.566 3.605 1.00 94.06 350 TYR A N 1
ATOM 2775 C CA . TYR A 1 350 ? -6.798 7.270 4.289 1.00 94.06 350 TYR A CA 1
ATOM 2776 C C . TYR A 1 350 ? -7.283 8.488 5.072 1.00 94.06 350 TYR A C 1
ATOM 2778 O O . TYR A 1 350 ? -6.945 8.643 6.243 1.00 94.06 350 TYR A O 1
ATOM 2786 N N . SER A 1 351 ? -8.151 9.309 4.477 1.00 88.62 351 SER A N 1
ATOM 2787 C CA . SER A 1 351 ? -8.702 10.491 5.149 1.00 88.62 351 SER A CA 1
ATOM 2788 C C . SER A 1 351 ? -9.603 10.119 6.329 1.00 88.62 351 SER A C 1
ATOM 2790 O O . SER A 1 351 ? -9.606 10.822 7.336 1.00 88.62 351 SER A O 1
ATOM 2792 N N . LYS A 1 352 ? -10.324 8.992 6.246 1.00 83.62 352 LYS A N 1
ATOM 2793 C CA . LYS A 1 352 ? -11.182 8.502 7.338 1.00 83.62 352 LYS A CA 1
ATOM 2794 C C . LYS A 1 352 ? -10.379 7.922 8.500 1.00 83.62 352 LYS A C 1
ATOM 2796 O O . LYS A 1 352 ? -10.787 8.069 9.645 1.00 83.62 352 LYS A O 1
ATOM 2801 N N . LEU A 1 353 ? -9.241 7.297 8.204 1.00 84.25 353 LEU A N 1
ATOM 2802 C CA . LEU A 1 353 ? -8.315 6.761 9.203 1.00 84.25 353 LEU A CA 1
ATOM 2803 C C . LEU A 1 353 ? -7.311 7.805 9.719 1.00 84.25 353 LEU A C 1
ATOM 2805 O O . LEU A 1 353 ? -6.515 7.503 10.601 1.00 84.25 353 LEU A O 1
ATOM 2809 N N . GLY A 1 354 ? -7.317 9.027 9.177 1.00 87.06 354 GLY A N 1
ATOM 2810 C CA . GLY A 1 354 ? -6.367 10.071 9.565 1.00 87.06 354 GLY A CA 1
ATOM 2811 C C . GLY A 1 354 ? -4.928 9.819 9.096 1.00 87.06 354 GLY A C 1
ATOM 2812 O O . GLY A 1 354 ? -3.999 10.377 9.678 1.00 87.06 354 GLY A O 1
ATOM 2813 N N . MET A 1 355 ? -4.735 9.016 8.048 1.00 93.88 355 MET A N 1
ATOM 2814 C CA . MET A 1 355 ? -3.436 8.732 7.426 1.00 93.88 355 MET A CA 1
ATOM 2815 C C . MET A 1 355 ? -3.005 9.910 6.539 1.00 93.88 355 MET A C 1
ATOM 2817 O O . MET A 1 355 ? -3.271 9.947 5.336 1.00 93.88 355 MET A O 1
ATOM 2821 N N . LYS A 1 356 ? -2.402 10.930 7.156 1.00 92.56 356 LYS A N 1
ATOM 2822 C CA . LYS A 1 356 ? -2.102 12.232 6.524 1.00 92.56 356 LYS A CA 1
ATOM 2823 C C . LYS A 1 356 ? -0.889 12.208 5.598 1.00 92.56 356 LYS A C 1
ATOM 2825 O O . LYS A 1 356 ? -0.722 13.122 4.787 1.00 92.56 356 LYS A O 1
ATOM 2830 N N . ASP A 1 357 ? -0.023 11.218 5.744 1.00 96.94 357 ASP A N 1
ATOM 2831 C CA . ASP A 1 357 ? 1.225 11.097 4.999 1.00 96.94 357 ASP A CA 1
ATOM 2832 C C . ASP A 1 357 ? 1.200 9.898 4.041 1.00 96.94 357 ASP A C 1
ATOM 2834 O O . ASP A 1 357 ? 2.252 9.449 3.593 1.00 96.94 357 ASP A O 1
ATOM 2838 N N . THR A 1 358 ? 0.001 9.418 3.691 1.00 98.19 358 THR A N 1
ATOM 2839 C CA . THR A 1 358 ? -0.217 8.339 2.722 1.00 98.19 358 THR A CA 1
ATOM 2840 C C . THR A 1 358 ? -0.885 8.860 1.458 1.00 98.19 358 THR A C 1
ATOM 2842 O O . THR A 1 358 ? -2.020 9.334 1.503 1.00 98.19 358 THR A O 1
ATOM 2845 N N . MET A 1 359 ? -0.182 8.798 0.328 1.00 97.88 359 MET A N 1
ATOM 2846 C CA . MET A 1 359 ? -0.654 9.375 -0.935 1.00 97.88 359 MET A CA 1
ATOM 2847 C C . MET A 1 359 ? 0.080 8.811 -2.151 1.00 97.88 359 MET A C 1
ATOM 2849 O O . MET A 1 359 ? 1.206 8.334 -2.042 1.00 97.88 359 MET A O 1
ATOM 2853 N N . PHE A 1 360 ? -0.534 8.924 -3.323 1.00 98.38 360 PHE A N 1
ATOM 2854 C CA . PHE A 1 360 ? 0.169 8.802 -4.599 1.00 98.38 360 PHE A CA 1
ATOM 2855 C C . PHE A 1 360 ? 0.730 10.170 -5.006 1.00 98.38 360 PHE A C 1
ATOM 2857 O O . PHE A 1 360 ? 0.205 11.200 -4.585 1.00 98.38 360 PHE A O 1
ATOM 2864 N N . ASN A 1 361 ? 1.775 10.189 -5.840 1.00 96.62 361 ASN A N 1
ATOM 2865 C CA . ASN A 1 361 ? 2.359 11.421 -6.393 1.00 96.62 361 ASN A CA 1
ATOM 2866 C C . ASN A 1 361 ? 2.640 12.532 -5.344 1.00 96.62 361 ASN A C 1
ATOM 2868 O O . ASN A 1 361 ? 2.176 13.663 -5.509 1.00 96.62 361 ASN A O 1
ATOM 2872 N N . PRO A 1 362 ? 3.421 12.270 -4.277 1.00 96.81 362 PRO A N 1
ATOM 2873 C CA . PRO A 1 362 ? 3.598 13.203 -3.156 1.00 96.81 362 PRO A CA 1
ATOM 2874 C C . PRO A 1 362 ? 4.241 14.548 -3.537 1.00 96.81 362 PRO A C 1
ATOM 2876 O O . PRO A 1 362 ? 4.114 15.515 -2.792 1.00 96.81 362 PRO A O 1
ATOM 2879 N N . LEU A 1 363 ? 4.913 14.651 -4.689 1.00 94.75 363 LEU A N 1
ATOM 2880 C CA . LEU A 1 363 ? 5.445 15.927 -5.192 1.00 94.75 363 LEU A CA 1
ATOM 2881 C C . LEU A 1 363 ? 4.367 16.881 -5.729 1.00 94.75 363 LEU A C 1
ATOM 2883 O O . LEU A 1 363 ? 4.645 18.062 -5.908 1.00 94.75 363 LEU A O 1
ATOM 2887 N N . LYS A 1 364 ? 3.150 16.389 -5.992 1.00 92.19 364 LYS A N 1
ATOM 2888 C CA . LYS A 1 364 ? 1.996 17.222 -6.366 1.00 92.19 364 LYS A CA 1
ATOM 2889 C C . LYS A 1 364 ? 1.244 17.761 -5.139 1.00 92.19 364 LYS A C 1
ATOM 2891 O O . LYS A 1 364 ? 0.276 18.500 -5.298 1.00 92.19 364 LYS A O 1
ATOM 2896 N N . ASP A 1 365 ? 1.659 17.383 -3.929 1.00 89.12 365 ASP A N 1
ATOM 2897 C CA . ASP A 1 365 ? 1.049 17.834 -2.678 1.00 89.12 365 ASP A CA 1
ATOM 2898 C C . ASP A 1 365 ? 1.421 19.295 -2.368 1.00 89.12 365 ASP A C 1
ATOM 2900 O O . ASP A 1 365 ? 2.557 19.728 -2.561 1.00 89.12 365 ASP A O 1
ATOM 2904 N N . THR A 1 366 ? 0.471 20.064 -1.834 1.00 82.50 366 THR A N 1
ATOM 2905 C CA . THR A 1 366 ? 0.655 21.490 -1.523 1.00 82.50 366 THR A CA 1
ATOM 2906 C C . THR A 1 366 ? 1.600 21.757 -0.348 1.00 82.50 366 THR A C 1
ATOM 2908 O O . THR A 1 366 ? 1.998 22.901 -0.141 1.00 82.50 366 THR A O 1
ATOM 2911 N N . ARG A 1 367 ? 1.936 20.743 0.460 1.00 86.75 367 ARG A N 1
ATOM 2912 C CA . ARG A 1 367 ? 2.759 20.874 1.679 1.00 86.75 367 ARG A CA 1
ATOM 2913 C C . ARG A 1 367 ? 4.272 20.928 1.426 1.00 86.75 367 ARG A C 1
ATOM 2915 O O . ARG A 1 367 ? 5.006 21.023 2.402 1.00 86.75 367 ARG A O 1
ATOM 2922 N N . ASP A 1 368 ? 4.725 20.831 0.173 1.00 86.44 368 ASP A N 1
ATOM 2923 C CA . ASP A 1 368 ? 6.138 20.651 -0.219 1.00 86.44 368 ASP A CA 1
ATOM 2924 C C . ASP A 1 368 ? 6.856 19.566 0.610 1.00 86.44 368 ASP A C 1
ATOM 2926 O O . ASP A 1 368 ? 7.632 19.813 1.536 1.00 86.44 368 ASP A O 1
ATOM 2930 N N . LEU A 1 369 ? 6.564 18.306 0.283 1.00 93.75 369 LEU A N 1
ATOM 2931 C CA . LEU A 1 369 ? 7.018 17.151 1.061 1.00 93.75 369 LEU A CA 1
ATOM 2932 C C . LEU A 1 369 ? 8.412 16.644 0.675 1.00 93.75 369 LEU A C 1
ATOM 2934 O O . LEU A 1 369 ? 8.886 15.685 1.288 1.00 93.75 369 LEU A O 1
ATOM 2938 N N . LYS A 1 370 ? 9.096 17.248 -0.305 1.00 92.31 370 LYS A N 1
ATOM 2939 C CA . LYS A 1 370 ? 10.329 16.691 -0.897 1.00 92.31 370 LYS A CA 1
ATOM 2940 C C . LYS A 1 370 ? 11.390 16.344 0.154 1.00 92.31 370 LYS A C 1
ATOM 2942 O O . LYS A 1 370 ? 11.963 15.255 0.132 1.00 92.31 370 LYS A O 1
ATOM 2947 N N . TRP A 1 371 ? 11.581 17.218 1.140 1.00 91.94 371 TRP A N 1
ATOM 2948 C CA . TRP A 1 371 ? 12.548 17.045 2.233 1.00 91.94 371 TRP A CA 1
ATOM 2949 C C . TRP A 1 371 ? 12.187 15.952 3.242 1.00 91.94 371 TRP A C 1
ATOM 2951 O O . TRP A 1 371 ? 13.037 15.542 4.035 1.00 91.94 371 TRP A O 1
ATOM 2961 N N . ARG A 1 372 ? 10.956 15.439 3.205 1.00 95.94 372 ARG A N 1
ATOM 2962 C CA . ARG A 1 372 ? 10.496 14.315 4.027 1.00 95.94 372 ARG A CA 1
ATOM 2963 C C . ARG A 1 372 ? 10.530 12.981 3.290 1.00 95.94 372 ARG A C 1
ATOM 2965 O O . ARG A 1 372 ? 10.390 11.958 3.945 1.00 95.94 372 ARG A O 1
ATOM 2972 N N . ILE A 1 373 ? 10.724 12.959 1.973 1.00 98.19 373 ILE A N 1
ATOM 2973 C CA . ILE A 1 373 ? 10.645 11.721 1.185 1.00 98.19 373 ILE A CA 1
ATOM 2974 C C . ILE A 1 373 ? 12.029 11.089 1.054 1.00 98.19 373 ILE A C 1
ATOM 2976 O O . ILE A 1 373 ? 12.970 11.788 0.692 1.00 98.19 373 ILE A O 1
ATOM 2980 N N . ALA A 1 374 ? 12.182 9.801 1.351 1.00 98.19 374 ALA A N 1
ATOM 2981 C CA . ALA A 1 374 ? 13.436 9.078 1.147 1.00 98.19 374 ALA A CA 1
ATOM 2982 C C . ALA A 1 374 ? 13.799 8.986 -0.344 1.00 98.19 374 ALA A C 1
ATOM 2984 O O . ALA A 1 374 ? 12.925 8.923 -1.208 1.00 98.19 374 ALA A O 1
ATOM 2985 N N . ALA A 1 375 ? 15.096 8.967 -0.646 1.00 97.12 375 ALA A N 1
ATOM 2986 C CA . ALA A 1 375 ? 15.572 8.654 -1.986 1.00 97.12 375 ALA A CA 1
ATOM 2987 C C . ALA A 1 375 ? 15.442 7.149 -2.257 1.00 97.12 375 ALA A C 1
ATOM 2989 O O . ALA A 1 375 ? 15.857 6.339 -1.427 1.00 97.12 375 ALA A O 1
ATOM 2990 N N . THR A 1 376 ? 14.893 6.781 -3.416 1.00 94.44 376 THR A N 1
ATOM 2991 C CA . THR A 1 376 ? 14.556 5.379 -3.724 1.00 94.44 376 THR A CA 1
ATOM 2992 C C . THR A 1 376 ? 15.623 4.678 -4.562 1.00 94.44 376 THR A C 1
ATOM 2994 O O . THR A 1 376 ? 16.038 3.568 -4.241 1.00 94.44 376 THR A O 1
ATOM 2997 N N . SER A 1 377 ? 16.062 5.295 -5.662 1.00 94.06 377 SER A N 1
ATOM 2998 C CA . SER A 1 377 ? 17.012 4.682 -6.600 1.00 94.06 377 SER A CA 1
ATOM 2999 C C . SER A 1 377 ? 17.706 5.729 -7.470 1.00 94.06 377 SER A C 1
ATOM 3001 O O . SER A 1 377 ? 17.246 6.866 -7.564 1.00 94.06 377 SER A O 1
ATOM 3003 N N . TRP A 1 378 ? 18.799 5.347 -8.128 1.00 92.94 378 TRP A N 1
ATOM 3004 C CA . TRP A 1 378 ? 19.451 6.149 -9.168 1.00 92.94 378 TRP A CA 1
ATOM 3005 C C . TRP A 1 378 ? 18.821 5.812 -10.517 1.00 92.94 378 TRP A C 1
ATOM 3007 O O . TRP A 1 378 ? 19.307 4.938 -11.231 1.00 92.94 378 TRP A O 1
ATOM 3017 N N . GLY A 1 379 ? 17.703 6.457 -10.839 1.00 93.88 379 GLY A N 1
ATOM 3018 C CA . GLY A 1 379 ? 16.920 6.123 -12.023 1.00 93.88 379 GLY A CA 1
ATOM 3019 C C . GLY A 1 379 ? 16.235 4.757 -11.926 1.00 93.88 379 GLY A C 1
ATOM 3020 O O . GLY A 1 379 ? 15.666 4.398 -10.894 1.00 93.88 379 GLY A O 1
ATOM 3021 N N . ASN A 1 380 ? 16.289 3.986 -13.016 1.00 93.62 380 ASN A N 1
ATOM 3022 C CA . ASN A 1 380 ? 15.648 2.668 -13.134 1.00 93.62 380 ASN A CA 1
ATOM 3023 C C . ASN A 1 380 ? 16.623 1.548 -13.537 1.00 93.62 380 ASN A C 1
ATOM 3025 O O . ASN A 1 380 ? 16.366 0.841 -14.510 1.00 93.62 380 ASN A O 1
ATOM 3029 N N . PRO A 1 381 ? 17.738 1.336 -12.818 1.00 92.94 381 PRO A N 1
ATOM 3030 C CA . PRO A 1 381 ? 18.793 0.429 -13.269 1.00 92.94 381 PRO A CA 1
ATOM 3031 C C . PRO A 1 381 ? 18.335 -1.034 -13.275 1.00 92.94 381 PRO A C 1
ATOM 3033 O O . PRO A 1 381 ? 18.793 -1.826 -14.096 1.00 92.94 381 PRO A O 1
ATOM 3036 N N . PHE A 1 382 ? 17.414 -1.397 -12.375 1.00 92.88 382 PHE A N 1
ATOM 3037 C CA . PHE A 1 382 ? 16.873 -2.750 -12.306 1.00 92.88 382 PHE A CA 1
ATOM 3038 C C . PHE A 1 382 ? 15.983 -3.061 -13.513 1.00 92.88 382 PHE A C 1
ATOM 3040 O O . PHE A 1 382 ? 16.233 -4.042 -14.205 1.00 92.88 382 PHE A O 1
ATOM 3047 N N . GLU A 1 383 ? 15.016 -2.194 -13.826 1.00 94.50 383 GLU A N 1
ATOM 3048 C CA . GLU A 1 383 ? 14.174 -2.357 -15.018 1.00 94.50 383 GLU A CA 1
ATOM 3049 C C . GLU A 1 383 ? 14.966 -2.213 -16.318 1.00 94.50 383 GLU A C 1
ATOM 3051 O O . GLU A 1 383 ? 14.753 -2.997 -17.239 1.00 94.50 383 GLU A O 1
ATOM 3056 N N . TYR A 1 384 ? 15.940 -1.297 -16.370 1.00 95.06 384 TYR A N 1
ATOM 3057 C CA . TYR A 1 384 ? 16.887 -1.221 -17.483 1.00 95.06 384 TYR A CA 1
ATOM 3058 C C . TYR A 1 384 ? 17.535 -2.580 -17.722 1.00 95.06 384 TYR A C 1
ATOM 3060 O O . TYR A 1 384 ? 17.543 -3.075 -18.843 1.00 95.0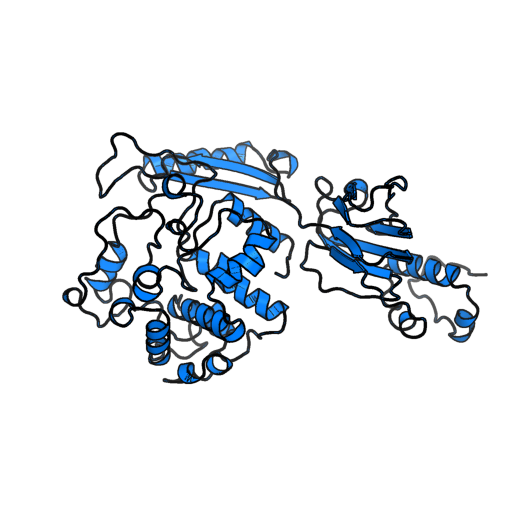6 384 TYR A O 1
ATOM 3068 N N . LYS A 1 385 ? 18.036 -3.229 -16.663 1.00 94.62 385 LYS A N 1
ATOM 3069 C CA . LYS A 1 385 ? 18.654 -4.551 -16.770 1.00 94.62 385 LYS A CA 1
ATOM 3070 C C . LYS A 1 385 ? 17.651 -5.637 -17.166 1.00 94.62 385 LYS A C 1
ATOM 3072 O O . LYS A 1 385 ? 18.015 -6.515 -17.942 1.00 94.62 385 LYS A O 1
ATOM 3077 N N . MET A 1 386 ? 16.416 -5.584 -16.661 1.00 94.50 386 MET A N 1
ATOM 3078 C CA . MET A 1 386 ? 15.352 -6.514 -17.061 1.00 94.50 386 MET A CA 1
ATOM 3079 C C . MET A 1 386 ? 15.076 -6.441 -18.564 1.00 94.50 386 MET A C 1
ATOM 3081 O O . MET A 1 386 ? 14.829 -7.480 -19.170 1.00 94.50 386 MET A O 1
ATOM 3085 N N . VAL A 1 387 ? 15.163 -5.246 -19.160 1.00 95.06 387 VAL A N 1
ATOM 3086 C CA . VAL A 1 387 ? 14.986 -5.079 -20.606 1.00 95.06 387 VAL A CA 1
ATOM 3087 C C . VAL A 1 387 ? 16.258 -5.377 -21.401 1.00 95.06 387 VAL A C 1
ATOM 3089 O O . VAL A 1 387 ? 16.208 -6.046 -22.427 1.00 95.06 387 VAL A O 1
ATOM 3092 N N . ALA A 1 388 ? 17.420 -4.955 -20.906 1.00 94.12 388 ALA A N 1
ATOM 3093 C CA . ALA A 1 388 ? 18.713 -5.197 -21.546 1.00 94.12 388 ALA A CA 1
ATOM 3094 C C . ALA A 1 388 ? 19.111 -6.683 -21.578 1.00 94.12 388 ALA A C 1
ATOM 3096 O O . ALA A 1 388 ? 19.982 -7.072 -22.355 1.00 94.12 388 ALA A O 1
ATOM 3097 N N . GLN A 1 389 ? 18.517 -7.511 -20.714 1.00 92.56 389 GLN A N 1
ATOM 3098 C CA . GLN A 1 389 ? 18.762 -8.951 -20.632 1.00 92.56 389 GLN A CA 1
ATOM 3099 C C . GLN A 1 389 ? 17.428 -9.720 -20.645 1.00 92.56 389 GLN A C 1
ATOM 3101 O O . GLN A 1 389 ? 17.013 -10.237 -19.598 1.00 92.56 389 GLN A O 1
ATOM 3106 N N . PRO A 1 390 ? 16.743 -9.811 -21.806 1.00 83.12 390 PRO A N 1
ATOM 3107 C CA . PRO A 1 390 ? 15.474 -10.524 -21.918 1.00 83.12 390 PRO A CA 1
ATOM 3108 C C . PRO A 1 390 ? 15.587 -11.960 -21.397 1.00 83.12 390 PRO A C 1
ATOM 3110 O O . PRO A 1 390 ? 16.534 -12.678 -21.718 1.00 83.12 390 PRO A O 1
ATOM 3113 N N . GLY A 1 391 ? 14.630 -12.384 -20.569 1.00 82.31 391 GLY A N 1
ATOM 3114 C CA . GLY A 1 391 ? 14.636 -13.713 -19.950 1.00 82.31 391 GLY A CA 1
ATOM 3115 C C . GLY A 1 391 ? 15.471 -13.837 -18.672 1.00 82.31 391 GLY A C 1
ATOM 3116 O O . GLY A 1 391 ? 15.442 -14.901 -18.059 1.00 82.31 391 GLY A O 1
ATOM 3117 N N . TRP A 1 392 ? 16.161 -12.780 -18.215 1.00 86.69 392 TRP A N 1
ATOM 3118 C CA . TRP A 1 392 ? 16.828 -12.804 -16.904 1.00 86.69 392 TRP A CA 1
ATOM 3119 C C . TRP A 1 392 ? 15.822 -12.979 -15.760 1.00 86.69 392 TRP A C 1
ATOM 3121 O O . TRP A 1 392 ? 16.023 -13.815 -14.882 1.00 86.69 392 TRP A O 1
ATOM 3131 N N . ILE A 1 393 ? 14.734 -12.202 -15.793 1.00 88.19 393 ILE A N 1
ATOM 3132 C CA . ILE A 1 393 ? 13.620 -12.309 -14.839 1.00 88.19 393 ILE A CA 1
ATOM 3133 C C . ILE A 1 393 ? 12.329 -12.687 -15.567 1.00 88.19 393 ILE A C 1
ATOM 3135 O O . ILE A 1 393 ? 11.644 -13.621 -15.158 1.00 88.19 393 ILE A O 1
ATOM 3139 N N . TYR A 1 394 ? 12.013 -11.986 -16.661 1.00 89.88 394 TYR A N 1
ATOM 3140 C CA . TYR A 1 394 ? 10.801 -12.210 -17.446 1.00 89.88 394 TYR A CA 1
ATOM 3141 C C . TYR A 1 394 ? 11.112 -12.274 -18.944 1.00 89.88 394 TYR A C 1
ATOM 3143 O O . TYR A 1 394 ? 12.007 -11.563 -19.414 1.00 89.88 394 TYR A O 1
ATOM 3151 N N . PRO A 1 395 ? 10.380 -13.100 -19.709 1.00 87.88 395 PRO A N 1
ATOM 3152 C CA . PRO A 1 395 ? 10.453 -13.078 -21.160 1.00 87.88 395 PRO A CA 1
ATOM 3153 C C . PRO A 1 395 ? 9.762 -11.820 -21.704 1.00 87.88 395 PRO A C 1
ATOM 3155 O O . PRO A 1 395 ? 8.579 -11.561 -21.442 1.00 87.88 395 PRO A O 1
ATOM 3158 N N . ILE A 1 396 ? 10.504 -11.052 -22.493 1.00 91.50 396 ILE A N 1
ATOM 3159 C CA . ILE A 1 396 ? 10.033 -9.837 -23.158 1.00 91.50 396 ILE A CA 1
ATOM 3160 C C . ILE A 1 396 ? 10.457 -9.849 -24.628 1.00 91.50 396 ILE A C 1
ATOM 3162 O O . ILE A 1 396 ? 11.395 -10.559 -24.991 1.00 91.50 396 ILE A O 1
ATOM 3166 N N . GLU A 1 397 ? 9.748 -9.090 -25.454 1.00 91.38 397 GLU A N 1
ATOM 3167 C CA . GLU A 1 397 ? 9.996 -8.993 -26.903 1.00 91.38 397 GLU A CA 1
ATOM 3168 C C . GLU A 1 397 ? 10.603 -7.637 -27.286 1.00 91.38 397 GLU A C 1
ATOM 3170 O O . GLU A 1 397 ? 11.184 -7.480 -28.359 1.00 91.38 397 GLU A O 1
ATOM 3175 N N . GLU A 1 398 ? 10.472 -6.665 -26.391 1.00 94.56 398 GLU A N 1
ATOM 3176 C CA . GLU A 1 398 ? 10.926 -5.296 -26.526 1.00 94.56 398 GLU A CA 1
ATOM 3177 C C . GLU A 1 398 ? 12.453 -5.228 -26.516 1.00 94.56 398 GLU A C 1
ATOM 3179 O O . GLU A 1 398 ? 13.124 -5.890 -25.715 1.00 94.56 398 GLU A O 1
ATOM 3184 N N . LYS A 1 399 ? 13.008 -4.402 -27.405 1.00 93.88 399 LYS A N 1
ATOM 3185 C CA . LYS A 1 399 ? 14.448 -4.181 -27.494 1.00 93.88 399 LYS A CA 1
ATOM 3186 C C . LYS A 1 399 ? 14.834 -2.932 -26.725 1.00 93.88 399 LYS A C 1
ATOM 3188 O O . LYS A 1 399 ? 14.121 -1.934 -26.734 1.00 93.88 399 LYS A O 1
ATOM 3193 N N . LEU A 1 400 ? 16.000 -2.976 -26.091 1.00 94.19 400 LEU A N 1
ATOM 3194 C CA . LEU A 1 400 ? 16.494 -1.894 -25.245 1.00 94.19 400 LEU A CA 1
ATOM 3195 C C . LEU A 1 400 ? 16.602 -0.555 -25.988 1.00 94.19 400 LEU A C 1
ATOM 3197 O O . LEU A 1 400 ? 16.335 0.494 -25.408 1.00 94.19 400 LEU A O 1
ATOM 3201 N N . GLU A 1 401 ? 17.003 -0.592 -27.257 1.00 94.62 401 GLU A N 1
ATOM 3202 C CA . GLU A 1 401 ? 17.169 0.575 -28.122 1.00 94.62 401 GLU A CA 1
ATOM 3203 C C . GLU A 1 401 ? 15.855 1.279 -28.491 1.00 94.62 401 GLU A C 1
ATOM 3205 O O . GLU A 1 401 ? 15.889 2.454 -28.858 1.00 94.62 401 GLU A O 1
ATOM 3210 N N . ASP A 1 402 ? 14.708 0.608 -28.341 1.00 95.44 402 ASP A N 1
ATOM 3211 C CA . ASP A 1 402 ? 13.394 1.169 -28.675 1.00 95.44 402 ASP A CA 1
ATOM 3212 C C . ASP A 1 402 ? 12.872 2.126 -27.583 1.00 95.44 402 ASP A C 1
ATOM 3214 O O . ASP A 1 402 ? 11.860 2.804 -27.773 1.00 95.44 402 ASP A O 1
ATOM 3218 N N . TRP A 1 403 ? 13.577 2.239 -26.449 1.00 95.81 403 TRP A N 1
ATOM 3219 C CA . TRP A 1 403 ? 13.242 3.158 -25.363 1.00 95.81 403 TRP A CA 1
ATOM 3220 C C . TRP A 1 403 ? 14.451 3.943 -24.860 1.00 95.81 403 TRP A C 1
ATOM 3222 O O . TRP A 1 403 ? 15.430 3.402 -24.345 1.00 95.81 403 TRP A O 1
ATOM 3232 N N . ASN A 1 404 ? 14.329 5.267 -24.911 1.00 94.19 404 ASN A N 1
ATOM 3233 C CA . ASN A 1 404 ? 15.325 6.210 -24.406 1.00 94.19 404 ASN A CA 1
ATOM 3234 C C . ASN A 1 404 ? 14.844 7.002 -23.176 1.00 94.19 404 ASN A C 1
ATOM 3236 O O . ASN A 1 404 ? 15.553 7.892 -22.712 1.00 94.19 404 ASN A O 1
ATOM 3240 N N . GLY A 1 405 ? 13.670 6.674 -22.624 1.00 94.88 405 GLY A N 1
ATOM 3241 C CA . GLY A 1 405 ? 13.050 7.392 -21.505 1.00 94.88 405 GLY A CA 1
ATOM 3242 C C . GLY A 1 405 ? 13.623 7.064 -20.122 1.00 94.88 405 GLY A C 1
ATOM 3243 O O . GLY A 1 405 ? 13.006 7.401 -19.117 1.00 94.88 405 GLY A O 1
ATOM 3244 N N . TRP A 1 406 ? 14.765 6.377 -20.037 1.00 95.88 406 TRP A N 1
ATOM 3245 C CA . TRP A 1 406 ? 15.373 5.977 -18.768 1.00 95.88 406 TRP A CA 1
ATOM 3246 C C . TRP A 1 406 ? 15.750 7.193 -17.909 1.00 95.88 406 TRP A C 1
ATOM 3248 O O . TRP A 1 406 ? 16.600 7.999 -18.287 1.00 95.88 406 TRP A O 1
ATOM 3258 N N . ARG A 1 407 ? 15.163 7.295 -16.711 1.00 96.56 407 ARG A N 1
ATOM 3259 C CA . ARG A 1 407 ? 15.546 8.302 -15.708 1.00 96.56 407 ARG A CA 1
ATOM 3260 C C . ARG A 1 407 ? 17.020 8.153 -15.321 1.00 96.56 407 ARG A C 1
ATOM 3262 O O . ARG A 1 407 ? 17.469 7.052 -15.007 1.00 96.56 407 ARG A O 1
ATOM 3269 N N . ASN A 1 408 ? 17.751 9.269 -15.301 1.00 94.75 408 ASN A N 1
ATOM 3270 C CA . ASN A 1 408 ? 19.190 9.350 -15.010 1.00 94.75 408 ASN A CA 1
ATOM 3271 C C . ASN A 1 408 ? 19.513 10.276 -13.818 1.00 94.75 408 ASN A C 1
ATOM 3273 O O . ASN A 1 408 ? 20.570 10.902 -13.774 1.00 94.75 408 ASN A O 1
ATOM 3277 N N . TYR A 1 409 ? 18.591 10.364 -12.861 1.00 96.44 409 TYR A N 1
ATOM 3278 C CA . TYR A 1 409 ? 18.697 11.175 -11.650 1.00 96.44 409 TYR A CA 1
ATOM 3279 C C . TYR A 1 409 ? 18.261 10.366 -10.419 1.00 96.44 409 TYR A C 1
ATOM 3281 O O . TYR A 1 409 ? 17.582 9.342 -10.538 1.00 96.44 409 TYR A O 1
ATOM 3289 N N . THR A 1 410 ? 18.641 10.817 -9.221 1.00 96.44 410 THR A N 1
ATOM 3290 C CA . THR A 1 410 ? 18.190 10.194 -7.969 1.00 96.44 410 THR A CA 1
ATOM 3291 C C . THR A 1 410 ? 16.702 10.447 -7.761 1.00 96.44 410 THR A C 1
ATOM 3293 O O . THR A 1 410 ? 16.260 11.591 -7.654 1.00 96.44 410 THR A O 1
ATOM 3296 N N . LEU A 1 411 ? 15.924 9.372 -7.681 1.00 97.00 411 LEU A N 1
ATOM 3297 C CA . LEU A 1 411 ? 14.478 9.442 -7.528 1.00 97.00 411 LEU A CA 1
ATOM 3298 C C . LEU A 1 411 ? 14.103 9.808 -6.091 1.00 97.00 411 LEU A C 1
ATOM 3300 O O . LEU A 1 411 ? 14.501 9.119 -5.147 1.00 97.00 411 LEU A O 1
ATOM 3304 N N . VAL A 1 412 ? 13.299 10.860 -5.939 1.00 96.75 412 VAL A N 1
ATOM 3305 C CA . VAL A 1 412 ? 12.733 11.315 -4.661 1.00 96.75 412 VAL A CA 1
ATOM 3306 C C . VAL A 1 412 ? 11.293 11.759 -4.909 1.00 96.75 412 VAL A C 1
ATOM 3308 O O . VAL A 1 412 ? 11.080 12.749 -5.598 1.00 96.75 412 VAL A O 1
ATOM 3311 N N . GLY A 1 413 ? 10.310 11.054 -4.342 1.00 96.31 413 GLY A N 1
ATOM 3312 C CA . GLY A 1 413 ? 8.886 11.419 -4.458 1.00 96.31 413 GLY A CA 1
ATOM 3313 C C . GLY A 1 413 ? 8.193 11.021 -5.761 1.00 96.31 413 GLY A C 1
ATOM 3314 O O . GLY A 1 413 ? 7.060 11.429 -6.001 1.00 96.31 413 GLY A O 1
ATOM 3315 N N . GLU A 1 414 ? 8.846 10.196 -6.572 1.00 96.19 414 GLU A N 1
ATOM 3316 C CA . GLU A 1 414 ? 8.295 9.602 -7.789 1.00 96.19 414 GLU A CA 1
ATOM 3317 C C . GLU A 1 414 ? 8.347 8.081 -7.677 1.00 96.19 414 GLU A C 1
ATOM 3319 O O . GLU A 1 414 ? 9.320 7.546 -7.140 1.00 96.19 414 GLU A O 1
ATOM 3324 N N . ALA A 1 415 ? 7.328 7.387 -8.189 1.00 97.25 415 ALA A N 1
ATOM 3325 C CA . ALA A 1 415 ? 7.301 5.928 -8.176 1.00 97.25 415 ALA A CA 1
ATOM 3326 C C . ALA A 1 415 ? 8.542 5.359 -8.886 1.00 97.25 415 ALA A C 1
ATOM 3328 O O . ALA A 1 415 ? 8.867 5.753 -10.015 1.00 97.25 415 ALA A O 1
ATOM 3329 N N . ASN A 1 416 ? 9.250 4.435 -8.239 1.00 97.00 416 ASN A N 1
ATOM 3330 C CA . ASN A 1 416 ? 10.399 3.775 -8.846 1.00 97.00 416 ASN A CA 1
ATOM 3331 C C . ASN A 1 416 ? 9.972 2.813 -9.955 1.00 97.00 416 ASN A C 1
ATOM 3333 O O . ASN A 1 416 ? 10.661 2.744 -10.962 1.00 97.00 416 ASN A O 1
ATOM 3337 N N . ASP A 1 417 ? 8.824 2.155 -9.817 1.00 97.75 417 ASP A N 1
ATOM 3338 C CA . ASP A 1 417 ? 8.257 1.298 -10.861 1.00 97.75 417 ASP A CA 1
ATOM 3339 C C . ASP A 1 417 ? 7.968 2.096 -12.149 1.00 97.75 417 ASP A C 1
ATOM 3341 O O . ASP A 1 417 ? 7.267 3.114 -12.131 1.00 97.75 417 ASP A O 1
ATOM 3345 N N . GLY A 1 418 ? 8.532 1.653 -13.271 1.00 97.12 418 GLY A N 1
ATOM 3346 C CA . GLY A 1 418 ? 8.456 2.315 -14.569 1.00 97.12 418 GLY A CA 1
ATOM 3347 C C . GLY A 1 418 ? 7.073 2.235 -15.202 1.00 97.12 418 GLY A C 1
ATOM 3348 O O . GLY A 1 418 ? 6.610 3.224 -15.768 1.00 97.12 418 GLY A O 1
ATOM 3349 N N . ASN A 1 419 ? 6.356 1.118 -15.051 1.00 98.00 419 ASN A N 1
ATOM 3350 C CA . ASN A 1 419 ? 4.977 1.016 -15.539 1.00 98.00 419 ASN A CA 1
ATOM 3351 C C . ASN A 1 419 ? 4.058 1.996 -14.805 1.00 98.00 419 ASN A C 1
ATOM 3353 O O . ASN A 1 419 ? 3.198 2.633 -15.415 1.00 98.00 419 ASN A O 1
ATOM 3357 N N . CYS A 1 420 ? 4.246 2.143 -13.496 1.00 98.25 420 CYS A N 1
ATOM 3358 C CA . CYS A 1 420 ? 3.530 3.118 -12.693 1.00 98.25 420 CYS A CA 1
ATOM 3359 C C . CYS A 1 420 ? 3.889 4.544 -13.117 1.00 98.25 420 CYS A C 1
ATOM 3361 O O . CYS A 1 420 ? 3.001 5.348 -13.389 1.00 98.25 420 CYS A O 1
ATOM 3363 N N . PHE A 1 421 ? 5.182 4.863 -13.183 1.00 97.81 421 PHE A N 1
ATOM 3364 C CA . PHE A 1 421 ? 5.649 6.221 -13.444 1.00 97.81 421 PHE A CA 1
ATOM 3365 C C . PHE A 1 421 ? 5.361 6.688 -14.877 1.00 97.81 421 PHE A C 1
ATOM 3367 O O . PHE A 1 421 ? 4.676 7.693 -15.054 1.00 97.81 421 PHE A O 1
ATOM 3374 N N . TYR A 1 422 ? 5.844 5.963 -15.892 1.00 97.69 422 TYR A N 1
ATOM 3375 C CA . TYR A 1 422 ? 5.756 6.393 -17.291 1.00 97.69 422 TYR A CA 1
ATOM 3376 C C . TYR A 1 422 ? 4.368 6.152 -17.891 1.00 97.69 422 TYR A C 1
ATOM 3378 O O . TYR A 1 422 ? 3.831 7.038 -18.546 1.00 97.69 422 TYR A O 1
ATOM 3386 N N . ALA A 1 423 ? 3.780 4.970 -17.668 1.00 97.56 423 ALA A N 1
ATOM 3387 C CA . ALA A 1 423 ? 2.557 4.567 -18.368 1.00 97.56 423 ALA A CA 1
ATOM 3388 C C . ALA A 1 423 ? 1.272 4.921 -17.600 1.00 97.56 423 ALA A C 1
ATOM 3390 O O . ALA A 1 423 ? 0.225 5.114 -18.205 1.00 97.56 423 ALA A O 1
ATOM 3391 N N . ASN A 1 424 ? 1.338 5.051 -16.270 1.00 97.81 424 ASN A N 1
ATOM 3392 C CA . ASN A 1 424 ? 0.174 5.341 -15.423 1.00 97.81 424 ASN A CA 1
ATOM 3393 C C . ASN A 1 424 ? 0.282 6.678 -14.668 1.00 97.81 424 ASN A C 1
ATOM 3395 O O . ASN A 1 424 ? -0.449 6.915 -13.710 1.00 97.81 424 ASN A O 1
ATOM 3399 N N . SER A 1 425 ? 1.195 7.572 -15.069 1.00 96.56 425 SER A N 1
ATOM 3400 C CA . SER A 1 425 ? 1.348 8.907 -14.458 1.00 96.56 425 SER A CA 1
ATOM 3401 C C . SER A 1 425 ? 1.513 8.892 -12.924 1.00 96.56 425 SER A C 1
ATOM 3403 O O . SER A 1 425 ? 1.069 9.807 -12.220 1.00 96.56 425 SER A O 1
ATOM 3405 N N . GLY A 1 426 ? 2.139 7.838 -12.395 1.00 97.50 426 GLY A N 1
ATOM 3406 C CA . GLY A 1 426 ? 2.403 7.639 -10.970 1.00 97.50 426 GLY A CA 1
ATOM 3407 C C . GLY A 1 426 ? 1.250 7.042 -10.153 1.00 97.50 426 GLY A C 1
ATOM 3408 O O . GLY A 1 426 ? 1.397 6.930 -8.938 1.00 97.50 426 GLY A O 1
ATOM 3409 N N . VAL A 1 427 ? 0.134 6.647 -10.779 1.00 98.25 427 VAL A N 1
ATOM 3410 C CA . VAL A 1 427 ? -1.041 6.069 -10.101 1.00 98.25 427 VAL A CA 1
ATOM 3411 C C . VAL A 1 427 ? -1.411 4.728 -10.727 1.00 98.25 427 VAL A C 1
ATOM 3413 O O . VAL A 1 427 ? -2.069 4.681 -11.759 1.00 98.25 427 VAL A O 1
ATOM 3416 N N . ALA A 1 428 ? -1.027 3.620 -10.094 1.00 98.44 428 ALA A N 1
ATOM 3417 C CA . ALA A 1 428 ? -1.366 2.285 -10.579 1.00 98.44 428 ALA A CA 1
ATOM 3418 C C . ALA A 1 428 ? -1.781 1.350 -9.439 1.00 98.44 428 ALA A C 1
ATOM 3420 O O . ALA A 1 428 ? -1.381 1.503 -8.287 1.00 98.44 428 ALA A O 1
ATOM 3421 N N . GLY A 1 429 ? -2.573 0.325 -9.756 1.00 98.38 429 GLY A N 1
ATOM 3422 C CA . GLY A 1 429 ? -3.044 -0.617 -8.738 1.00 98.38 429 GLY A CA 1
ATOM 3423 C C . GLY A 1 429 ? -1.937 -1.491 -8.122 1.00 98.38 429 GLY A C 1
ATOM 3424 O O . GLY A 1 429 ? -2.141 -2.101 -7.071 1.00 98.38 429 GLY A O 1
ATOM 3425 N N . HIS A 1 430 ? -0.755 -1.578 -8.738 1.00 98.69 430 HIS A N 1
ATOM 3426 C CA . HIS A 1 430 ? 0.342 -2.430 -8.269 1.00 98.69 430 HIS A CA 1
ATOM 3427 C C . HIS A 1 430 ? 1.457 -1.679 -7.525 1.00 98.69 430 HIS A C 1
ATOM 3429 O O . HIS A 1 430 ? 2.179 -2.332 -6.765 1.00 98.69 430 HIS A O 1
ATOM 3435 N N . ALA A 1 431 ? 1.596 -0.364 -7.736 1.00 98.50 431 ALA A N 1
ATOM 3436 C CA . ALA A 1 431 ? 2.679 0.489 -7.233 1.00 98.50 431 ALA A CA 1
ATOM 3437 C C . ALA A 1 431 ? 2.286 1.986 -7.234 1.00 98.50 431 ALA A C 1
ATOM 3439 O O . ALA A 1 431 ? 1.264 2.362 -7.798 1.00 98.50 431 ALA A O 1
ATOM 3440 N N . GLY A 1 432 ? 3.113 2.842 -6.622 1.00 98.19 432 GLY A N 1
ATOM 3441 C CA . GLY A 1 432 ? 2.957 4.306 -6.654 1.00 98.19 432 GLY A CA 1
ATOM 3442 C C . GLY A 1 432 ? 2.463 4.947 -5.358 1.00 98.19 432 GLY A C 1
ATOM 3443 O O . GLY A 1 432 ? 2.454 6.175 -5.257 1.00 98.19 432 GLY A O 1
ATOM 3444 N N . LEU A 1 433 ? 2.092 4.146 -4.354 1.00 98.75 433 LEU A N 1
ATOM 3445 C CA . LEU A 1 433 ? 1.739 4.656 -3.035 1.00 98.75 433 LEU A CA 1
ATOM 3446 C C . LEU A 1 433 ? 2.998 5.048 -2.258 1.00 98.75 433 LEU A C 1
ATOM 3448 O O . LEU A 1 433 ? 3.978 4.306 -2.218 1.00 98.75 433 LEU A O 1
ATOM 3452 N N . PHE A 1 434 ? 2.931 6.183 -1.577 1.00 98.81 434 PHE A N 1
ATOM 3453 C CA . PHE A 1 434 ? 3.918 6.643 -0.613 1.00 98.81 434 PHE A CA 1
ATOM 3454 C C . PHE A 1 434 ? 3.302 6.669 0.780 1.00 98.81 434 PHE A C 1
ATOM 3456 O O . PHE A 1 434 ? 2.124 6.996 0.914 1.00 98.81 434 PHE A O 1
ATOM 3463 N N . SER A 1 435 ? 4.072 6.327 1.814 1.00 98.69 435 SER A N 1
ATOM 3464 C CA . SER A 1 435 ? 3.599 6.393 3.205 1.00 98.69 435 SER A CA 1
ATOM 3465 C C . SER A 1 435 ? 4.739 6.473 4.222 1.00 98.69 435 SER A C 1
ATOM 3467 O O . SER A 1 435 ? 5.917 6.382 3.873 1.00 98.69 435 SER A O 1
ATOM 3469 N N . THR A 1 436 ? 4.385 6.624 5.497 1.00 98.62 436 THR A N 1
ATOM 3470 C CA . THR A 1 436 ? 5.287 6.518 6.651 1.00 98.62 436 THR A CA 1
ATOM 3471 C C . THR A 1 436 ? 5.009 5.225 7.415 1.00 98.62 436 THR A C 1
ATOM 3473 O O . THR A 1 436 ? 3.906 4.683 7.359 1.00 98.62 436 THR A O 1
ATOM 3476 N N . ALA A 1 437 ? 5.972 4.752 8.212 1.00 98.19 437 ALA A N 1
ATOM 3477 C CA . ALA A 1 437 ? 5.751 3.592 9.081 1.00 98.19 437 ALA A CA 1
ATOM 3478 C C . ALA A 1 437 ? 4.550 3.785 10.031 1.00 98.19 437 ALA A C 1
ATOM 3480 O O . ALA A 1 437 ? 3.831 2.829 10.316 1.00 98.19 437 ALA A O 1
ATOM 3481 N N . ASN A 1 438 ? 4.313 5.020 10.487 1.00 96.62 438 ASN A N 1
ATOM 3482 C CA . ASN A 1 438 ? 3.198 5.357 11.366 1.00 96.62 438 ASN A CA 1
ATOM 3483 C C . ASN A 1 438 ? 1.839 5.187 10.679 1.00 96.62 438 ASN A C 1
ATOM 3485 O O . ASN A 1 438 ? 0.957 4.533 11.226 1.00 96.62 438 ASN A O 1
ATOM 3489 N N . ASP A 1 439 ? 1.674 5.724 9.471 1.00 96.69 439 ASP A N 1
ATOM 3490 C CA . ASP A 1 439 ? 0.412 5.591 8.739 1.00 96.69 439 ASP A CA 1
ATOM 3491 C C . ASP A 1 439 ? 0.126 4.133 8.357 1.00 96.69 439 ASP A C 1
ATOM 3493 O O . ASP A 1 439 ? -1.006 3.665 8.492 1.00 96.69 439 ASP A O 1
ATOM 3497 N N . LEU A 1 440 ? 1.152 3.376 7.951 1.00 96.88 440 LEU A N 1
ATOM 3498 C CA . LEU A 1 440 ? 0.997 1.939 7.712 1.00 96.88 440 LEU A CA 1
ATOM 3499 C C . LEU A 1 440 ? 0.549 1.198 8.976 1.00 96.88 440 LEU A C 1
ATOM 3501 O O . LEU A 1 440 ? -0.281 0.293 8.889 1.00 96.88 440 LEU A O 1
ATOM 3505 N N . ALA A 1 441 ? 1.057 1.594 10.146 1.00 95.75 441 ALA A N 1
ATOM 3506 C CA . ALA A 1 441 ? 0.640 1.022 11.419 1.00 95.75 441 ALA A CA 1
ATOM 3507 C C . ALA A 1 441 ? -0.824 1.344 11.747 1.00 95.75 441 ALA A C 1
ATOM 3509 O O . ALA A 1 441 ? -1.509 0.475 12.279 1.00 95.75 441 ALA A O 1
ATOM 3510 N N . ILE A 1 442 ? -1.328 2.536 11.403 1.00 92.50 442 ILE A N 1
ATOM 3511 C CA . ILE A 1 442 ? -2.745 2.897 11.586 1.00 92.50 442 ILE A CA 1
ATOM 3512 C C . ILE A 1 442 ? -3.641 1.927 10.810 1.00 92.50 442 ILE A C 1
ATOM 3514 O O . ILE A 1 442 ? -4.538 1.315 11.391 1.00 92.50 442 ILE A O 1
ATOM 3518 N N . LEU A 1 443 ? -3.375 1.736 9.514 1.00 91.31 443 LEU A N 1
ATOM 3519 C CA . LEU A 1 443 ? -4.154 0.805 8.693 1.00 91.31 443 LEU A CA 1
ATOM 3520 C C . LEU A 1 443 ? -3.967 -0.651 9.151 1.00 91.31 443 LEU A C 1
ATOM 3522 O O . LEU A 1 443 ? -4.942 -1.393 9.252 1.00 91.31 443 LEU A O 1
ATOM 3526 N N . GLY A 1 444 ? -2.745 -1.053 9.51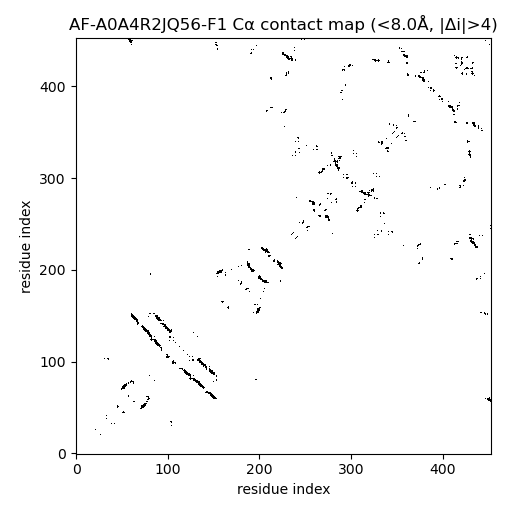0 1.00 91.56 444 GLY A N 1
ATOM 3527 C CA . GLY A 1 444 ? -2.476 -2.377 10.075 1.00 91.56 444 GLY A CA 1
ATOM 3528 C C . GLY A 1 444 ? -3.254 -2.638 11.370 1.00 91.56 444 GLY A C 1
ATOM 3529 O O . GLY A 1 444 ? -3.854 -3.701 11.531 1.00 91.56 444 GLY A O 1
ATOM 3530 N N . GLN A 1 445 ? -3.319 -1.655 12.269 1.00 87.12 445 GLN A N 1
ATOM 3531 C CA . GLN A 1 445 ? -4.094 -1.747 13.505 1.00 87.12 445 GLN A CA 1
ATOM 3532 C C . GLN A 1 445 ? -5.598 -1.795 13.221 1.00 87.12 445 GLN A C 1
ATOM 3534 O O . GLN A 1 445 ? -6.300 -2.590 13.845 1.00 87.12 445 GLN A O 1
ATOM 3539 N N . ALA A 1 446 ? -6.097 -1.013 12.258 1.00 82.69 446 ALA A N 1
ATOM 3540 C CA . ALA A 1 446 ? -7.491 -1.092 11.827 1.00 82.69 446 ALA A CA 1
ATOM 3541 C C . ALA A 1 446 ? -7.843 -2.515 11.352 1.00 82.69 446 ALA A C 1
ATOM 3543 O O . ALA A 1 446 ? -8.841 -3.085 11.795 1.00 82.69 446 ALA A O 1
ATOM 3544 N N . MET A 1 447 ? -6.978 -3.142 10.550 1.00 84.38 447 MET A N 1
ATOM 3545 C CA . MET A 1 447 ? -7.161 -4.529 10.103 1.00 84.38 447 MET A CA 1
ATOM 3546 C C . MET A 1 447 ? -7.134 -5.537 11.263 1.00 84.38 447 MET A C 1
ATOM 3548 O O . MET A 1 447 ? -7.993 -6.415 11.324 1.00 84.38 447 MET A O 1
ATOM 3552 N N . LEU A 1 448 ? -6.206 -5.408 12.219 1.00 81.44 448 LEU A N 1
ATOM 3553 C CA . LEU A 1 448 ? -6.162 -6.265 13.421 1.00 81.44 448 LEU A CA 1
ATOM 3554 C C . LEU A 1 448 ? -7.425 -6.112 14.287 1.00 81.44 448 LEU A C 1
ATOM 3556 O O . LEU A 1 448 ? -7.941 -7.081 14.860 1.00 81.44 448 LEU A O 1
ATOM 3560 N N . ASN A 1 449 ? -7.992 -4.907 14.316 1.00 74.19 449 ASN A N 1
ATOM 3561 C CA . ASN A 1 449 ? -9.260 -4.634 14.984 1.00 74.19 449 ASN A CA 1
ATOM 3562 C C . ASN A 1 449 ? -10.469 -5.221 14.237 1.00 74.19 449 ASN A C 1
ATOM 3564 O O . ASN A 1 449 ? -11.564 -5.272 14.792 1.00 74.19 449 ASN A O 1
ATOM 3568 N N . GLY A 1 450 ? -10.257 -5.765 13.038 1.00 69.06 450 GLY A N 1
ATOM 3569 C CA . GLY A 1 450 ? -11.282 -6.362 12.192 1.00 69.06 450 GLY A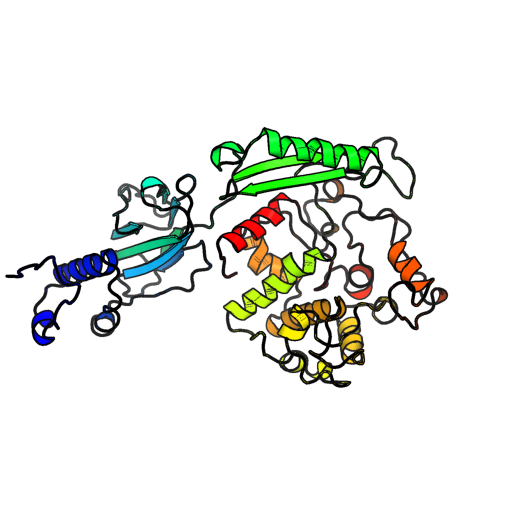 CA 1
ATOM 3570 C C . GLY A 1 450 ? -12.038 -5.347 11.342 1.00 69.06 450 GLY A C 1
ATOM 3571 O O . GLY A 1 450 ? -13.116 -5.690 10.871 1.00 69.06 450 GLY A O 1
ATOM 3572 N N . ALA A 1 451 ? -11.531 -4.117 11.186 1.00 64.38 451 ALA A N 1
ATOM 3573 C CA . ALA A 1 451 ? -12.223 -3.064 10.452 1.00 64.38 451 ALA A CA 1
ATOM 3574 C C . ALA A 1 451 ? -12.690 -3.566 9.078 1.00 64.38 451 ALA A C 1
ATOM 3576 O O . ALA A 1 451 ? -11.885 -3.937 8.224 1.00 64.38 451 ALA A O 1
ATOM 3577 N N . PHE A 1 452 ? -14.008 -3.567 8.881 1.00 55.47 452 PHE A N 1
ATOM 3578 C CA . PHE A 1 452 ? -14.636 -3.749 7.577 1.00 55.47 452 PHE A CA 1
ATOM 3579 C C . PHE A 1 452 ? -14.624 -2.408 6.851 1.00 55.47 452 PHE A C 1
ATOM 3581 O O . PHE A 1 452 ? -15.599 -1.668 6.932 1.00 55.47 452 PHE A O 1
ATOM 3588 N N . LEU A 1 453 ? -13.483 -2.045 6.260 1.00 49.66 453 LEU A N 1
ATOM 3589 C CA . LEU A 1 453 ? -13.344 -0.766 5.560 1.00 49.66 453 LEU A CA 1
ATOM 3590 C C . LEU A 1 453 ? -14.436 -0.575 4.506 1.00 49.66 453 LEU A C 1
ATOM 3592 O O . LEU A 1 453 ? -14.823 -1.563 3.838 1.00 49.66 453 LEU A O 1
#

Nearest PDB structures (foldseek):
  8sdn-assembly1_A  TM=8.683E-01  e=3.330E-11  Pseudomonas aeruginosa
  4gzb-assembly1_A  TM=8.402E-01  e=3.330E-11  Pseudomonas aeruginosa PAO1
  8sdv-assembly1_A  TM=8.391E-01  e=3.972E-11  Pseudomonas aeruginosa
  8sdl-assembly1_A  TM=8.428E-01  e=1.078E-10  Pseudomonas aeruginosa
  4e6w-assembly2_C-2  TM=8.042E-01  e=9.039E-11  Escherichia coli O6

pLDDT: mean 83.35, std 20.77, range [22.28, 98.94]

Radius of gyration: 27.61 Å; Cα contacts (8 Å, |Δi|>4): 854; chains: 1; bounding box: 80×51×70 Å